Protein AF-A0A8C1LTE9-F1 (afdb_monomer)

Solvent-accessible surface area (backbone atoms only — not comparable to full-atom values): 29657 Å² total; per-residue (Å²): 129,82,52,67,51,77,51,62,40,67,55,52,78,83,20,53,60,62,61,40,70,47,82,47,75,51,65,31,56,64,29,17,21,37,37,44,41,57,61,42,40,25,40,55,72,51,78,93,31,73,53,25,28,42,36,36,26,37,64,88,40,80,75,46,78,42,47,22,73,50,54,48,68,55,33,54,73,76,45,33,83,71,37,46,26,52,71,36,23,27,42,35,40,40,38,42,37,39,87,72,68,93,64,93,35,38,31,34,34,30,40,37,42,47,40,64,45,63,53,67,75,41,92,80,47,72,41,69,74,36,64,44,62,45,94,48,34,66,48,42,47,49,60,94,82,41,42,67,38,95,86,51,26,46,47,27,50,89,58,63,46,79,41,65,71,55,57,60,52,76,49,64,41,60,66,50,78,42,51,34,66,37,56,20,68,28,41,39,38,41,32,49,62,89,59,35,19,37,38,38,38,65,44,88,67,33,28,31,46,57,57,100,88,41,62,70,17,38,42,33,43,38,35,78,42,75,75,74,46,76,48,49,31,63,69,71,64,77,68,43,74,43,77,20,33,32,36,43,36,39,39,41,36,43,89,70,78,72,42,31,26,38,32,34,36,39,36,58,42,77,52,86,78,78,77,98,78,76,84,92,79,86,66,69,48,101,83,73,50,75,75,66,97,67,76,82,78,85,74,77,82,39,16,72,58,79,56,77,58,80,58,71,95,61,73,60,55,41,79,49,57,78,25,48,63,22,24,50,30,38,29,83,56,92,65,52,21,20,20,28,29,56,48,55,42,37,30,39,27,18,22,82,54,47,66,94,40,53,91,52,76,45,63,34,35,25,50,63,34,43,82,78,58,91,76,50,49,76,42,49,40,66,42,50,48,63,43,87,76,35,56,69,75,50,101,89,42,80,51,64,64,51,56,32,33,22,42,37,33,39,66,56,77,50,81,73,48,72,38,28,32,20,30,26,76,51,71,93,64,91,74,80,72,56,49,23,24,38,41,33,42,17,37,45,98,85,70,45,68,39,59,43,27,30,33,33,50,28,42,40,51,64,67,92,80,54,78,59,92,82,59,73,85,55,95,54,48,40,37,34,22,34,78,50,20,55,69,32,72,39,16,34,7,6,41,27,26,26,49,40,74,51,67,49,39,94,94,45,43,25,19,39,50,25,26,30,57,52,63,68,94,65,63,46,37,67,88,48,49,28,34,19,29,30,41,54,81,42,52,66,61,52,50,54,52,62,72,76,103

Secondary structure (DSSP, 8-state):
---EEEEE-TTTTS-PPTT-EEEEEEEPPTTEEEEEEEEEEE----GGGSSSEEEEEETTEEEEEE-SEE-HHHHHHHTGGG-BPPTT-EEEEEEE--S--SS---EEEEEEEEEE--GGG-TT---SSEEEEETTEEEEE--TTEEE-TTSS-EEE---EE-TT-SEEEEE-TTTTSPPPTT-EEEEEEE--TTEEEEEEEEEEEEB-EETTEESSEEEEEESSS--EEE-BSSPPPPEE--SSEEEEEEE--S-----EEEEEEEEEEPPPPPS-------B-TTS-B--S-PPP-PPP-S--S------S--S-EEPPTTTSTTEEEE-SSSPEEEEE-SSSEEEE-HHHHTT-TTS--EEEES-SBTT-SS-EEEEEEEEEE-TT----BTTB----TT--EEEEESS----BTTB-PPBPPP--SSPP-EEEEEES-B-TTSPBPSB-EEEEEEEE-GGG---SSPPP-TTEEEEE-TT----TT-TT-EEEESPTT---SSS--EEEEEEEE--SSTT-TT--EEEEEGGGGHHHHHHHHHH-

Nearest PDB structures (foldseek):
  3dem-assembly1_A  TM=7.948E-01  e=7.946E-27  Homo sapiens
  5ckq-assembly1_A-2  TM=7.895E-01  e=1.838E-25  Rattus norvegicus
  4lmf-assembly1_A  TM=7.384E-01  e=6.661E-25  Homo sapiens
  6f1h-assembly2_C  TM=5.455E-01  e=1.148E-22  Homo sapiens
  1szb-assembly1_B  TM=8.512E-01  e=1.575E-11  Homo sapiens

InterPro domains:
  IPR000152 EGF-type aspartate/asparagine hydroxylation site [PS00010] (131-142)
  IPR000742 EGF-like domain [PS01186] (140-155)
  IPR000742 EGF-like domain [PS50026] (116-156)
  IPR000742 EGF-like domain [SM00181] (119-156)
  IPR000859 CUB domain [PF00431] (4-80)
  IPR000859 CUB domain [PF00431] (159-266)
  IPR000859 CUB domain [PS01180] (1-115)
  IPR000859 CUB domain [PS01180] (159-269)
  IPR000859 CUB domain [SM00042] (1-115)
  IPR000859 CUB domain [SM00042] (159-269)
  IPR000859 CUB domain [cd00041] (5-114)
  IPR000859 CUB domain [cd00041] (159-266)
  IPR001254 Serine proteases, trypsin domain [PF00089] (315-542)
  IPR001254 Serine proteases, trypsin domain [PS50240] (314-547)
  IPR001254 Serine proteases, trypsin domain [SM00020] (313-542)
  IPR001254 Serine proteases, trypsin domain [cd00190] (314-545)
  IPR001314 Peptidase S1A, chymotrypsin family [PR00722] (338-353)
  IPR001314 Peptidase S1A, chymotrypsin family [PR00722] (400-414)
  IPR001314 Peptidase S1A, chymotrypsin family [PR00722] (485-497)
  IPR001881 EGF-like calcium-binding domain [SM00179] (116-156)

Sequence (549 aa):
MLSAGWVQSPGHPRGYDPYSNLTWKKCASTGHKITLTLIHLDLEESYECEDDALKLFADEVLLFTLCGRKSMKELQASVNPFLHSSSGGCLSVLFLADYSNTERHTGFRGFYTIQDVDECKDPQNECTQLCNNYIGGYRCFCRPGYILDSDKHTCQVSCSEDHTGSQEGVLMSPDWPEPYPENSVCFYTLAVEEGLQFELTFVGVFDVEKENGQCIDSLTIKPLYGGVQTFCGRDVPPSLLTRSQRVEIIFRTDYKGANQGFSLSYKTRGAPVANPSLTLNKYTLHSGQILTKDLPKCEPVCGINTDASFGGRVFGGKPALIKQIPWQLFHKKSPRGGASLINDYWALTAAHVVDGYETTTMNWLGAIVDGKSENPVSMETEKIIIHPNYQRVDRDSPSNYDNDIALIKMSTRVPIGPHIRPVCLPEKTNEPVKEGTISGFGRIKDEKISKYLLYGHVQIYPLGECYSEGLPVTDNMICAGGDEVDSCQGDSGGPLFSPVLGYGSPDKPYRLTGIVSWGPIGCGNKSLKGYYTKVQNYLDWIKETMEKN

Organism: Cyprinus carpio (NCBI:txid7962)

Radius of gyration: 34.38 Å; Cα contacts (8 Å, |Δi|>4): 1376; chains: 1; bounding box: 83×62×107 Å

Structure (mmCIF, N/CA/C/O backbone):
data_AF-A0A8C1LTE9-F1
#
_entry.id   AF-A0A8C1LTE9-F1
#
loop_
_atom_site.group_PDB
_atom_site.id
_atom_site.type_symbol
_atom_site.label_atom_id
_atom_site.label_alt_id
_atom_site.label_comp_id
_atom_site.label_asym_id
_atom_site.label_entity_id
_atom_site.label_seq_id
_atom_site.pdbx_PDB_ins_code
_atom_site.Cartn_x
_atom_site.Cartn_y
_atom_site.Cartn_z
_atom_site.occupancy
_atom_site.B_iso_or_equiv
_atom_site.auth_seq_id
_atom_site.auth_comp_id
_atom_site.auth_asym_id
_atom_site.auth_atom_id
_atom_site.pdbx_PDB_model_num
ATOM 1 N N . MET A 1 1 ? 8.163 -15.043 -30.338 1.00 43.38 1 MET A N 1
ATOM 2 C CA . MET A 1 1 ? 8.663 -15.179 -31.727 1.00 43.38 1 MET A CA 1
ATOM 3 C C . MET A 1 1 ? 10.126 -14.785 -31.722 1.00 43.38 1 MET A C 1
ATOM 5 O O . MET A 1 1 ? 10.426 -13.711 -31.222 1.00 43.38 1 MET A O 1
ATOM 9 N N . LEU A 1 2 ? 11.023 -15.632 -32.232 1.00 56.06 2 LEU A N 1
ATOM 10 C CA . LEU A 1 2 ? 12.425 -15.258 -32.432 1.00 56.06 2 LEU A CA 1
ATOM 11 C C . LEU A 1 2 ? 12.476 -14.144 -33.482 1.00 56.06 2 LEU A C 1
ATOM 13 O O . LEU A 1 2 ? 12.239 -14.388 -34.663 1.00 56.06 2 LEU A O 1
ATOM 17 N N . SER A 1 3 ? 12.727 -12.914 -33.044 1.00 77.50 3 SER A N 1
ATOM 18 C CA . SER A 1 3 ? 13.003 -11.806 -33.953 1.00 77.50 3 SER A CA 1
ATOM 19 C C . SER A 1 3 ? 14.486 -11.849 -34.302 1.00 77.50 3 SER A C 1
ATOM 21 O O . SER A 1 3 ? 15.336 -11.734 -33.418 1.00 77.50 3 SER A O 1
ATOM 23 N N . ALA A 1 4 ? 14.792 -12.009 -35.585 1.00 89.81 4 ALA A N 1
ATOM 24 C CA . ALA A 1 4 ? 16.151 -12.004 -36.108 1.00 89.81 4 ALA A CA 1
ATOM 25 C C . ALA A 1 4 ? 16.265 -11.028 -37.281 1.00 89.81 4 ALA A C 1
ATOM 27 O O . ALA A 1 4 ? 15.288 -10.763 -37.983 1.00 89.81 4 ALA A O 1
ATOM 28 N N . GLY A 1 5 ? 17.461 -10.494 -37.498 1.00 93.06 5 GLY A N 1
ATOM 29 C CA . GLY A 1 5 ? 17.719 -9.588 -38.609 1.00 93.06 5 GLY A CA 1
ATOM 30 C C . GLY A 1 5 ? 19.196 -9.476 -38.944 1.00 93.06 5 GLY A C 1
ATOM 31 O O . GLY A 1 5 ? 20.049 -10.082 -38.297 1.00 93.06 5 GLY A O 1
ATOM 32 N N . TRP A 1 6 ? 19.486 -8.689 -39.974 1.00 94.75 6 TRP A N 1
ATOM 33 C CA . TRP A 1 6 ? 20.833 -8.487 -40.497 1.00 94.75 6 TRP A CA 1
ATOM 34 C C . TRP A 1 6 ? 21.279 -7.041 -40.308 1.00 94.75 6 TRP A C 1
ATOM 36 O O . TRP A 1 6 ? 20.467 -6.119 -40.387 1.00 94.75 6 TRP A O 1
ATOM 46 N N . VAL A 1 7 ? 22.580 -6.862 -40.101 1.00 95.69 7 VAL A N 1
ATOM 47 C CA . VAL A 1 7 ? 23.269 -5.572 -40.142 1.00 95.69 7 VAL A CA 1
ATOM 48 C C . VAL A 1 7 ? 24.515 -5.734 -41.010 1.00 95.69 7 VAL A C 1
ATOM 50 O O . VAL A 1 7 ? 25.242 -6.720 -40.895 1.00 95.69 7 VAL A O 1
ATOM 53 N N . GLN A 1 8 ? 24.723 -4.816 -41.944 1.00 96.50 8 GLN A N 1
ATOM 54 C CA . GLN A 1 8 ? 25.817 -4.888 -42.910 1.00 96.50 8 GLN A CA 1
ATOM 55 C C . GLN A 1 8 ? 26.205 -3.486 -43.365 1.00 96.50 8 GLN A C 1
ATOM 57 O O . GLN A 1 8 ? 25.353 -2.594 -43.364 1.00 96.50 8 GLN A O 1
ATOM 62 N N . SER A 1 9 ? 27.455 -3.303 -43.782 1.00 96.56 9 SER A N 1
ATOM 63 C CA . SER A 1 9 ? 27.907 -2.030 -44.346 1.00 96.56 9 SER A CA 1
ATOM 64 C C . SER A 1 9 ? 27.172 -1.696 -45.655 1.00 96.56 9 SER A C 1
ATOM 66 O O . SER A 1 9 ? 26.720 -2.605 -46.371 1.00 96.56 9 SER A O 1
ATOM 68 N N . PRO A 1 10 ? 27.077 -0.403 -46.015 1.00 95.31 10 PRO A N 1
ATOM 69 C CA . PRO A 1 10 ? 26.632 0.012 -47.342 1.00 95.31 10 PRO A CA 1
ATOM 70 C C . PRO A 1 10 ? 27.422 -0.713 -48.442 1.00 95.31 10 PRO A C 1
ATOM 72 O O . PRO A 1 10 ? 28.620 -0.943 -48.308 1.00 95.31 10 PRO A O 1
ATOM 75 N N . GLY A 1 11 ? 26.737 -1.146 -49.502 1.00 91.06 11 GLY A N 1
ATOM 76 C CA . GLY A 1 11 ? 27.374 -1.801 -50.652 1.00 91.06 11 GLY A CA 1
ATOM 77 C C . GLY A 1 11 ? 27.844 -3.251 -50.442 1.00 91.06 11 GLY A C 1
ATOM 78 O O . GLY A 1 11 ? 28.213 -3.914 -51.413 1.00 91.06 11 GLY A O 1
ATOM 79 N N . HIS A 1 12 ? 27.760 -3.817 -49.231 1.00 92.56 12 HIS A N 1
ATOM 80 C CA . HIS A 1 12 ? 28.104 -5.224 -48.985 1.00 92.56 12 HIS A CA 1
ATOM 81 C C . HIS A 1 12 ? 27.254 -6.194 -49.846 1.00 92.56 12 HIS A C 1
ATOM 83 O O . HIS A 1 12 ? 26.032 -6.024 -49.927 1.00 92.56 12 HIS A O 1
ATOM 89 N N . PRO A 1 13 ? 27.838 -7.244 -50.473 1.00 93.62 13 PRO A N 1
ATOM 90 C CA . PRO A 1 13 ? 29.235 -7.702 -50.388 1.00 93.62 13 PRO A CA 1
ATOM 91 C C . PRO A 1 13 ? 30.177 -7.094 -51.438 1.00 93.62 13 PRO A C 1
ATOM 93 O O . PRO A 1 13 ? 31.317 -7.522 -51.565 1.00 93.62 13 PRO A O 1
ATOM 96 N N . ARG A 1 14 ? 29.712 -6.128 -52.236 1.00 92.38 14 ARG A N 1
ATOM 97 C CA . ARG A 1 14 ? 30.495 -5.523 -53.324 1.00 92.38 14 ARG A CA 1
ATOM 98 C C . ARG A 1 14 ? 31.524 -4.509 -52.818 1.00 92.38 14 ARG A C 1
ATOM 100 O O . ARG A 1 14 ? 32.348 -4.075 -53.615 1.00 92.38 14 ARG A O 1
ATOM 107 N N . GLY A 1 15 ? 31.484 -4.158 -51.541 1.00 91.44 15 GLY A N 1
ATOM 108 C CA . GLY A 1 15 ? 32.331 -3.144 -50.924 1.00 91.44 15 GLY A CA 1
ATOM 109 C C . GLY A 1 15 ? 31.623 -1.815 -50.740 1.00 91.44 15 GLY A C 1
ATOM 110 O O . GLY A 1 15 ? 30.600 -1.564 -51.378 1.00 91.44 15 GLY A O 1
ATOM 111 N N . TYR A 1 16 ? 32.135 -1.035 -49.797 1.00 94.06 16 TYR A N 1
ATOM 112 C CA . TYR A 1 16 ? 31.601 0.267 -49.414 1.00 94.06 16 TYR A CA 1
ATOM 113 C C . TYR A 1 16 ? 32.340 1.386 -50.156 1.00 94.06 16 TYR A C 1
ATOM 115 O O . TYR A 1 16 ? 33.480 1.210 -50.580 1.00 94.06 16 TYR A O 1
ATOM 123 N N . ASP A 1 17 ? 31.671 2.524 -50.332 1.00 94.06 17 ASP A N 1
ATOM 124 C CA . ASP A 1 17 ? 32.258 3.705 -50.967 1.00 94.06 17 ASP A CA 1
ATOM 125 C C . ASP A 1 17 ? 32.969 4.584 -49.915 1.00 94.06 17 ASP A C 1
ATOM 127 O O . ASP A 1 17 ? 32.569 4.559 -48.744 1.00 94.06 17 ASP A O 1
ATOM 131 N N . PRO A 1 18 ? 33.960 5.413 -50.295 1.00 92.19 18 PRO A N 1
ATOM 132 C CA . PRO A 1 18 ? 34.506 6.438 -49.405 1.00 92.19 18 PRO A CA 1
ATOM 133 C C . PRO A 1 18 ? 33.411 7.365 -48.857 1.00 92.19 18 PRO A C 1
ATOM 135 O O . PRO A 1 18 ? 32.390 7.592 -49.511 1.00 92.19 18 PRO A O 1
ATOM 138 N N . TYR A 1 19 ? 33.617 7.897 -47.655 1.00 92.62 19 TYR A N 1
ATOM 139 C CA . TYR A 1 19 ? 32.665 8.691 -46.870 1.00 92.62 19 TYR A CA 1
ATOM 140 C C . TYR A 1 19 ? 31.381 7.955 -46.454 1.00 92.62 19 TYR A C 1
ATOM 142 O O . TYR A 1 19 ? 30.446 8.572 -45.924 1.00 92.62 19 TYR A O 1
ATOM 150 N N . SER A 1 20 ? 31.302 6.639 -46.677 1.00 93.62 20 SER A N 1
ATOM 151 C CA . SER A 1 20 ? 30.177 5.839 -46.202 1.00 93.62 20 SER A CA 1
ATOM 152 C C . SER A 1 20 ? 30.101 5.874 -44.680 1.00 93.62 20 SER A C 1
ATOM 154 O O . SER A 1 20 ? 31.089 5.693 -43.976 1.00 93.62 20 SER A O 1
ATOM 156 N N . ASN A 1 21 ? 28.893 6.033 -44.156 1.00 94.75 21 ASN A N 1
ATOM 157 C CA . ASN A 1 21 ? 28.628 5.861 -42.738 1.00 94.75 21 ASN A CA 1
ATOM 158 C C . ASN A 1 21 ? 27.340 5.068 -42.535 1.00 94.75 21 ASN A C 1
ATOM 160 O O . ASN A 1 21 ? 26.448 5.047 -43.388 1.00 94.75 21 ASN A O 1
ATOM 164 N N . LEU A 1 22 ? 27.260 4.382 -41.403 1.00 96.75 22 LEU A N 1
ATOM 165 C CA . LEU A 1 22 ? 26.063 3.676 -40.980 1.00 96.75 22 LEU A CA 1
ATOM 166 C C . LEU A 1 22 ? 25.976 3.698 -39.460 1.00 96.75 22 LEU A C 1
ATOM 168 O O . LEU A 1 22 ? 26.875 3.219 -38.773 1.00 96.75 22 LEU A O 1
ATOM 172 N N . THR A 1 23 ? 24.833 4.151 -38.958 1.00 96.69 23 THR A N 1
ATOM 173 C CA . THR A 1 23 ? 24.459 4.010 -37.553 1.00 96.69 23 THR A CA 1
ATOM 174 C C . THR A 1 23 ? 23.282 3.057 -37.457 1.00 96.69 23 THR A C 1
ATOM 176 O O . THR A 1 23 ? 22.224 3.288 -38.042 1.00 96.69 23 THR A O 1
ATOM 179 N N . TRP A 1 24 ? 23.453 1.985 -36.697 1.00 96.50 24 TRP A N 1
ATOM 180 C CA . TRP A 1 24 ? 22.405 1.019 -36.406 1.00 96.50 24 TRP A CA 1
ATOM 181 C C . TRP A 1 24 ? 22.274 0.868 -34.894 1.00 96.50 24 TRP A C 1
ATOM 183 O O . TRP A 1 24 ? 23.268 0.662 -34.209 1.00 96.50 24 TRP A O 1
ATOM 193 N N . LYS A 1 25 ? 21.053 0.961 -34.367 1.00 95.38 25 LYS A N 1
ATOM 194 C CA . LYS A 1 25 ? 20.742 0.713 -32.953 1.00 95.38 25 LYS A CA 1
ATOM 195 C C . LYS A 1 25 ? 19.511 -0.173 -32.879 1.00 95.38 25 LYS A C 1
ATOM 197 O O . LYS A 1 25 ? 18.503 0.094 -33.537 1.00 95.38 25 LYS A O 1
ATOM 202 N N . LYS A 1 26 ? 19.583 -1.224 -32.071 1.00 94.75 26 LYS A N 1
ATOM 203 C CA . LYS A 1 26 ? 18.447 -2.092 -31.769 1.00 94.75 26 LYS A CA 1
ATOM 204 C C . LYS A 1 26 ? 18.409 -2.349 -30.275 1.00 94.75 26 LYS A C 1
ATOM 206 O O . LYS A 1 26 ? 19.435 -2.655 -29.679 1.00 94.75 26 LYS A O 1
ATOM 211 N N . CYS A 1 27 ? 17.221 -2.238 -29.700 1.00 93.50 27 CYS A N 1
ATOM 212 C CA . CYS A 1 27 ? 16.981 -2.473 -28.283 1.00 93.50 27 CYS A CA 1
ATOM 213 C C . CYS A 1 27 ? 16.018 -3.642 -28.108 1.00 93.50 27 CYS A C 1
ATOM 215 O O . CYS A 1 27 ? 15.102 -3.822 -28.924 1.00 93.50 27 CYS A O 1
ATOM 217 N N . ALA A 1 28 ? 16.272 -4.460 -27.092 1.00 92.00 28 ALA A N 1
ATOM 218 C CA . ALA A 1 28 ? 15.356 -5.503 -26.669 1.00 92.00 28 ALA A CA 1
ATOM 219 C C . ALA A 1 28 ? 14.252 -4.901 -25.796 1.00 92.00 28 ALA A C 1
ATOM 221 O O . ALA A 1 28 ? 14.430 -3.865 -25.161 1.00 92.00 28 ALA A O 1
ATOM 222 N N . SER A 1 29 ? 13.099 -5.561 -25.754 1.00 91.38 29 SER A N 1
ATOM 223 C CA . SER A 1 29 ? 12.140 -5.349 -24.671 1.00 91.38 29 SER A CA 1
ATOM 224 C C . SER A 1 29 ? 12.701 -5.902 -23.360 1.00 91.38 29 SER A C 1
ATOM 226 O O . SER A 1 29 ? 13.523 -6.818 -23.378 1.00 91.38 29 SER A O 1
ATOM 228 N N . THR A 1 30 ? 12.220 -5.399 -22.225 1.00 89.94 30 THR A N 1
ATOM 229 C CA . THR A 1 30 ? 12.487 -5.990 -20.904 1.00 89.94 30 THR A CA 1
ATOM 230 C C . THR A 1 30 ? 12.219 -7.506 -20.918 1.00 89.94 30 THR A C 1
ATOM 232 O O . THR A 1 30 ? 11.309 -7.968 -21.614 1.00 89.94 30 THR A O 1
ATOM 235 N N . GLY A 1 31 ? 13.061 -8.281 -20.228 1.00 89.81 31 GLY A N 1
ATOM 236 C CA . GLY A 1 31 ? 13.026 -9.755 -20.225 1.00 89.81 31 GLY A CA 1
ATOM 237 C C . GLY A 1 31 ? 13.666 -10.403 -21.459 1.00 89.81 31 GLY A C 1
ATOM 238 O O . GLY A 1 31 ? 13.718 -11.620 -21.581 1.00 89.81 31 GLY A O 1
ATOM 239 N N . HIS A 1 32 ? 14.164 -9.605 -22.405 1.00 92.88 32 HIS A N 1
ATOM 240 C CA . HIS A 1 32 ? 14.884 -10.102 -23.570 1.00 92.88 32 HIS A CA 1
ATOM 241 C C . HIS A 1 32 ? 16.259 -9.453 -23.669 1.00 92.88 32 HIS A C 1
ATOM 243 O O . HIS A 1 32 ? 16.461 -8.307 -23.269 1.00 92.88 32 HIS A O 1
ATOM 249 N N . LYS A 1 33 ? 17.190 -10.168 -24.291 1.00 93.31 33 LYS A N 1
ATOM 250 C CA . LYS A 1 33 ? 18.505 -9.655 -24.675 1.00 93.31 33 LYS A CA 1
ATOM 251 C C . LYS A 1 33 ? 18.712 -9.771 -26.175 1.00 93.31 33 LYS A C 1
ATOM 253 O O . LYS A 1 33 ? 18.135 -10.641 -26.834 1.00 93.31 33 LYS A O 1
ATOM 258 N N . ILE A 1 34 ? 19.557 -8.906 -26.723 1.00 94.44 34 ILE A N 1
ATOM 259 C CA . ILE A 1 34 ? 20.000 -9.001 -28.114 1.00 94.44 34 ILE A CA 1
ATOM 260 C C . ILE A 1 34 ? 21.406 -9.568 -28.132 1.00 94.44 34 ILE A C 1
ATOM 262 O O . ILE A 1 34 ? 22.267 -9.102 -27.397 1.00 94.44 34 ILE A O 1
ATOM 266 N N . THR A 1 35 ? 21.647 -10.533 -29.010 1.00 94.81 35 THR A N 1
ATOM 267 C CA . THR A 1 35 ? 22.991 -11.008 -29.341 1.00 94.81 35 THR A CA 1
ATOM 268 C C . THR A 1 35 ? 23.279 -10.682 -30.796 1.00 94.81 35 THR A C 1
ATOM 270 O O . THR A 1 35 ? 22.453 -10.980 -31.660 1.00 94.81 35 THR A O 1
ATOM 273 N N . LEU A 1 36 ? 24.432 -10.075 -31.073 1.00 95.25 36 LEU A N 1
ATOM 274 C CA . LEU A 1 36 ? 24.933 -9.807 -32.419 1.00 95.25 36 LEU A CA 1
ATOM 275 C C . LEU A 1 36 ? 26.087 -10.763 -32.717 1.00 95.25 36 LEU A C 1
ATOM 277 O O . LEU A 1 36 ? 27.027 -10.887 -31.946 1.00 95.25 36 LEU A O 1
ATOM 281 N N . THR A 1 37 ? 26.028 -11.431 -33.862 1.00 95.50 37 THR A N 1
ATOM 282 C CA . THR A 1 37 ? 27.118 -12.265 -34.368 1.00 95.50 37 THR A CA 1
ATOM 283 C C . THR A 1 37 ? 27.644 -11.651 -35.654 1.00 95.50 37 THR A C 1
ATOM 285 O O . THR A 1 37 ? 26.954 -11.644 -36.678 1.00 95.50 37 THR A O 1
ATOM 288 N N . LEU A 1 38 ? 28.871 -11.140 -35.614 1.00 96.62 38 LEU A N 1
ATOM 289 C CA . LEU A 1 38 ? 29.609 -10.753 -36.808 1.00 96.62 38 LEU A CA 1
ATOM 290 C C . LEU A 1 38 ? 30.105 -12.006 -37.519 1.00 96.62 38 LEU A C 1
ATOM 292 O O . LEU A 1 38 ? 30.702 -12.888 -36.899 1.00 96.62 38 LEU A O 1
ATOM 296 N N . ILE A 1 39 ? 29.842 -12.067 -38.823 1.00 94.69 39 ILE A N 1
ATOM 297 C CA . ILE A 1 39 ? 30.232 -13.186 -39.685 1.00 94.69 39 ILE A CA 1
ATOM 298 C C . ILE A 1 39 ? 31.302 -12.817 -40.710 1.00 94.69 39 ILE A C 1
ATOM 300 O O . ILE A 1 39 ? 31.918 -13.698 -41.304 1.00 94.69 39 ILE A O 1
ATOM 304 N N . HIS A 1 40 ? 31.504 -11.520 -40.932 1.00 94.88 40 HIS A N 1
ATOM 305 C CA . HIS A 1 40 ? 32.428 -10.995 -41.922 1.00 94.88 40 HIS A CA 1
ATOM 306 C C . HIS A 1 40 ? 32.886 -9.590 -41.525 1.00 94.88 40 HIS A C 1
ATOM 308 O O . HIS A 1 40 ? 32.042 -8.757 -41.179 1.00 94.88 40 HIS A O 1
ATOM 314 N N . LEU A 1 41 ? 34.189 -9.324 -41.629 1.00 97.06 41 LEU A N 1
ATOM 315 C CA . LEU A 1 41 ? 34.788 -8.002 -41.466 1.00 97.06 41 LEU A CA 1
ATOM 316 C C . LEU A 1 41 ? 36.005 -7.868 -42.391 1.00 97.06 41 LEU A C 1
ATOM 318 O O . LEU A 1 41 ? 36.950 -8.651 -42.297 1.00 97.06 41 LEU A O 1
ATOM 322 N N . ASP A 1 42 ? 35.959 -6.874 -43.265 1.00 96.62 42 ASP A N 1
ATOM 323 C CA . ASP A 1 42 ? 37.014 -6.510 -44.206 1.00 96.62 42 ASP A CA 1
ATOM 324 C C . ASP A 1 42 ? 36.939 -4.997 -44.419 1.00 96.62 42 ASP A C 1
ATOM 326 O O . ASP A 1 42 ? 36.141 -4.537 -45.237 1.00 96.62 42 ASP A O 1
ATOM 330 N N . LEU A 1 43 ? 37.692 -4.248 -43.614 1.00 96.38 43 LEU A N 1
ATOM 331 C CA . LEU A 1 43 ? 37.832 -2.789 -43.684 1.00 96.38 43 LEU A CA 1
ATOM 332 C C . LEU A 1 43 ? 39.289 -2.415 -43.978 1.00 96.38 43 LEU A C 1
ATOM 334 O O . LEU A 1 43 ? 40.168 -3.265 -43.806 1.00 96.38 43 LEU A O 1
ATOM 338 N N . GLU A 1 44 ? 39.539 -1.165 -44.366 1.00 95.50 44 GLU A N 1
ATOM 339 C CA . GLU A 1 44 ? 40.896 -0.615 -44.414 1.00 95.50 44 GLU A CA 1
ATOM 340 C C . GLU A 1 44 ? 41.561 -0.731 -43.030 1.00 95.50 44 GLU A C 1
ATOM 342 O O . GLU A 1 44 ? 40.900 -0.680 -41.989 1.00 95.50 44 GLU A O 1
ATOM 347 N N . GLU A 1 45 ? 42.865 -1.007 -43.007 1.00 94.88 45 GLU A N 1
ATOM 348 C CA . GLU A 1 45 ? 43.632 -1.190 -41.775 1.00 94.88 45 GLU A CA 1
ATOM 349 C C . GLU A 1 45 ? 44.489 0.044 -41.504 1.00 94.88 45 GLU A C 1
ATOM 351 O O . GLU A 1 45 ? 45.321 0.419 -42.328 1.00 94.88 45 GLU A O 1
ATOM 356 N N . SER A 1 46 ? 44.334 0.630 -40.318 1.00 94.50 46 SER A N 1
ATOM 357 C CA . SER A 1 46 ? 45.142 1.762 -39.874 1.00 94.50 46 SER A CA 1
ATOM 358 C C . SER A 1 46 ? 45.411 1.729 -38.374 1.00 94.50 46 SER A C 1
ATOM 360 O O . SER A 1 46 ? 44.823 0.939 -37.624 1.00 94.50 46 SER A O 1
ATOM 362 N N . TYR A 1 47 ? 46.363 2.554 -37.929 1.00 92.00 47 TYR A N 1
ATOM 363 C CA . TYR A 1 47 ? 46.723 2.649 -36.517 1.00 92.00 47 TYR A CA 1
ATOM 364 C C . TYR A 1 47 ? 45.495 3.076 -35.705 1.00 92.00 47 TYR A C 1
ATOM 366 O O . TYR A 1 47 ? 44.831 4.043 -36.054 1.00 92.00 47 TYR A O 1
ATOM 374 N N . GLU A 1 48 ? 45.151 2.300 -34.673 1.00 91.06 48 GLU A N 1
ATOM 375 C CA . GLU A 1 48 ? 43.965 2.515 -33.822 1.00 91.06 48 GLU A CA 1
ATOM 376 C C . GLU A 1 48 ? 42.619 2.642 -34.573 1.00 91.06 48 GLU A C 1
ATOM 378 O O . GLU A 1 48 ? 41.617 3.054 -33.983 1.00 91.06 48 GLU A O 1
ATOM 383 N N . CYS A 1 49 ? 42.560 2.197 -35.835 1.00 95.19 49 CYS A N 1
ATOM 384 C CA . CYS A 1 49 ? 41.396 2.337 -36.711 1.00 95.19 49 CYS A CA 1
ATOM 385 C C . CYS A 1 49 ? 40.940 3.803 -36.859 1.00 95.19 49 CYS A C 1
ATOM 387 O O . CYS A 1 49 ? 39.752 4.106 -36.713 1.00 95.19 49 CYS A O 1
ATOM 389 N N . GLU A 1 50 ? 41.888 4.720 -37.072 1.00 92.88 50 GLU A N 1
ATOM 390 C CA . GLU A 1 50 ? 41.624 6.157 -37.242 1.00 92.88 50 GLU A CA 1
ATOM 391 C C . GLU A 1 50 ? 40.920 6.499 -38.566 1.00 92.88 50 GLU A C 1
ATOM 393 O O . GLU A 1 50 ? 40.161 7.470 -38.604 1.00 92.88 50 GLU A O 1
ATOM 398 N N . ASP A 1 51 ? 41.131 5.683 -39.602 1.00 93.56 51 ASP A N 1
ATOM 399 C CA . ASP A 1 51 ? 40.559 5.882 -40.941 1.00 93.56 51 ASP A CA 1
ATOM 400 C C . ASP A 1 51 ? 39.171 5.218 -41.019 1.00 93.56 51 ASP A C 1
ATOM 402 O O . ASP A 1 51 ? 38.146 5.835 -40.708 1.00 93.56 51 ASP A O 1
ATOM 406 N N . ASP A 1 52 ? 39.138 3.921 -41.335 1.00 96.12 52 ASP A N 1
ATOM 407 C CA . ASP A 1 52 ? 37.917 3.125 -41.378 1.00 96.12 52 ASP A CA 1
ATOM 408 C C . ASP A 1 52 ? 37.699 2.358 -40.073 1.00 96.12 52 ASP A C 1
ATOM 410 O O . ASP A 1 52 ? 38.556 1.607 -39.603 1.00 96.12 52 ASP A O 1
ATOM 414 N N . ALA A 1 53 ? 36.502 2.477 -39.499 1.00 97.25 53 ALA A N 1
ATOM 415 C CA . ALA A 1 53 ? 36.202 1.869 -38.210 1.00 97.25 53 ALA A CA 1
ATOM 416 C C . ALA A 1 53 ? 34.789 1.293 -38.123 1.00 97.25 53 ALA A C 1
ATOM 418 O O . ALA A 1 53 ? 33.792 1.932 -38.465 1.00 97.25 53 ALA A O 1
ATOM 419 N N . LEU A 1 54 ? 34.700 0.104 -37.528 1.00 97.88 54 LEU A N 1
ATOM 420 C CA . LEU A 1 54 ? 33.476 -0.475 -36.990 1.00 97.88 54 LEU A CA 1
ATOM 421 C C . LEU A 1 54 ? 33.509 -0.410 -35.461 1.00 97.88 54 LEU A C 1
ATOM 423 O O . LEU A 1 54 ? 34.224 -1.169 -34.807 1.00 97.88 54 LEU A O 1
ATOM 427 N N . LYS A 1 55 ? 32.703 0.478 -34.885 1.00 97.88 55 LYS A N 1
ATOM 428 C CA . LYS A 1 55 ? 32.543 0.639 -33.438 1.00 97.88 55 LYS A CA 1
ATOM 429 C C . LYS A 1 55 ? 31.295 -0.101 -32.964 1.00 97.88 55 LYS A C 1
ATOM 431 O O . LYS A 1 55 ? 30.205 0.083 -33.511 1.00 97.88 55 LYS A O 1
ATOM 436 N N . LEU A 1 56 ? 31.460 -0.947 -31.952 1.00 97.69 56 LEU A N 1
ATOM 437 C CA . LEU A 1 56 ? 30.417 -1.815 -31.407 1.00 97.69 56 LEU A CA 1
ATOM 438 C C . LEU A 1 56 ? 30.125 -1.426 -29.965 1.00 97.69 56 LEU A C 1
ATOM 440 O O . LEU A 1 56 ? 31.034 -1.381 -29.138 1.00 97.69 56 LEU A O 1
ATOM 444 N N . PHE A 1 57 ? 28.853 -1.190 -29.666 1.00 96.94 57 PHE A N 1
ATOM 445 C CA . PHE A 1 57 ? 28.399 -0.764 -28.351 1.00 96.94 57 PHE A CA 1
ATOM 446 C C . PHE A 1 57 ? 27.360 -1.734 -27.800 1.00 96.94 57 PHE A C 1
ATOM 448 O O . PHE A 1 57 ? 26.449 -2.143 -28.528 1.00 96.94 57 PHE A O 1
ATOM 455 N N . ALA A 1 58 ? 27.457 -2.024 -26.506 1.00 96.50 58 ALA A N 1
ATOM 456 C CA . ALA A 1 58 ? 26.399 -2.654 -25.727 1.00 96.50 58 ALA A CA 1
ATOM 457 C C . ALA A 1 58 ? 26.016 -1.719 -24.587 1.00 96.50 58 ALA A C 1
ATOM 459 O O . ALA A 1 58 ? 26.884 -1.245 -23.863 1.00 96.50 58 ALA A O 1
ATOM 460 N N . ASP A 1 59 ? 24.727 -1.416 -24.473 1.00 95.06 59 ASP A N 1
ATOM 461 C CA . ASP A 1 59 ? 24.175 -0.563 -23.416 1.00 95.06 59 ASP A CA 1
ATOM 462 C C . ASP A 1 59 ? 24.910 0.782 -23.299 1.00 95.06 59 ASP A C 1
ATOM 464 O O . ASP A 1 59 ? 25.211 1.270 -22.218 1.00 95.06 59 ASP A O 1
ATOM 468 N N . GLU A 1 60 ? 25.215 1.366 -24.465 1.00 93.25 60 GLU A N 1
ATOM 469 C CA . GLU A 1 60 ? 25.928 2.645 -24.634 1.00 93.25 60 GLU A CA 1
ATOM 470 C C . GLU A 1 60 ? 27.413 2.621 -24.224 1.00 93.25 60 GLU A C 1
ATOM 472 O O . GLU A 1 60 ? 28.122 3.611 -24.400 1.00 93.25 60 GLU A O 1
ATOM 477 N N . VAL A 1 61 ? 27.925 1.463 -23.803 1.00 95.56 61 VAL A N 1
ATOM 478 C CA . VAL A 1 61 ? 29.347 1.219 -23.549 1.00 95.56 61 VAL A CA 1
ATOM 479 C C . VAL A 1 61 ? 30.031 0.751 -24.832 1.00 95.56 61 VAL A C 1
ATOM 481 O O . VAL A 1 61 ? 29.593 -0.210 -25.467 1.00 95.56 61 VAL A O 1
ATOM 484 N N . LEU A 1 62 ? 31.122 1.420 -25.218 1.00 96.31 62 LEU A N 1
ATOM 485 C CA . LEU A 1 62 ? 31.973 0.990 -26.331 1.00 96.31 62 LEU A CA 1
ATOM 486 C C . LEU A 1 62 ? 32.701 -0.302 -25.945 1.00 96.31 62 LEU A C 1
ATOM 488 O O . LEU A 1 62 ? 33.525 -0.296 -25.035 1.00 96.31 62 LEU A O 1
ATOM 492 N N . LEU A 1 63 ? 32.410 -1.394 -26.652 1.00 96.00 63 LEU A N 1
ATOM 493 C CA . LEU A 1 63 ? 33.066 -2.684 -26.442 1.00 96.00 63 LEU A CA 1
ATOM 494 C C . LEU A 1 63 ? 34.307 -2.837 -27.319 1.00 96.00 63 LEU A C 1
ATOM 496 O O . LEU A 1 63 ? 35.356 -3.261 -26.845 1.00 96.00 63 LEU A O 1
ATOM 500 N N . PHE A 1 64 ? 34.182 -2.501 -28.607 1.00 96.81 64 PHE A N 1
ATOM 501 C CA . PHE A 1 64 ? 35.248 -2.701 -29.586 1.00 96.81 64 PHE A CA 1
ATOM 502 C C . PHE A 1 64 ? 35.263 -1.601 -30.642 1.00 96.81 64 PHE A C 1
ATOM 504 O O . PHE A 1 64 ? 34.210 -1.167 -31.111 1.00 96.81 64 PHE A O 1
ATOM 511 N N . THR A 1 65 ? 36.470 -1.253 -31.081 1.00 97.25 65 THR A N 1
ATOM 512 C CA . THR A 1 65 ? 36.743 -0.547 -32.336 1.00 97.25 65 THR A CA 1
ATOM 513 C C . THR A 1 65 ? 37.512 -1.515 -33.230 1.00 97.25 65 THR A C 1
ATOM 515 O O . THR A 1 65 ? 38.558 -2.019 -32.825 1.00 97.25 65 THR A O 1
ATOM 518 N N . LEU A 1 66 ? 36.965 -1.846 -34.400 1.00 97.25 66 LEU A N 1
ATOM 519 C CA . LEU A 1 66 ? 37.512 -2.863 -35.299 1.00 97.25 66 LEU A CA 1
ATOM 520 C C . LEU A 1 66 ? 37.782 -2.283 -36.691 1.00 97.25 66 LEU A C 1
ATOM 522 O O . LEU A 1 66 ? 36.940 -1.579 -37.239 1.00 97.25 66 LEU A O 1
ATOM 526 N N . CYS A 1 67 ? 38.907 -2.675 -37.276 1.00 95.81 67 CYS A N 1
ATOM 527 C CA . CYS A 1 67 ? 39.317 -2.396 -38.650 1.00 95.81 67 CYS A CA 1
ATOM 528 C C . CYS A 1 67 ? 40.149 -3.571 -39.193 1.00 95.81 67 CYS A C 1
ATOM 530 O O . CYS A 1 67 ? 40.348 -4.578 -38.487 1.00 95.81 67 CYS A O 1
ATOM 532 N N . GLY A 1 68 ? 40.595 -3.464 -40.447 1.00 95.31 68 GLY A N 1
ATOM 533 C CA . GLY A 1 68 ? 41.299 -4.531 -41.150 1.00 95.31 68 GLY A CA 1
ATOM 534 C C . GLY A 1 68 ? 40.414 -5.736 -41.486 1.00 95.31 68 GLY A C 1
ATOM 535 O O . GLY A 1 68 ? 39.189 -5.741 -41.304 1.00 95.31 68 GLY A O 1
ATOM 536 N N . ARG A 1 69 ? 41.051 -6.807 -41.967 1.00 95.38 69 ARG A N 1
ATOM 537 C CA . ARG A 1 69 ? 40.383 -8.071 -42.303 1.00 95.38 69 ARG A CA 1
ATOM 538 C C . ARG A 1 69 ? 40.415 -9.038 -41.123 1.00 95.38 69 ARG A C 1
ATOM 540 O O . ARG A 1 69 ? 41.484 -9.337 -40.599 1.00 95.38 69 ARG A O 1
ATOM 547 N N . LYS A 1 70 ? 39.254 -9.579 -40.740 1.00 94.56 70 LYS A N 1
ATOM 548 C CA . LYS A 1 70 ? 39.144 -10.606 -39.687 1.00 94.56 70 LYS A CA 1
ATOM 549 C C . LYS A 1 70 ? 38.358 -11.816 -40.163 1.00 94.56 70 LYS A C 1
ATOM 551 O O . LYS A 1 70 ? 37.289 -11.691 -40.766 1.00 94.56 70 LYS A O 1
ATOM 556 N N . SER A 1 71 ? 38.873 -13.006 -39.867 1.00 89.56 71 SER A N 1
ATOM 557 C CA . SER A 1 71 ? 38.181 -14.254 -40.196 1.00 89.56 71 SER A CA 1
ATOM 558 C C . SER A 1 71 ? 37.010 -14.518 -39.239 1.00 89.56 71 SER A C 1
ATOM 560 O O . SER A 1 71 ? 37.000 -14.064 -38.096 1.00 89.56 71 SER A O 1
ATOM 562 N N . MET A 1 72 ? 36.026 -15.323 -39.662 1.00 90.50 72 MET A N 1
ATOM 563 C CA . MET A 1 72 ? 34.916 -15.730 -38.783 1.00 90.50 72 MET A CA 1
ATOM 564 C C . MET A 1 72 ? 35.411 -16.410 -37.495 1.00 90.50 72 MET A C 1
ATOM 566 O O . MET A 1 72 ? 34.828 -16.219 -36.433 1.00 90.50 72 MET A O 1
ATOM 570 N N . LYS A 1 73 ? 36.507 -17.178 -37.572 1.00 92.62 73 LYS A N 1
ATOM 571 C CA . LYS A 1 73 ? 37.094 -17.852 -36.405 1.00 92.62 73 LYS A CA 1
ATOM 572 C C . LYS A 1 73 ? 37.650 -16.854 -35.393 1.00 92.62 73 LYS A C 1
ATOM 574 O O . LYS A 1 73 ? 37.426 -17.025 -34.200 1.00 92.62 73 LYS A O 1
ATOM 579 N N . GLU A 1 74 ? 38.337 -15.815 -35.862 1.00 93.19 74 GLU A N 1
ATOM 580 C CA . GLU A 1 74 ? 38.818 -14.737 -34.993 1.00 93.19 74 GLU A CA 1
ATOM 581 C C . GLU A 1 74 ? 37.646 -14.003 -34.345 1.00 93.19 74 GLU A C 1
ATOM 583 O O . GLU A 1 74 ? 37.610 -13.874 -33.126 1.00 93.19 74 GLU A O 1
ATOM 588 N N . LEU A 1 75 ? 36.644 -13.607 -35.138 1.00 94.50 75 LEU A N 1
ATOM 589 C CA . LEU A 1 75 ? 35.457 -12.909 -34.637 1.00 94.50 75 LEU A CA 1
ATOM 590 C C . LEU A 1 75 ? 34.694 -13.742 -33.597 1.00 94.50 75 LEU A C 1
ATOM 592 O O . LEU A 1 75 ? 34.252 -13.202 -32.586 1.00 94.50 75 LEU A O 1
ATOM 596 N N . GLN A 1 76 ? 34.568 -15.056 -33.804 1.00 93.25 76 GLN A N 1
ATOM 597 C CA . GLN A 1 76 ? 33.956 -15.979 -32.842 1.00 93.25 76 GLN A CA 1
ATOM 598 C C . GLN A 1 76 ? 34.733 -16.101 -31.530 1.00 93.25 76 GLN A C 1
ATOM 600 O O . GLN A 1 76 ? 34.108 -16.310 -30.494 1.00 93.25 76 GLN A O 1
ATOM 605 N N . ALA A 1 77 ? 36.061 -16.000 -31.565 1.00 92.50 77 ALA A N 1
ATOM 606 C CA . ALA A 1 77 ? 36.895 -16.172 -30.383 1.00 92.50 77 ALA A CA 1
ATOM 607 C C . ALA A 1 77 ? 37.032 -14.881 -29.563 1.00 92.50 77 ALA A C 1
ATOM 609 O O . ALA A 1 77 ? 37.005 -14.943 -28.337 1.00 92.50 77 ALA A O 1
ATOM 610 N N . SER A 1 78 ? 37.184 -13.725 -30.219 1.00 91.88 78 SER A N 1
ATOM 611 C CA . SER A 1 78 ? 37.566 -12.477 -29.541 1.00 91.88 78 SER A CA 1
ATOM 612 C C . SER A 1 78 ? 36.464 -11.425 -29.447 1.00 91.88 78 SER A C 1
ATOM 614 O O . SER A 1 78 ? 36.538 -10.580 -28.560 1.00 91.88 78 SER A O 1
ATOM 616 N N . VAL A 1 79 ? 35.447 -11.462 -30.316 1.00 95.25 79 VAL A N 1
ATOM 617 C CA . VAL A 1 79 ? 34.437 -10.390 -30.402 1.00 95.25 79 VAL A CA 1
ATOM 618 C C . VAL A 1 79 ? 33.041 -10.899 -30.042 1.00 95.25 79 VAL A C 1
ATOM 620 O O . VAL A 1 79 ? 32.449 -10.457 -29.060 1.00 95.25 79 VAL A O 1
ATOM 623 N N . ASN A 1 80 ? 32.516 -11.864 -30.801 1.00 95.44 80 ASN A N 1
ATOM 624 C CA . ASN A 1 80 ? 31.130 -12.337 -30.711 1.00 95.44 80 ASN A CA 1
ATOM 625 C C . ASN A 1 80 ? 30.669 -12.784 -29.306 1.00 95.44 80 ASN A C 1
ATOM 627 O O . ASN A 1 80 ? 29.515 -12.507 -28.981 1.00 95.44 80 ASN A O 1
ATOM 631 N N . PRO A 1 81 ? 31.497 -13.418 -28.446 1.00 95.62 81 PRO A N 1
ATOM 632 C CA . PRO A 1 81 ? 31.071 -13.806 -27.097 1.00 95.62 81 PRO A CA 1
ATOM 633 C C . PRO A 1 81 ? 30.618 -12.623 -26.230 1.00 95.62 81 PRO A C 1
ATOM 635 O O . PRO A 1 81 ? 29.762 -12.781 -25.361 1.00 95.62 81 PRO A O 1
ATOM 638 N N . PHE A 1 82 ? 31.149 -11.430 -26.494 1.00 95.19 82 PHE A N 1
ATOM 639 C CA . PHE A 1 82 ? 30.869 -10.213 -25.733 1.00 95.19 82 PHE A CA 1
ATOM 640 C C . PHE A 1 82 ? 29.765 -9.353 -26.361 1.00 95.19 82 PHE A C 1
ATOM 642 O O . PHE A 1 82 ? 29.292 -8.411 -25.736 1.00 95.19 82 PHE A O 1
ATOM 649 N N . LEU A 1 83 ? 29.322 -9.663 -27.585 1.00 95.00 83 LEU A N 1
ATOM 650 C CA . LEU A 1 83 ? 28.328 -8.874 -28.318 1.00 95.00 83 LEU A CA 1
ATOM 651 C C . LEU A 1 83 ? 26.893 -9.236 -27.928 1.00 95.00 83 LEU A C 1
ATOM 653 O O . LEU A 1 83 ? 26.096 -9.713 -28.742 1.00 95.00 83 LEU A O 1
ATOM 657 N N . HIS A 1 84 ? 26.553 -8.990 -26.671 1.00 94.62 84 HIS A N 1
ATOM 658 C CA . HIS A 1 84 ? 25.196 -9.124 -26.167 1.00 94.62 84 HIS A CA 1
ATOM 659 C C . HIS A 1 84 ? 24.824 -7.946 -25.266 1.00 94.62 84 HIS A C 1
ATOM 661 O O . HIS A 1 84 ? 25.680 -7.373 -24.602 1.00 94.62 84 HIS A O 1
ATOM 667 N N . SER A 1 85 ? 23.546 -7.573 -25.267 1.00 94.56 85 SER A N 1
ATOM 668 C CA . SER A 1 85 ? 23.015 -6.562 -24.350 1.00 94.56 85 SER A CA 1
ATOM 669 C C . SER A 1 85 ? 22.613 -7.178 -23.009 1.00 94.56 85 SER A C 1
ATOM 671 O O . SER A 1 85 ? 22.357 -8.384 -22.916 1.00 94.56 85 SER A O 1
ATOM 673 N N . SER A 1 86 ? 22.450 -6.328 -21.996 1.00 92.81 86 SER A N 1
ATOM 674 C CA . SER A 1 86 ? 21.638 -6.638 -20.816 1.00 92.81 86 SER A CA 1
ATOM 675 C C . SER A 1 86 ? 20.148 -6.814 -21.171 1.00 92.81 86 SER A C 1
ATOM 677 O O . SER A 1 86 ? 19.722 -6.598 -22.317 1.00 92.81 86 SER A O 1
ATOM 679 N N . SER A 1 87 ? 19.347 -7.256 -20.193 1.00 91.69 87 SER A N 1
ATOM 680 C CA . SER A 1 87 ? 17.890 -7.396 -20.333 1.00 91.69 87 SER A CA 1
ATOM 681 C C . SER A 1 87 ? 17.236 -6.033 -20.576 1.00 91.69 87 SER A C 1
ATOM 683 O O . SER A 1 87 ? 17.437 -5.102 -19.802 1.00 91.69 87 SER A O 1
ATOM 685 N N . GLY A 1 88 ? 16.474 -5.891 -21.666 1.00 91.44 88 GLY A N 1
ATOM 686 C CA . GLY A 1 88 ? 15.928 -4.597 -22.108 1.00 91.44 88 GLY A CA 1
ATOM 687 C C . GLY A 1 88 ? 16.970 -3.615 -22.665 1.00 91.44 88 GLY A C 1
ATOM 688 O O . GLY A 1 88 ? 16.630 -2.482 -23.006 1.00 91.44 88 GLY A O 1
ATOM 689 N N . GLY A 1 89 ? 18.227 -4.048 -22.764 1.00 93.81 89 GLY A N 1
ATOM 690 C CA . GLY A 1 89 ? 19.351 -3.260 -23.246 1.00 93.81 89 GLY A CA 1
ATOM 691 C C . GLY A 1 89 ? 19.387 -3.081 -24.767 1.00 93.81 89 GLY A C 1
ATOM 692 O O . GLY A 1 89 ? 18.532 -3.576 -25.513 1.00 93.81 89 GLY A O 1
ATOM 693 N N . CYS A 1 90 ? 20.410 -2.375 -25.248 1.00 95.06 90 CYS A N 1
ATOM 694 C CA . CYS A 1 90 ? 20.588 -2.045 -26.660 1.00 95.06 90 CYS A CA 1
ATOM 695 C C . CYS A 1 90 ? 21.960 -2.467 -27.187 1.00 95.06 90 CYS A C 1
ATOM 697 O O . CYS A 1 90 ? 22.983 -2.249 -26.547 1.00 95.06 90 CYS A O 1
ATOM 699 N N . LEU A 1 91 ? 21.993 -2.955 -28.426 1.00 96.44 91 LEU A N 1
ATOM 700 C CA . LEU A 1 91 ? 23.218 -3.043 -29.216 1.00 96.44 91 LEU A CA 1
ATOM 701 C C . LEU A 1 91 ? 23.231 -1.933 -30.261 1.00 96.44 91 LEU A C 1
ATOM 703 O O . LEU A 1 91 ? 22.225 -1.694 -30.937 1.00 96.44 91 LEU A O 1
ATOM 707 N N . SER A 1 92 ? 24.378 -1.271 -30.405 1.00 96.50 92 SER A N 1
ATOM 708 C CA . SER A 1 92 ? 24.591 -0.267 -31.449 1.00 96.50 92 SER A CA 1
ATOM 709 C C . SER A 1 92 ? 25.856 -0.559 -32.245 1.00 96.50 92 SER A C 1
ATOM 711 O O . SER A 1 92 ? 26.861 -1.017 -31.708 1.00 96.50 92 SER A O 1
ATOM 713 N N . VAL A 1 93 ? 25.791 -0.286 -33.541 1.00 97.50 93 VAL A N 1
ATOM 714 C CA . VAL A 1 93 ? 26.883 -0.428 -34.498 1.00 97.50 93 VAL A CA 1
ATOM 715 C C . VAL A 1 93 ? 27.054 0.914 -35.192 1.00 97.50 93 VAL A C 1
ATOM 717 O O . VAL A 1 93 ? 26.091 1.454 -35.738 1.00 97.50 93 VAL A O 1
ATOM 720 N N . LEU A 1 94 ? 28.274 1.435 -35.173 1.00 97.62 94 LEU A N 1
ATOM 721 C CA . LEU A 1 94 ? 28.664 2.638 -35.892 1.00 97.62 94 LEU A CA 1
ATOM 722 C C . LEU A 1 94 ? 29.790 2.278 -36.854 1.00 97.62 94 LEU A C 1
ATOM 724 O O . LEU A 1 94 ? 30.869 1.879 -36.427 1.00 97.62 94 LEU A O 1
ATOM 728 N N . PHE A 1 95 ? 29.522 2.409 -38.144 1.00 97.94 95 PHE A N 1
ATOM 729 C CA . PHE A 1 95 ? 30.502 2.238 -39.203 1.00 97.94 95 PHE A CA 1
ATOM 730 C C . PHE A 1 95 ? 30.827 3.594 -39.815 1.00 97.94 95 PHE A C 1
ATOM 732 O O . PHE A 1 95 ? 29.912 4.352 -40.153 1.00 97.94 95 PHE A O 1
ATOM 739 N N . LEU A 1 96 ? 32.118 3.876 -39.941 1.00 96.62 96 LEU A N 1
ATOM 740 C CA . LEU A 1 96 ? 32.665 5.096 -40.514 1.00 96.62 96 LEU A CA 1
ATOM 741 C C . LEU A 1 96 ? 33.737 4.700 -41.524 1.00 96.62 96 LEU A C 1
ATOM 743 O O . LEU A 1 96 ? 34.594 3.885 -41.185 1.00 96.62 96 LEU A O 1
ATOM 747 N N . ALA A 1 97 ? 33.649 5.265 -42.725 1.00 95.56 97 ALA A N 1
ATOM 748 C CA . ALA A 1 97 ? 34.699 5.213 -43.725 1.00 95.56 97 ALA A CA 1
ATOM 749 C C . ALA A 1 97 ? 35.229 6.619 -44.013 1.00 95.56 97 ALA A C 1
ATOM 751 O O . ALA A 1 97 ? 34.450 7.583 -44.058 1.00 95.56 97 ALA A O 1
ATOM 752 N N . ASP A 1 98 ? 36.534 6.724 -44.209 1.00 91.81 98 ASP A N 1
ATOM 753 C CA . ASP A 1 98 ? 37.229 7.976 -44.472 1.00 91.81 98 ASP A CA 1
ATOM 754 C C . ASP A 1 98 ? 37.063 8.432 -45.947 1.00 91.81 98 ASP A C 1
ATOM 756 O O . ASP A 1 98 ? 36.175 7.973 -46.673 1.00 91.81 98 ASP A O 1
ATOM 760 N N . TYR A 1 99 ? 37.875 9.389 -46.409 1.00 90.94 99 TYR A N 1
ATOM 761 C CA . TYR A 1 99 ? 37.777 9.904 -47.776 1.00 90.94 99 TYR A CA 1
ATOM 762 C C . TYR A 1 99 ? 38.473 9.049 -48.842 1.00 90.94 99 TYR A C 1
ATOM 764 O O . TYR A 1 99 ? 38.283 9.318 -50.036 1.00 90.94 99 TYR A O 1
ATOM 772 N N . SER A 1 100 ? 39.274 8.053 -48.463 1.00 86.94 100 SER A N 1
ATOM 773 C CA . SER A 1 100 ? 40.130 7.319 -49.386 1.00 86.94 100 SER A CA 1
ATOM 774 C C . SER A 1 100 ? 40.170 5.827 -49.098 1.00 86.94 100 SER A C 1
ATOM 776 O O . SER A 1 100 ? 40.825 5.389 -48.180 1.00 86.94 100 SER A O 1
ATOM 778 N N . ASN A 1 101 ? 39.614 5.028 -50.011 1.00 82.00 101 ASN A N 1
ATOM 779 C CA . ASN A 1 101 ? 39.860 3.587 -50.045 1.00 82.00 101 ASN A CA 1
ATOM 780 C C . ASN A 1 101 ? 40.829 3.267 -51.187 1.00 82.00 101 ASN A C 1
ATOM 782 O O . ASN A 1 101 ? 40.447 3.314 -52.362 1.00 82.00 101 ASN A O 1
ATOM 786 N N . THR A 1 102 ? 42.091 2.981 -50.862 1.00 81.56 102 THR A N 1
ATOM 787 C CA . THR A 1 102 ? 43.110 2.637 -51.875 1.00 81.56 102 THR A CA 1
ATOM 788 C C . THR A 1 102 ? 42.903 1.237 -52.462 1.00 81.56 102 THR A C 1
ATOM 790 O O . THR A 1 102 ? 43.167 1.013 -53.648 1.00 81.56 102 THR A O 1
ATOM 793 N N . GLU A 1 103 ? 42.355 0.320 -51.663 1.00 86.31 103 GLU A N 1
ATOM 794 C CA . GLU A 1 103 ? 41.924 -1.017 -52.064 1.00 86.31 103 GLU A CA 1
ATOM 795 C C . GLU A 1 103 ? 40.404 -1.185 -51.930 1.00 86.31 103 GLU A C 1
ATOM 797 O O . GLU A 1 103 ? 39.706 -0.421 -51.266 1.00 86.31 103 GLU A O 1
ATOM 802 N N . ARG A 1 104 ? 39.853 -2.210 -52.592 1.00 89.12 104 ARG A N 1
ATOM 803 C CA . ARG A 1 104 ? 38.419 -2.504 -52.514 1.00 89.12 104 ARG A CA 1
ATOM 804 C C . ARG A 1 104 ? 38.125 -3.421 -51.329 1.00 89.12 104 ARG A C 1
ATOM 806 O O . ARG A 1 104 ? 38.255 -4.640 -51.449 1.00 89.12 104 ARG A O 1
ATOM 813 N N . HIS A 1 105 ? 37.635 -2.842 -50.240 1.00 94.88 105 HIS A N 1
ATOM 814 C CA . HIS A 1 105 ? 37.225 -3.564 -49.037 1.00 94.88 105 HIS A CA 1
ATOM 815 C C . HIS A 1 105 ? 35.739 -3.933 -49.064 1.00 94.88 105 HIS A C 1
ATOM 817 O O . HIS A 1 105 ? 34.881 -3.145 -49.461 1.00 94.88 105 HIS A O 1
ATOM 823 N N . THR A 1 106 ? 35.412 -5.166 -48.669 1.00 95.31 106 THR A N 1
ATOM 824 C CA . THR A 1 106 ? 34.047 -5.719 -48.795 1.00 95.31 106 THR A CA 1
ATOM 825 C C . THR A 1 106 ? 33.114 -5.375 -47.625 1.00 95.31 106 THR A C 1
ATOM 827 O O . THR A 1 106 ? 31.909 -5.661 -47.681 1.00 95.31 106 THR A O 1
ATOM 830 N N . GLY A 1 107 ? 33.636 -4.714 -46.591 1.00 96.12 107 GLY A N 1
ATOM 831 C CA . GLY A 1 107 ? 32.878 -4.202 -45.460 1.00 96.12 107 GLY A CA 1
ATOM 832 C C . GLY A 1 107 ? 32.572 -5.252 -44.395 1.00 96.12 107 GLY A C 1
ATOM 833 O O . GLY A 1 107 ? 33.294 -6.237 -44.227 1.00 96.12 107 GLY A O 1
ATOM 834 N N . PHE A 1 108 ? 31.467 -5.077 -43.670 1.00 96.56 108 PHE A N 1
ATOM 835 C CA . PHE A 1 108 ? 31.074 -5.995 -42.597 1.00 96.56 108 PHE A CA 1
ATOM 836 C C . PHE A 1 108 ? 29.677 -6.578 -42.798 1.00 96.56 108 PHE A C 1
ATOM 838 O O . PHE A 1 108 ? 28.808 -5.983 -43.441 1.00 96.56 108 PHE A O 1
ATOM 845 N N . ARG A 1 109 ? 29.452 -7.747 -42.193 1.00 95.94 109 ARG A N 1
ATOM 846 C CA . ARG A 1 109 ? 28.135 -8.380 -42.100 1.00 95.94 109 ARG A CA 1
ATOM 847 C C . ARG A 1 109 ? 27.988 -9.109 -40.774 1.00 95.94 109 ARG A C 1
ATOM 849 O O . ARG A 1 109 ? 28.867 -9.868 -40.369 1.00 95.94 109 ARG A O 1
ATOM 856 N N . GLY A 1 110 ? 26.840 -8.929 -40.139 1.00 95.25 110 GLY A N 1
ATOM 857 C CA . GLY A 1 110 ? 26.428 -9.664 -38.953 1.00 95.25 110 GLY A CA 1
ATOM 858 C C . GLY A 1 110 ? 24.926 -9.914 -38.928 1.00 95.25 110 GLY A C 1
ATOM 859 O O . GLY A 1 110 ? 24.154 -9.279 -39.652 1.00 95.25 110 GLY A O 1
ATOM 860 N N . PHE A 1 111 ? 24.510 -10.853 -38.091 1.00 95.31 111 PHE A N 1
ATOM 861 C CA . PHE A 1 111 ? 23.104 -11.106 -37.800 1.00 95.31 111 PHE A CA 1
ATOM 862 C C . PHE A 1 111 ? 22.860 -10.972 -36.303 1.00 95.31 111 PHE A C 1
ATOM 864 O O . PHE A 1 111 ? 23.719 -11.322 -35.495 1.00 95.31 111 PHE A O 1
ATOM 871 N N . TYR A 1 112 ? 21.691 -10.461 -35.936 1.00 95.00 112 TYR A N 1
ATOM 872 C CA . TYR A 1 112 ? 21.283 -10.353 -34.544 1.00 95.00 112 TYR A CA 1
ATOM 873 C C . TYR A 1 112 ? 20.072 -11.233 -34.262 1.00 95.00 112 TYR A C 1
ATOM 875 O O . TYR A 1 112 ? 19.213 -11.431 -35.127 1.00 95.00 112 TYR A O 1
ATOM 883 N N . THR A 1 113 ? 19.989 -11.727 -33.031 1.00 94.38 113 THR A N 1
ATOM 884 C CA . THR A 1 113 ? 18.845 -12.483 -32.517 1.00 94.38 113 THR A CA 1
ATOM 885 C C . THR A 1 113 ? 18.386 -11.893 -31.199 1.00 94.38 113 THR A C 1
ATOM 887 O O . THR A 1 113 ? 19.217 -11.563 -30.354 1.00 94.38 113 THR A O 1
ATOM 890 N N . ILE A 1 114 ? 17.072 -11.802 -31.012 1.00 92.31 114 ILE A N 1
ATOM 891 C CA . ILE A 1 114 ? 16.467 -11.474 -29.722 1.00 92.31 114 ILE A CA 1
ATOM 892 C C . ILE A 1 114 ? 16.132 -12.784 -29.015 1.00 92.31 114 ILE A C 1
ATOM 894 O O . ILE A 1 114 ? 15.418 -13.622 -29.572 1.00 92.31 114 ILE A O 1
ATOM 898 N N . GLN A 1 115 ? 16.673 -12.958 -27.814 1.00 90.50 115 GLN A N 1
ATOM 899 C CA . GLN A 1 115 ? 16.507 -14.153 -26.997 1.00 90.50 115 GLN A CA 1
ATOM 900 C C . GLN A 1 115 ? 15.877 -13.783 -25.660 1.00 90.50 115 GLN A C 1
ATOM 902 O O . GLN A 1 115 ? 16.146 -12.714 -25.115 1.00 90.50 115 GLN A O 1
ATOM 907 N N . ASP A 1 116 ? 15.045 -14.687 -25.163 1.00 92.69 116 ASP A N 1
ATOM 908 C CA . ASP A 1 116 ? 14.533 -14.656 -23.800 1.00 92.69 116 ASP A CA 1
ATOM 909 C C . ASP A 1 116 ? 15.690 -14.752 -22.795 1.00 92.69 116 ASP A C 1
ATOM 911 O O . ASP A 1 116 ? 16.668 -15.475 -23.033 1.00 92.69 116 ASP A O 1
ATOM 915 N N . VAL A 1 117 ? 15.604 -13.993 -21.708 1.00 92.00 117 VAL A N 1
ATOM 916 C CA . VAL A 1 117 ? 16.508 -14.141 -20.565 1.00 92.00 117 VAL A CA 1
ATOM 917 C C . VAL A 1 117 ? 15.881 -15.166 -19.631 1.00 92.00 117 VAL A C 1
ATOM 919 O O . VAL A 1 117 ? 14.708 -15.070 -19.335 1.00 92.00 117 VAL A O 1
ATOM 922 N N . ASP A 1 118 ? 16.650 -16.161 -19.191 1.00 92.44 118 ASP A N 1
ATOM 923 C CA . ASP A 1 118 ? 16.168 -17.141 -18.214 1.00 92.44 118 ASP A CA 1
ATOM 924 C C . ASP A 1 118 ? 16.536 -16.656 -16.813 1.00 92.44 118 ASP A C 1
ATOM 926 O O . ASP A 1 118 ? 17.623 -16.967 -16.315 1.00 92.44 118 ASP A O 1
ATOM 930 N N . GLU A 1 119 ? 15.665 -15.849 -16.201 1.00 93.12 119 GLU A N 1
ATOM 931 C CA . GLU A 1 119 ? 15.937 -15.262 -14.884 1.00 93.12 119 GLU A CA 1
ATOM 932 C C . GLU A 1 119 ? 16.020 -16.324 -13.779 1.00 93.12 119 GLU A C 1
ATOM 934 O O . GLU A 1 119 ? 16.705 -16.124 -12.783 1.00 93.12 119 GLU A O 1
ATOM 939 N N . CYS A 1 120 ? 15.424 -17.506 -13.967 1.00 92.44 120 CYS A N 1
ATOM 940 C CA . CYS A 1 120 ? 15.485 -18.590 -12.982 1.00 92.44 120 CYS A CA 1
ATOM 941 C C . CYS A 1 120 ? 16.857 -19.264 -12.878 1.00 92.44 120 CYS A C 1
ATOM 943 O O . CYS A 1 120 ? 17.106 -20.021 -11.939 1.00 92.44 120 CYS A O 1
ATOM 945 N N . LYS A 1 121 ? 17.749 -19.027 -13.845 1.00 92.00 121 LYS A N 1
ATOM 946 C CA . LYS A 1 121 ? 19.154 -19.446 -13.754 1.00 92.00 121 LYS A CA 1
ATOM 947 C C . LYS A 1 121 ? 20.033 -18.418 -13.055 1.00 92.00 121 LYS A C 1
ATOM 949 O O . LYS A 1 121 ? 21.194 -18.727 -12.786 1.00 92.00 121 LYS A O 1
ATOM 954 N N . ASP A 1 122 ? 19.513 -17.224 -12.783 1.00 86.69 122 ASP A N 1
ATOM 955 C CA . ASP A 1 122 ? 20.226 -16.221 -12.010 1.00 86.69 122 ASP A CA 1
ATOM 956 C C . ASP A 1 122 ? 20.251 -16.649 -10.531 1.00 86.69 122 ASP A C 1
ATOM 958 O O . ASP A 1 122 ? 19.191 -16.829 -9.929 1.00 86.69 122 ASP A O 1
ATOM 962 N N . PRO A 1 123 ? 21.426 -16.837 -9.907 1.00 79.44 123 PRO A N 1
ATOM 963 C CA . PRO A 1 123 ? 21.507 -17.122 -8.476 1.00 79.44 123 PRO A CA 1
ATOM 964 C C . PRO A 1 123 ? 20.968 -15.985 -7.592 1.00 79.44 123 PRO A C 1
ATOM 966 O O . PRO A 1 123 ? 20.737 -16.218 -6.411 1.00 79.44 123 PRO A O 1
ATOM 969 N N . GLN A 1 124 ? 20.773 -14.782 -8.139 1.00 81.56 124 GLN A N 1
ATOM 970 C CA . GLN A 1 124 ? 20.143 -13.646 -7.461 1.00 81.56 124 GLN A CA 1
ATOM 971 C C . GLN A 1 124 ? 18.647 -13.513 -7.778 1.00 81.56 124 GLN A C 1
ATOM 973 O O . GLN A 1 124 ? 18.063 -12.469 -7.494 1.00 81.56 124 GLN A O 1
ATOM 978 N N . ASN A 1 125 ? 18.017 -14.531 -8.377 1.00 84.00 125 ASN A N 1
ATOM 979 C CA . ASN A 1 125 ? 16.574 -14.492 -8.593 1.00 84.00 125 ASN A CA 1
ATOM 980 C C . ASN A 1 125 ? 15.842 -14.290 -7.257 1.00 84.00 125 ASN A C 1
ATOM 982 O O . ASN A 1 125 ? 16.182 -14.897 -6.243 1.00 84.00 125 ASN A O 1
ATOM 986 N N . GLU A 1 126 ? 14.836 -13.422 -7.266 1.00 85.25 126 GLU A N 1
ATOM 987 C CA . GLU A 1 126 ? 14.155 -12.983 -6.046 1.00 85.25 126 GLU A CA 1
ATOM 988 C C . GLU A 1 126 ? 13.135 -14.025 -5.540 1.00 85.25 126 GLU A C 1
ATOM 990 O O . GLU A 1 126 ? 12.571 -13.862 -4.462 1.00 85.25 126 GLU A O 1
ATOM 995 N N . CYS A 1 127 ? 12.889 -15.117 -6.279 1.00 87.19 127 CYS A N 1
ATOM 996 C CA . CYS A 1 127 ? 11.914 -16.131 -5.878 1.00 87.19 127 CYS A CA 1
ATOM 997 C C . CYS A 1 127 ? 12.376 -16.918 -4.650 1.00 87.19 127 CYS A C 1
ATOM 999 O O . CYS A 1 127 ? 13.335 -17.685 -4.716 1.00 87.19 127 CYS A O 1
ATOM 1001 N N . THR A 1 128 ? 11.597 -16.858 -3.571 1.00 81.69 128 THR A N 1
ATOM 1002 C CA . THR A 1 128 ? 11.898 -17.594 -2.336 1.00 81.69 128 THR A CA 1
ATOM 1003 C C . THR A 1 128 ? 11.834 -19.116 -2.509 1.00 81.69 128 THR A C 1
ATOM 1005 O O . THR A 1 128 ? 12.650 -19.840 -1.949 1.00 81.69 128 THR A O 1
ATOM 1008 N N . GLN A 1 129 ? 10.870 -19.629 -3.285 1.00 83.69 129 GLN A N 1
ATOM 1009 C CA . GLN A 1 129 ? 10.643 -21.078 -3.395 1.00 83.69 129 GLN A CA 1
ATOM 1010 C C . GLN A 1 129 ? 10.784 -21.619 -4.817 1.00 83.69 129 GLN A C 1
ATOM 1012 O O . GLN A 1 129 ? 11.710 -22.375 -5.108 1.00 83.69 129 GLN A O 1
ATOM 1017 N N . LEU A 1 130 ? 9.828 -21.320 -5.699 1.00 88.50 130 LEU A N 1
ATOM 1018 C CA . LEU A 1 130 ? 9.793 -21.870 -7.053 1.00 88.50 130 LEU A CA 1
ATOM 1019 C C . LEU A 1 130 ? 9.847 -20.729 -8.065 1.00 88.50 130 LEU A C 1
ATOM 1021 O O . LEU A 1 130 ? 8.988 -19.854 -8.040 1.00 88.50 130 LEU A O 1
ATOM 1025 N N . CYS A 1 131 ? 10.807 -20.775 -8.987 1.00 94.12 131 CYS A N 1
ATOM 1026 C CA . CYS A 1 131 ? 10.902 -19.850 -10.114 1.00 94.12 131 CYS A CA 1
ATOM 1027 C C . CYS A 1 131 ? 10.434 -20.529 -11.404 1.00 94.12 131 CYS A C 1
ATOM 1029 O O . CYS A 1 131 ? 10.810 -21.669 -11.687 1.00 94.12 131 CYS A O 1
ATOM 1031 N N . ASN A 1 132 ? 9.618 -19.835 -12.197 1.00 93.88 132 ASN A N 1
ATOM 1032 C CA . ASN A 1 132 ? 9.189 -20.302 -13.510 1.00 93.88 132 ASN A CA 1
ATOM 1033 C C . ASN A 1 132 ? 9.465 -19.244 -14.585 1.00 93.88 132 ASN A C 1
ATOM 1035 O O . ASN A 1 132 ? 8.821 -18.190 -14.594 1.00 93.88 132 ASN A O 1
ATOM 1039 N N . ASN A 1 133 ? 10.378 -19.565 -15.500 1.00 92.44 133 ASN A N 1
ATOM 1040 C CA . ASN A 1 133 ? 10.731 -18.718 -16.630 1.00 92.44 133 ASN A CA 1
ATOM 1041 C C . ASN A 1 133 ? 9.692 -18.829 -17.761 1.00 92.44 133 ASN A C 1
ATOM 1043 O O . ASN A 1 133 ? 9.194 -19.918 -18.064 1.00 92.44 133 ASN A O 1
ATOM 1047 N N . TYR A 1 134 ? 9.374 -17.717 -18.416 1.00 91.62 134 TYR A N 1
ATOM 1048 C CA . TYR A 1 134 ? 8.556 -17.670 -19.624 1.00 91.62 134 TYR A CA 1
ATOM 1049 C C . TYR A 1 134 ? 9.082 -16.603 -20.588 1.00 91.62 134 TYR A C 1
ATOM 1051 O O . TYR A 1 134 ? 9.863 -15.741 -20.232 1.00 91.62 134 TYR A O 1
ATOM 1059 N N . ILE A 1 135 ? 8.624 -16.628 -21.840 1.00 89.44 135 ILE A N 1
ATOM 1060 C CA . ILE A 1 135 ? 9.127 -15.682 -22.844 1.00 89.44 135 ILE A CA 1
ATOM 1061 C C . ILE A 1 135 ? 8.805 -14.237 -22.428 1.00 89.44 135 ILE A C 1
ATOM 1063 O O . ILE A 1 135 ? 7.640 -13.829 -22.469 1.00 89.44 135 ILE A O 1
ATOM 1067 N N . GLY A 1 136 ? 9.844 -13.467 -22.108 1.00 86.62 136 GLY A N 1
ATOM 1068 C CA . GLY A 1 136 ? 9.782 -12.069 -21.698 1.00 86.62 136 GLY A CA 1
ATOM 1069 C C . GLY A 1 136 ? 9.748 -11.822 -20.195 1.00 86.62 136 GLY A C 1
ATOM 1070 O O . GLY A 1 136 ? 9.506 -10.677 -19.809 1.00 86.62 136 GLY A O 1
ATOM 1071 N N . GLY A 1 137 ? 9.973 -12.842 -19.368 1.00 90.38 137 GLY A N 1
ATOM 1072 C CA . GLY A 1 137 ? 10.181 -12.673 -17.935 1.00 90.38 137 GLY A CA 1
ATOM 1073 C C . GLY A 1 137 ? 9.919 -13.939 -17.128 1.00 90.38 137 GLY A C 1
ATOM 1074 O O . GLY A 1 137 ? 9.643 -15.011 -17.650 1.00 90.38 137 GLY A O 1
ATOM 1075 N N . TYR A 1 138 ? 9.872 -13.796 -15.811 1.00 93.19 138 TYR A N 1
ATOM 1076 C CA . TYR A 1 138 ? 9.660 -14.915 -14.901 1.00 93.19 138 TYR A CA 1
A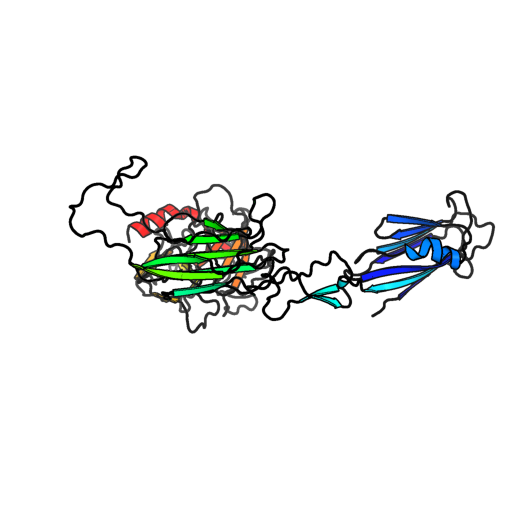TOM 1077 C C . TYR A 1 138 ? 8.568 -14.616 -13.879 1.00 93.19 138 TYR A C 1
ATOM 1079 O O . TYR A 1 138 ? 7.989 -13.525 -13.825 1.00 93.19 138 TYR A O 1
ATOM 1087 N N . ARG A 1 139 ? 8.192 -15.647 -13.126 1.00 92.50 139 ARG A N 1
ATOM 1088 C CA . ARG A 1 139 ? 7.187 -15.558 -12.067 1.00 92.50 139 ARG A CA 1
ATOM 1089 C C . ARG A 1 139 ? 7.467 -16.587 -10.984 1.00 92.50 139 ARG A C 1
ATOM 1091 O O . ARG A 1 139 ? 7.791 -17.738 -11.291 1.00 92.50 139 ARG A O 1
ATOM 1098 N N . CYS A 1 140 ? 7.303 -16.166 -9.737 1.00 91.12 140 CYS A N 1
ATOM 1099 C CA . CYS A 1 140 ? 7.507 -17.019 -8.580 1.00 91.12 140 CYS A CA 1
ATOM 1100 C C . CYS A 1 140 ? 6.218 -17.731 -8.177 1.00 91.12 140 CYS A C 1
ATOM 1102 O O . CYS A 1 140 ? 5.107 -17.239 -8.392 1.00 91.12 140 CYS A O 1
ATOM 1104 N N . PHE A 1 141 ? 6.374 -18.910 -7.591 1.00 87.81 141 PHE A N 1
ATOM 1105 C CA . PHE A 1 141 ? 5.295 -19.717 -7.049 1.00 87.81 141 PHE A CA 1
ATOM 1106 C C . PHE A 1 141 ? 5.680 -20.262 -5.682 1.00 87.81 141 PHE A C 1
ATOM 1108 O O . PHE A 1 141 ? 6.856 -20.484 -5.387 1.00 87.81 141 PHE A O 1
ATOM 1115 N N . CYS A 1 142 ? 4.656 -20.539 -4.884 1.00 85.62 142 CYS A N 1
ATOM 1116 C CA . CYS A 1 142 ? 4.812 -21.123 -3.566 1.00 85.62 142 CYS A CA 1
ATOM 1117 C C . CYS A 1 142 ? 4.374 -22.585 -3.552 1.00 85.62 142 CYS A C 1
ATOM 1119 O O . CYS A 1 142 ? 3.527 -23.018 -4.341 1.00 85.62 142 CYS A O 1
ATOM 1121 N N . ARG A 1 143 ? 4.970 -23.354 -2.646 1.00 80.81 143 ARG A N 1
ATOM 1122 C CA . ARG A 1 143 ? 4.581 -24.729 -2.341 1.00 80.81 143 ARG A CA 1
ATOM 1123 C C . ARG A 1 143 ? 3.172 -24.752 -1.723 1.00 80.81 143 ARG A C 1
ATOM 1125 O O . ARG A 1 143 ? 2.723 -23.745 -1.174 1.00 80.81 143 ARG A O 1
ATOM 1132 N N . PRO A 1 144 ? 2.450 -25.884 -1.801 1.00 75.25 144 PRO A N 1
ATOM 1133 C CA . PRO A 1 144 ? 1.140 -26.015 -1.163 1.00 75.25 144 PRO A CA 1
ATOM 1134 C C . PRO A 1 144 ? 1.184 -25.628 0.324 1.00 75.25 144 PRO A C 1
ATOM 1136 O O . PRO A 1 144 ? 2.093 -26.049 1.029 1.00 75.25 144 PRO A O 1
ATOM 1139 N N . GLY A 1 145 ? 0.210 -24.837 0.785 1.00 73.12 145 GLY A N 1
ATOM 1140 C CA . GLY A 1 145 ? 0.155 -24.311 2.161 1.00 73.12 145 GLY A CA 1
ATOM 1141 C C . GLY A 1 145 ? 0.728 -22.898 2.326 1.00 73.12 145 GLY A C 1
ATOM 1142 O O . GLY A 1 145 ? 0.416 -22.229 3.306 1.00 73.12 145 GLY A O 1
ATOM 1143 N N . TYR A 1 146 ? 1.472 -22.412 1.332 1.00 79.94 146 TYR A N 1
ATOM 1144 C CA . TYR A 1 146 ? 2.035 -21.067 1.303 1.00 79.94 146 TYR A CA 1
ATOM 1145 C C . TYR A 1 146 ? 1.277 -20.176 0.320 1.00 79.94 146 TYR A C 1
ATOM 1147 O O . TYR A 1 146 ? 0.674 -20.635 -0.655 1.00 79.94 146 TYR A O 1
ATOM 1155 N N . ILE A 1 147 ? 1.331 -18.879 0.577 1.00 81.75 147 ILE A N 1
ATOM 1156 C CA . ILE A 1 147 ? 0.663 -17.831 -0.179 1.00 81.75 147 ILE A CA 1
ATOM 1157 C C . ILE A 1 147 ? 1.747 -16.899 -0.717 1.00 81.75 147 ILE A C 1
ATOM 1159 O O . ILE A 1 147 ? 2.609 -16.448 0.034 1.00 81.75 147 ILE A O 1
ATOM 1163 N N . LEU A 1 148 ? 1.705 -16.632 -2.025 1.00 82.25 148 LEU A N 1
ATOM 1164 C CA . LEU A 1 148 ? 2.608 -15.674 -2.658 1.00 82.25 148 LEU A CA 1
ATOM 1165 C C . LEU A 1 148 ? 2.254 -14.263 -2.181 1.00 82.25 148 LEU A C 1
ATOM 1167 O O . LEU A 1 148 ? 1.100 -13.842 -2.299 1.00 82.25 148 LEU A O 1
ATOM 1171 N N . ASP A 1 149 ? 3.244 -13.561 -1.649 1.00 74.38 149 ASP A N 1
ATOM 1172 C CA . ASP A 1 149 ? 3.113 -12.206 -1.139 1.00 74.38 149 ASP A CA 1
ATOM 1173 C C . ASP A 1 149 ? 2.903 -11.196 -2.284 1.00 74.38 149 ASP A C 1
ATOM 1175 O O . ASP A 1 149 ? 3.039 -11.476 -3.480 1.00 74.38 149 ASP A O 1
ATOM 1179 N N . SER A 1 150 ? 2.527 -9.983 -1.903 1.00 77.75 150 SER A N 1
ATOM 1180 C CA . SER A 1 150 ? 2.293 -8.827 -2.759 1.00 77.75 150 SER A CA 1
ATOM 1181 C C . SER A 1 150 ? 3.507 -8.396 -3.588 1.00 77.75 150 SER A C 1
ATOM 1183 O O . SER A 1 150 ? 3.317 -7.833 -4.671 1.00 77.75 150 SER A O 1
ATOM 1185 N N . ASP A 1 151 ? 4.726 -8.696 -3.132 1.00 78.94 151 ASP A N 1
ATOM 1186 C CA . ASP A 1 151 ? 5.960 -8.489 -3.893 1.00 78.94 151 ASP A CA 1
ATOM 1187 C C . ASP A 1 151 ? 6.087 -9.441 -5.098 1.00 78.94 151 ASP A C 1
ATOM 1189 O O . ASP A 1 151 ? 6.882 -9.172 -5.995 1.00 78.94 151 ASP A O 1
ATOM 1193 N N . LYS A 1 152 ? 5.248 -10.489 -5.163 1.00 86.38 152 LYS A N 1
ATOM 1194 C CA . LYS A 1 152 ? 5.219 -11.567 -6.167 1.00 86.38 152 LYS A CA 1
ATOM 1195 C C . LYS A 1 152 ? 6.449 -12.476 -6.179 1.00 86.38 152 LYS A C 1
ATOM 1197 O O . LYS A 1 152 ? 6.612 -13.238 -7.134 1.00 86.38 152 LYS A O 1
ATOM 1202 N N . HIS A 1 153 ? 7.257 -12.429 -5.130 1.00 82.81 153 HIS A N 1
ATOM 1203 C CA . HIS A 1 153 ? 8.509 -13.167 -5.007 1.00 82.81 153 HIS A CA 1
ATOM 1204 C C . HIS A 1 153 ? 8.551 -14.007 -3.728 1.00 82.81 153 HIS A C 1
ATOM 1206 O O . HIS A 1 153 ? 8.961 -15.173 -3.770 1.00 82.81 153 HIS A O 1
ATOM 1212 N N . THR A 1 154 ? 8.033 -13.449 -2.633 1.00 81.19 154 THR A N 1
ATOM 1213 C CA . THR A 1 154 ? 8.075 -14.035 -1.298 1.00 81.19 154 THR A CA 1
ATOM 1214 C C . THR A 1 154 ? 6.903 -14.973 -1.033 1.00 81.19 154 THR A C 1
ATOM 1216 O O . THR A 1 154 ? 5.773 -14.717 -1.442 1.00 81.19 154 THR A O 1
ATOM 1219 N N . CYS A 1 155 ? 7.156 -16.073 -0.323 1.00 81.69 155 CYS A N 1
ATOM 1220 C CA . CYS A 1 155 ? 6.134 -17.042 0.072 1.00 81.69 155 CYS A CA 1
ATOM 1221 C C . CYS A 1 155 ? 5.910 -17.012 1.585 1.00 81.69 155 CYS A C 1
ATOM 1223 O O . CYS A 1 155 ? 6.804 -17.375 2.339 1.00 81.69 155 CYS A O 1
ATOM 1225 N N . GLN A 1 156 ? 4.707 -16.634 2.016 1.00 79.31 156 GLN A N 1
ATOM 1226 C CA . GLN A 1 156 ? 4.314 -16.558 3.428 1.00 79.31 156 GLN A CA 1
ATOM 1227 C C . GLN A 1 156 ? 3.346 -17.687 3.792 1.00 79.31 156 GLN A C 1
ATOM 1229 O O . GLN A 1 156 ? 2.637 -18.204 2.927 1.00 79.31 156 GLN A O 1
ATOM 1234 N N . VAL A 1 157 ? 3.246 -18.042 5.074 1.00 84.25 157 VAL A N 1
ATOM 1235 C CA . VAL A 1 157 ? 2.201 -18.955 5.568 1.00 84.25 157 VAL A CA 1
ATOM 1236 C C . VAL A 1 157 ? 1.110 -18.197 6.328 1.00 84.25 157 VAL A C 1
ATOM 1238 O O . VAL A 1 157 ? 1.374 -17.250 7.070 1.00 84.25 157 VAL A O 1
ATOM 1241 N N . SER A 1 158 ? -0.143 -18.632 6.181 1.00 80.81 158 SER A N 1
ATOM 1242 C CA . SER A 1 158 ? -1.224 -18.185 7.062 1.00 80.81 158 SER A CA 1
ATOM 1243 C C . SER A 1 158 ? -1.239 -19.054 8.320 1.00 80.81 158 SER A C 1
ATOM 1245 O O . SER A 1 158 ? -1.756 -20.165 8.308 1.00 80.81 158 SER A O 1
ATOM 1247 N N . CYS A 1 159 ? -0.636 -18.547 9.392 1.00 82.12 159 CYS A N 1
ATOM 1248 C CA . CYS A 1 159 ? -0.445 -19.257 10.665 1.00 82.12 159 CYS A CA 1
ATOM 1249 C C . CYS A 1 159 ? -1.061 -18.512 11.860 1.00 82.12 159 CYS A C 1
ATOM 1251 O O . CYS A 1 159 ? -0.570 -18.591 12.982 1.00 82.12 159 CYS A O 1
ATOM 1253 N N . SER A 1 160 ? -2.096 -17.703 11.617 1.00 86.06 160 SER A N 1
ATOM 1254 C CA . SER A 1 160 ? -2.784 -16.989 12.695 1.00 86.06 160 SER A CA 1
ATOM 1255 C C . SER A 1 160 ? -3.929 -17.824 13.253 1.00 86.06 160 SER A C 1
ATOM 1257 O O . SER A 1 160 ? -4.810 -18.238 12.500 1.00 86.06 160 SER A O 1
ATOM 1259 N N . GLU A 1 161 ? -3.945 -18.022 14.567 1.00 87.38 161 GLU A N 1
ATOM 1260 C CA . GLU A 1 161 ? -4.944 -18.827 15.267 1.00 87.38 161 GLU A CA 1
ATOM 1261 C C . GLU A 1 161 ? -5.567 -18.046 16.433 1.00 87.38 161 GLU A C 1
ATOM 1263 O O . GLU A 1 161 ? -4.890 -17.327 17.173 1.00 87.38 161 GLU A O 1
ATOM 1268 N N . ASP A 1 162 ? -6.874 -18.210 16.627 1.00 90.06 162 ASP A N 1
ATOM 1269 C CA . ASP A 1 162 ? -7.608 -17.642 17.758 1.00 90.06 162 ASP A CA 1
ATOM 1270 C C . ASP A 1 162 ? -8.139 -18.773 18.643 1.00 90.06 162 ASP A C 1
ATOM 1272 O O . ASP A 1 162 ? -8.962 -19.582 18.218 1.00 90.06 162 ASP A O 1
ATOM 1276 N N . HIS A 1 163 ? -7.653 -18.816 19.880 1.00 91.44 163 HIS A N 1
ATOM 1277 C CA . HIS A 1 163 ? -8.014 -19.792 20.907 1.00 91.44 163 HIS A CA 1
ATOM 1278 C C . HIS A 1 163 ? -8.843 -19.144 22.026 1.00 91.44 163 HIS A C 1
ATOM 1280 O O . HIS A 1 163 ? -8.818 -19.582 23.180 1.00 91.44 163 HIS A O 1
ATOM 1286 N N . THR A 1 164 ? -9.575 -18.071 21.717 1.00 90.31 164 THR A N 1
ATOM 1287 C CA . THR A 1 164 ? -10.507 -17.439 22.657 1.00 90.31 164 THR A CA 1
ATOM 1288 C C . THR A 1 164 ? -11.530 -18.452 23.188 1.00 90.31 164 THR A C 1
ATOM 1290 O O . THR A 1 164 ? -12.196 -19.156 22.434 1.00 90.31 164 THR A O 1
ATOM 1293 N N . GLY A 1 165 ? -11.664 -18.516 24.511 1.00 88.12 165 GLY A N 1
ATOM 1294 C CA . GLY A 1 165 ? -12.517 -19.456 25.237 1.00 88.12 165 GLY A CA 1
ATOM 1295 C C . GLY A 1 165 ? -11.832 -20.772 25.611 1.00 88.12 165 GLY A C 1
ATOM 1296 O O . GLY A 1 165 ? -12.359 -21.491 26.459 1.00 88.12 165 GLY A O 1
ATOM 1297 N N . SER A 1 166 ? -10.661 -21.086 25.047 1.00 91.75 166 SER A N 1
ATOM 1298 C CA . SER A 1 166 ? -9.935 -22.310 25.385 1.00 91.75 166 SER A CA 1
ATOM 1299 C C . SER A 1 166 ? -9.176 -22.174 26.706 1.00 91.75 166 SER A C 1
ATOM 1301 O O . SER A 1 166 ? -8.421 -21.223 26.923 1.00 91.75 166 SER A O 1
ATOM 1303 N N . GLN A 1 167 ? -9.360 -23.148 27.597 1.00 91.44 167 GLN A N 1
ATOM 1304 C CA . GLN A 1 167 ? -8.721 -23.172 28.914 1.00 91.44 167 GLN A CA 1
ATOM 1305 C C . GLN A 1 167 ? -7.401 -23.951 28.943 1.00 91.44 167 GLN A C 1
ATOM 1307 O O . GLN A 1 167 ? -6.640 -23.786 29.898 1.00 91.44 167 GLN A O 1
ATOM 1312 N N . GLU A 1 168 ? -7.115 -24.761 27.923 1.00 95.69 168 GLU A N 1
ATOM 1313 C CA . GLU A 1 168 ? -5.850 -25.472 27.731 1.00 95.69 168 GLU A CA 1
ATOM 1314 C C . GLU A 1 168 ? -5.616 -25.796 26.248 1.00 95.69 168 GLU A C 1
ATOM 1316 O O . GLU A 1 168 ? -6.563 -25.891 25.471 1.00 95.69 168 GLU A O 1
ATOM 1321 N N . GLY A 1 169 ? -4.361 -25.965 25.836 1.00 94.44 169 GLY A N 1
ATOM 1322 C CA . GLY A 1 169 ? -4.033 -26.310 24.454 1.00 94.44 169 GLY A CA 1
ATOM 1323 C C . GLY A 1 169 ? -2.539 -26.276 24.156 1.00 94.44 169 GLY A C 1
ATOM 1324 O O . GLY A 1 169 ? -1.713 -26.082 25.051 1.00 94.44 169 GLY A O 1
ATOM 1325 N N . VAL A 1 170 ? -2.192 -26.478 22.883 1.00 93.81 170 VAL A N 1
ATOM 1326 C CA . VAL A 1 170 ? -0.812 -26.463 22.379 1.00 93.81 170 VAL A CA 1
ATOM 1327 C C . VAL A 1 170 ? -0.737 -25.570 21.145 1.00 93.81 170 VAL A C 1
ATOM 1329 O O . VAL A 1 170 ? -1.587 -25.664 20.266 1.00 93.81 170 VAL A O 1
ATOM 1332 N N . LEU A 1 171 ? 0.284 -24.719 21.096 1.00 95.31 171 LEU A N 1
ATOM 1333 C CA . LEU A 1 171 ? 0.638 -23.851 19.978 1.00 95.31 171 LEU A CA 1
ATOM 1334 C C . LEU A 1 171 ? 2.007 -24.266 19.450 1.00 95.31 171 LEU A C 1
ATOM 1336 O O . LEU A 1 171 ? 2.911 -24.552 20.235 1.00 95.31 171 LEU A O 1
ATOM 1340 N N . MET A 1 172 ? 2.170 -24.281 18.134 1.00 94.50 172 MET A N 1
ATOM 1341 C CA . MET A 1 172 ? 3.409 -24.688 17.473 1.00 94.50 172 MET A CA 1
ATOM 1342 C C . MET A 1 172 ? 3.751 -23.685 16.379 1.00 94.50 172 MET A C 1
ATOM 1344 O O . MET A 1 172 ? 2.844 -23.139 15.754 1.00 94.50 172 MET A O 1
ATOM 1348 N N . SER A 1 173 ? 5.040 -23.447 16.129 1.00 94.00 173 SER A N 1
ATOM 1349 C CA . SER A 1 173 ? 5.438 -22.794 14.881 1.00 94.00 173 SER A CA 1
ATOM 1350 C C . SER A 1 173 ? 5.006 -23.650 13.682 1.00 94.00 173 SER A C 1
ATOM 1352 O O . SER A 1 173 ? 4.899 -24.873 13.817 1.00 94.00 173 SER A O 1
ATOM 1354 N N . PRO A 1 174 ? 4.761 -23.044 12.509 1.00 90.19 174 PRO A N 1
ATOM 1355 C CA . PRO A 1 174 ? 4.357 -23.803 11.332 1.00 90.19 174 PRO A CA 1
ATOM 1356 C C . PRO A 1 174 ? 5.394 -24.879 11.004 1.00 90.19 174 PRO A C 1
ATOM 1358 O O . PRO A 1 174 ? 6.591 -24.635 11.130 1.00 90.19 174 PRO A O 1
ATOM 1361 N N . ASP A 1 175 ? 4.904 -26.062 10.638 1.00 88.94 175 ASP A N 1
ATOM 1362 C CA . ASP A 1 175 ? 5.683 -27.261 10.308 1.00 88.94 175 ASP A CA 1
ATOM 1363 C C . ASP A 1 175 ? 6.553 -27.851 11.432 1.00 88.94 175 ASP A C 1
ATOM 1365 O O . ASP A 1 175 ? 7.200 -28.874 11.213 1.00 88.94 175 ASP A O 1
ATOM 1369 N N . TRP A 1 176 ? 6.506 -27.313 12.657 1.00 92.50 176 TRP A N 1
ATOM 1370 C CA . TRP A 1 176 ? 7.276 -27.844 13.788 1.00 92.50 176 TRP A CA 1
ATOM 1371 C C . TRP A 1 176 ? 7.073 -29.368 13.952 1.00 92.50 176 TRP A C 1
ATOM 1373 O O . TRP A 1 176 ? 5.925 -29.831 13.988 1.00 92.50 176 TRP A O 1
ATOM 1383 N N . PRO A 1 177 ? 8.147 -30.172 14.096 1.00 93.19 177 PRO A N 1
ATOM 1384 C CA . PRO A 1 177 ? 9.539 -29.780 14.359 1.00 93.19 177 PRO A CA 1
ATOM 1385 C C . PRO A 1 177 ? 10.415 -29.552 13.110 1.00 93.19 177 PRO A C 1
ATOM 1387 O O . PRO A 1 177 ? 11.633 -29.433 13.242 1.00 93.19 177 PRO A O 1
ATOM 1390 N N . GLU A 1 178 ? 9.840 -29.531 11.909 1.00 90.69 178 GLU A N 1
ATOM 1391 C CA . GLU A 1 178 ? 10.567 -29.150 10.695 1.00 90.69 178 GLU A CA 1
ATOM 1392 C C . GLU A 1 178 ? 10.835 -27.634 10.667 1.00 90.69 178 GLU A C 1
ATOM 1394 O O . GLU A 1 178 ? 10.216 -26.882 11.427 1.00 90.69 178 GLU A O 1
ATOM 1399 N N . PRO A 1 179 ? 11.778 -27.166 9.824 1.00 90.75 179 PRO A N 1
ATOM 1400 C CA . PRO A 1 179 ? 12.096 -25.752 9.734 1.00 90.75 179 PRO A CA 1
ATOM 1401 C C . PRO A 1 179 ? 10.880 -24.877 9.446 1.00 90.75 179 PRO A C 1
ATOM 1403 O O . PRO A 1 179 ? 10.131 -25.145 8.503 1.00 90.75 179 PRO A O 1
ATOM 1406 N N . TYR A 1 180 ? 10.712 -23.812 10.229 1.00 90.88 180 TYR A N 1
ATOM 1407 C CA . TYR A 1 180 ? 9.592 -22.905 10.018 1.00 90.88 180 TYR A CA 1
ATOM 1408 C C . TYR A 1 180 ? 9.759 -22.077 8.730 1.00 90.88 180 TYR A C 1
ATOM 1410 O O . TYR A 1 180 ? 10.878 -21.785 8.309 1.00 90.88 180 TYR A O 1
ATOM 1418 N N . PRO A 1 181 ? 8.643 -21.638 8.125 1.00 84.38 181 PRO A N 1
ATOM 1419 C CA . PRO A 1 181 ? 8.616 -20.701 7.006 1.00 84.38 181 PRO A CA 1
ATOM 1420 C C . PRO A 1 181 ? 9.376 -19.395 7.256 1.00 84.38 181 PRO A C 1
ATOM 1422 O O . PRO A 1 181 ? 9.146 -18.722 8.266 1.00 84.38 181 PRO A O 1
ATOM 1425 N N . GLU A 1 182 ? 10.183 -18.974 6.284 1.00 83.88 182 GLU A N 1
ATOM 1426 C CA . GLU A 1 182 ? 10.699 -17.604 6.215 1.00 83.88 182 GLU A CA 1
ATOM 1427 C C . GLU A 1 182 ? 9.573 -16.576 5.950 1.00 83.88 182 GLU A C 1
ATOM 1429 O O . GLU A 1 182 ? 8.456 -16.916 5.543 1.00 83.88 182 GLU A O 1
ATOM 1434 N N . ASN A 1 183 ? 9.859 -15.305 6.225 1.00 78.50 183 ASN A N 1
ATOM 1435 C CA . A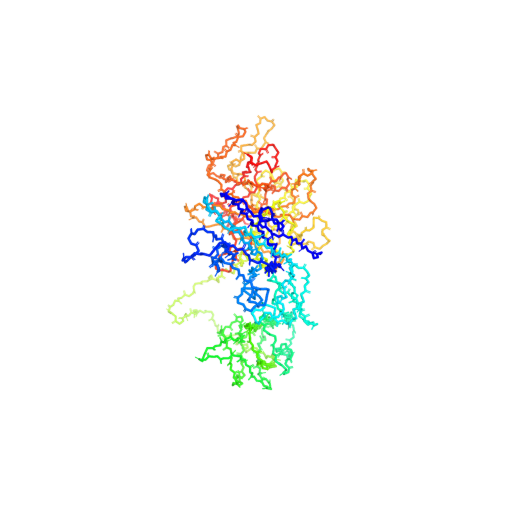SN A 1 183 ? 9.042 -14.114 5.982 1.00 78.50 183 ASN A CA 1
ATOM 1436 C C . ASN A 1 183 ? 7.612 -14.189 6.529 1.00 78.50 183 ASN A C 1
ATOM 1438 O O . ASN A 1 183 ? 6.679 -13.615 5.967 1.00 78.50 183 ASN A O 1
ATOM 1442 N N . SER A 1 184 ? 7.414 -14.917 7.620 1.00 83.44 184 SER A N 1
ATOM 1443 C CA . SER A 1 184 ? 6.094 -15.251 8.134 1.00 83.44 184 SER A CA 1
ATOM 1444 C C . SER A 1 184 ? 5.816 -14.546 9.455 1.00 83.44 184 SER A C 1
ATOM 1446 O O . SER A 1 184 ? 6.686 -14.385 10.314 1.00 83.44 184 SER A O 1
ATOM 1448 N N . VAL A 1 185 ? 4.564 -14.112 9.623 1.00 89.25 185 VAL A N 1
ATOM 1449 C CA . VAL A 1 185 ? 4.085 -13.479 10.855 1.00 89.25 185 VAL A CA 1
ATOM 1450 C C . VAL A 1 185 ? 2.868 -14.238 11.369 1.00 89.25 185 VAL A C 1
ATOM 1452 O O . VAL A 1 185 ? 1.764 -14.106 10.841 1.00 89.25 185 VAL A O 1
ATOM 1455 N N . CYS A 1 186 ? 3.069 -15.021 12.425 1.00 90.44 186 CYS A N 1
ATOM 1456 C CA . CYS A 1 186 ? 2.012 -15.793 13.069 1.00 90.44 186 CYS A CA 1
ATOM 1457 C C . CYS A 1 186 ? 1.467 -15.045 14.282 1.00 90.44 186 CYS A C 1
ATOM 1459 O O . CYS A 1 186 ? 2.234 -14.587 15.133 1.00 90.44 186 CYS A O 1
ATOM 1461 N N . PHE A 1 187 ? 0.141 -14.960 14.382 1.00 92.44 187 PHE A N 1
ATOM 1462 C CA . PHE A 1 187 ? -0.557 -14.372 15.521 1.00 92.44 187 PHE A CA 1
ATOM 1463 C C . PHE A 1 187 ? -1.375 -15.442 16.234 1.00 92.44 187 PHE A C 1
ATOM 1465 O O . PHE A 1 187 ? -2.323 -15.966 15.660 1.00 92.44 187 PHE A O 1
ATOM 1472 N N . TYR A 1 188 ? -1.067 -15.712 17.498 1.00 94.50 188 TYR A N 1
ATOM 1473 C CA . TYR A 1 188 ? -1.869 -16.589 18.346 1.00 94.50 188 TYR A CA 1
ATOM 1474 C C . TYR A 1 188 ? -2.546 -15.760 19.435 1.00 94.50 188 TYR A C 1
ATOM 1476 O O . TYR A 1 188 ? -1.878 -15.051 20.194 1.00 94.50 188 TYR A O 1
ATOM 1484 N N . THR A 1 189 ? -3.873 -15.834 19.513 1.00 94.06 189 THR A N 1
ATOM 1485 C CA . THR A 1 189 ? -4.653 -15.118 20.533 1.00 94.06 189 THR A CA 1
ATOM 1486 C C . THR A 1 189 ? -5.190 -16.098 21.562 1.00 94.06 189 THR A C 1
ATOM 1488 O O . THR A 1 189 ? -5.936 -17.008 21.222 1.00 94.06 189 THR A O 1
ATOM 1491 N N . LEU A 1 190 ? -4.836 -15.893 22.830 1.00 96.00 190 LEU A N 1
ATOM 1492 C CA . LEU A 1 190 ? -5.431 -16.589 23.968 1.00 96.00 190 LEU A CA 1
ATOM 1493 C C . LEU A 1 190 ? -6.289 -15.591 24.745 1.00 96.00 190 LEU A C 1
ATOM 1495 O O . LEU A 1 190 ? -5.785 -14.548 25.164 1.00 96.00 190 LEU A O 1
ATOM 1499 N N . ALA A 1 191 ? -7.567 -15.888 24.969 1.00 93.25 191 ALA A N 1
ATOM 1500 C CA . ALA A 1 191 ? -8.438 -15.041 25.781 1.00 93.25 191 ALA A CA 1
ATOM 1501 C C . ALA A 1 191 ? -9.480 -15.875 26.528 1.00 93.25 191 ALA A C 1
ATOM 1503 O O . ALA A 1 191 ? -10.109 -16.745 25.941 1.00 93.25 191 ALA A O 1
ATOM 1504 N N . VAL A 1 192 ? -9.680 -15.602 27.813 1.00 92.19 192 VAL A N 1
ATOM 1505 C CA . VAL A 1 192 ? -10.668 -16.271 28.674 1.00 92.19 192 VAL A CA 1
ATOM 1506 C C . VAL A 1 192 ? -11.422 -15.256 29.526 1.00 92.19 192 VAL A C 1
ATOM 1508 O O . VAL A 1 192 ? -11.102 -14.066 29.533 1.00 92.19 192 VAL A O 1
ATOM 1511 N N . GLU A 1 193 ? -12.457 -15.730 30.216 1.00 86.50 193 GLU A N 1
ATOM 1512 C CA . GLU A 1 193 ? -13.254 -14.925 31.138 1.00 86.50 193 GLU A CA 1
ATOM 1513 C C . GLU A 1 193 ? -12.428 -14.336 32.295 1.00 86.50 193 GLU A C 1
ATOM 1515 O O . GLU A 1 193 ? -11.347 -14.819 32.654 1.00 86.50 193 GLU A O 1
ATOM 1520 N N . GLU A 1 194 ? -12.946 -13.255 32.880 1.00 79.88 194 GLU A N 1
ATOM 1521 C CA . GLU A 1 194 ? -12.308 -12.588 34.011 1.00 79.88 194 GLU A CA 1
ATOM 1522 C C . GLU A 1 194 ? -12.191 -13.525 35.221 1.00 79.88 194 GLU A C 1
ATOM 1524 O O . GLU A 1 194 ? -13.099 -14.290 35.537 1.00 79.88 194 GLU A O 1
ATOM 1529 N N . GLY A 1 195 ? -11.057 -13.454 35.922 1.00 81.12 195 GLY A N 1
ATOM 1530 C CA . GLY A 1 195 ? -10.755 -14.335 37.055 1.00 81.12 195 GLY A CA 1
ATOM 1531 C C . GLY A 1 195 ? -9.885 -15.544 36.703 1.00 81.12 195 GLY A C 1
ATOM 1532 O O . GLY A 1 195 ? -9.434 -16.237 37.614 1.00 81.12 195 GLY A O 1
ATOM 1533 N N . LEU A 1 196 ? -9.569 -15.762 35.423 1.00 87.44 196 LEU A N 1
ATOM 1534 C CA . LEU A 1 196 ? -8.583 -16.744 34.968 1.00 87.44 196 LEU A CA 1
ATOM 1535 C C . LEU A 1 196 ? -7.302 -16.064 34.458 1.00 87.44 196 LEU A C 1
ATOM 1537 O O . LEU A 1 196 ? -7.307 -14.925 33.998 1.00 87.44 196 LEU A O 1
ATOM 1541 N N . GLN A 1 197 ? -6.180 -16.770 34.556 1.00 91.00 197 GLN A N 1
ATOM 1542 C CA . GLN A 1 197 ? -4.870 -16.353 34.051 1.00 91.00 197 GLN A CA 1
ATOM 1543 C C . GLN A 1 197 ? -4.191 -17.520 33.334 1.00 91.00 197 GLN A C 1
ATOM 1545 O O . GLN A 1 197 ? -4.373 -18.670 33.734 1.00 91.00 197 GLN A O 1
ATOM 1550 N N . PHE A 1 198 ? -3.384 -17.230 32.313 1.00 94.25 198 PHE A N 1
ATOM 1551 C CA . PHE A 1 198 ? -2.655 -18.262 31.574 1.00 94.25 198 PHE A CA 1
ATOM 1552 C C . PHE A 1 198 ? -1.295 -18.597 32.198 1.00 94.25 198 PHE A C 1
ATOM 1554 O O . PHE A 1 198 ? -0.523 -17.723 32.598 1.00 94.25 198 PHE A O 1
ATOM 1561 N N . GLU A 1 199 ? -0.988 -19.886 32.230 1.00 95.12 199 GLU A N 1
ATOM 1562 C CA . GLU A 1 199 ? 0.329 -20.454 32.488 1.00 95.12 199 GLU A CA 1
ATOM 1563 C C . GLU A 1 199 ? 0.820 -21.113 31.195 1.00 95.12 199 GLU A C 1
ATOM 1565 O O . GLU A 1 199 ? 0.156 -21.992 30.646 1.00 95.12 199 GLU A O 1
ATOM 1570 N N . LEU A 1 200 ? 1.967 -20.657 30.700 1.00 96.19 200 LEU A N 1
ATOM 1571 C CA . LEU A 1 200 ? 2.577 -21.076 29.442 1.00 96.19 200 LEU A CA 1
ATOM 1572 C C . LEU A 1 200 ? 3.810 -21.929 29.745 1.00 96.19 200 LEU A C 1
ATOM 1574 O O . LEU A 1 200 ? 4.618 -21.571 30.602 1.00 96.19 200 LEU A O 1
ATOM 1578 N N . THR A 1 201 ? 3.965 -23.063 29.069 1.00 96.19 201 THR A N 1
ATOM 1579 C CA . THR A 1 201 ? 5.104 -23.975 29.241 1.00 96.19 201 THR A CA 1
ATOM 1580 C C . THR A 1 201 ? 5.595 -24.461 27.887 1.00 96.19 201 THR A C 1
ATOM 1582 O O . THR A 1 201 ? 4.852 -25.113 27.152 1.00 96.19 201 THR A O 1
ATOM 1585 N N . PHE A 1 202 ? 6.849 -24.141 27.568 1.00 95.56 202 PHE A N 1
ATOM 1586 C CA . PHE A 1 202 ? 7.518 -24.594 26.352 1.00 95.56 202 PHE A CA 1
ATOM 1587 C C . PHE A 1 202 ? 7.798 -26.092 26.426 1.00 95.56 202 PHE A C 1
ATOM 1589 O O . PHE A 1 202 ? 8.214 -26.606 27.466 1.00 95.56 202 PHE A O 1
ATOM 1596 N N . VAL A 1 203 ? 7.537 -26.791 25.326 1.00 90.88 203 VAL A N 1
ATOM 1597 C CA . VAL A 1 203 ? 7.666 -28.244 25.225 1.00 90.88 203 VAL A CA 1
ATOM 1598 C C . VAL A 1 203 ? 8.495 -28.607 23.997 1.00 90.88 203 VAL A C 1
ATOM 1600 O O . VAL A 1 203 ? 8.400 -27.968 22.956 1.00 90.88 203 VAL A O 1
ATOM 1603 N N . GLY A 1 204 ? 9.312 -29.653 24.112 1.00 90.62 204 GLY A N 1
ATOM 1604 C CA . GLY A 1 204 ? 10.151 -30.116 23.006 1.00 90.62 204 GLY A CA 1
ATOM 1605 C C . GLY A 1 204 ? 11.304 -29.165 22.662 1.00 90.62 204 GLY A C 1
ATOM 1606 O O . GLY A 1 204 ? 11.883 -28.531 23.545 1.00 90.62 204 GLY A O 1
ATOM 1607 N N . VAL A 1 205 ? 11.677 -29.132 21.378 1.00 92.62 205 VAL A N 1
ATOM 1608 C CA . VAL A 1 205 ? 12.779 -28.313 20.855 1.00 92.62 205 VAL A CA 1
ATOM 1609 C C . VAL A 1 205 ? 12.345 -26.854 20.725 1.00 92.62 205 VAL A C 1
ATOM 1611 O O . VAL A 1 205 ? 11.290 -26.560 20.161 1.00 92.62 205 VAL A O 1
ATOM 1614 N N . PHE A 1 206 ? 13.198 -25.958 21.222 1.00 96.62 206 PHE A N 1
ATOM 1615 C CA . PHE A 1 206 ? 13.140 -24.525 20.972 1.00 96.62 206 PHE A CA 1
ATOM 1616 C C . PHE A 1 206 ? 14.388 -24.135 20.176 1.00 96.62 206 PHE A C 1
ATOM 1618 O O . PHE A 1 206 ? 15.500 -24.294 20.671 1.00 96.62 206 PHE A O 1
ATOM 1625 N N . ASP A 1 207 ? 14.214 -23.680 18.943 1.00 96.88 207 ASP A N 1
ATOM 1626 C CA . ASP A 1 207 ? 15.281 -23.230 18.051 1.00 96.88 207 ASP A CA 1
ATOM 1627 C C . ASP A 1 207 ? 14.727 -22.109 17.174 1.00 96.88 207 ASP A C 1
ATOM 1629 O O . ASP A 1 207 ? 14.093 -22.362 16.158 1.00 96.88 207 ASP A O 1
ATOM 1633 N N . VAL A 1 208 ? 14.927 -20.867 17.600 1.00 96.81 208 VAL A N 1
ATOM 1634 C CA . VAL A 1 208 ? 14.506 -19.656 16.880 1.00 96.81 208 VAL A CA 1
ATOM 1635 C C . VAL A 1 208 ? 15.756 -18.841 16.556 1.00 96.81 208 VAL A C 1
ATOM 1637 O O . VAL A 1 208 ? 16.639 -18.716 17.408 1.00 96.81 208 VAL A O 1
ATOM 1640 N N . GLU A 1 209 ? 15.865 -18.304 15.344 1.00 96.25 209 GLU A N 1
ATOM 1641 C CA . GLU A 1 209 ? 17.113 -17.712 14.856 1.00 96.25 209 GLU A CA 1
ATOM 1642 C C . GLU A 1 209 ? 17.636 -16.563 15.740 1.00 96.25 209 GLU A C 1
ATOM 1644 O O . GLU A 1 209 ? 16.925 -15.637 16.143 1.00 96.25 209 GLU A O 1
ATOM 1649 N N . LYS A 1 210 ? 18.934 -16.635 16.055 1.00 94.81 210 LYS A N 1
ATOM 1650 C CA . LYS A 1 210 ? 19.655 -15.655 16.867 1.00 94.81 210 LYS A CA 1
ATOM 1651 C C . LYS A 1 210 ? 21.065 -15.473 16.320 1.00 94.81 210 LYS A C 1
ATOM 1653 O O . LYS A 1 210 ? 21.843 -16.426 16.297 1.00 94.81 210 LYS A O 1
ATOM 1658 N N . GLU A 1 211 ? 21.426 -14.239 15.987 1.00 92.62 211 GLU A N 1
ATOM 1659 C CA . GLU A 1 211 ? 22.749 -13.879 15.473 1.00 92.62 211 GLU A CA 1
ATOM 1660 C C . GLU A 1 211 ? 23.370 -12.778 16.346 1.00 92.62 211 GLU A C 1
ATOM 1662 O O . GLU A 1 211 ? 22.714 -11.810 16.722 1.00 92.62 211 GLU A O 1
ATOM 1667 N N . ASN A 1 212 ? 24.640 -12.940 16.736 1.00 89.00 212 ASN A N 1
ATOM 1668 C CA . ASN A 1 212 ? 25.394 -11.971 17.553 1.00 89.00 212 ASN A CA 1
ATOM 1669 C C . ASN A 1 212 ? 24.692 -11.509 18.849 1.00 89.00 212 ASN A C 1
ATOM 1671 O O . ASN A 1 212 ? 24.882 -10.387 19.314 1.00 89.00 212 ASN A O 1
ATOM 1675 N N . GLY A 1 213 ? 23.885 -12.382 19.460 1.00 85.62 213 GLY A N 1
ATOM 1676 C CA . GLY A 1 213 ? 23.138 -12.065 20.680 1.00 85.62 213 GLY A CA 1
ATOM 1677 C C . GLY A 1 213 ? 21.783 -11.391 20.443 1.00 85.62 213 GLY A C 1
ATOM 1678 O O . GLY A 1 213 ? 21.007 -11.286 21.392 1.00 85.62 213 GLY A O 1
ATOM 1679 N N . GLN A 1 214 ? 21.472 -11.009 19.205 1.00 90.81 214 GLN A N 1
ATOM 1680 C CA . GLN A 1 214 ? 20.221 -10.383 18.802 1.00 90.81 214 GLN A CA 1
ATOM 1681 C C . GLN A 1 214 ? 19.266 -11.418 18.196 1.00 90.81 214 GLN A C 1
ATOM 1683 O O . GLN A 1 214 ? 19.679 -12.308 17.454 1.00 90.81 214 GLN A O 1
ATOM 1688 N N . CYS A 1 215 ? 17.983 -11.307 18.536 1.00 92.50 215 CYS A N 1
ATOM 1689 C CA . CYS A 1 215 ? 16.931 -12.094 17.903 1.00 92.50 215 CYS A CA 1
ATOM 1690 C C . CYS A 1 215 ? 16.720 -11.578 16.479 1.00 92.50 215 CYS A C 1
ATOM 1692 O O . CYS A 1 215 ? 16.345 -10.413 16.321 1.00 92.50 215 CYS A O 1
ATOM 1694 N N . ILE A 1 216 ? 17.006 -12.420 15.487 1.00 93.19 216 ILE A N 1
ATOM 1695 C CA . ILE A 1 216 ? 16.680 -12.139 14.084 1.00 93.19 216 ILE A CA 1
ATOM 1696 C C . ILE A 1 216 ? 15.216 -12.516 13.882 1.00 93.19 216 ILE A C 1
ATOM 1698 O O . ILE A 1 216 ? 14.375 -11.648 13.642 1.00 93.19 216 ILE A O 1
ATOM 1702 N N . ASP A 1 217 ? 14.906 -13.764 14.223 1.00 95.19 217 ASP A N 1
ATOM 1703 C CA . ASP A 1 217 ? 13.549 -14.246 14.404 1.00 95.19 217 ASP A CA 1
ATOM 1704 C C . ASP A 1 217 ? 13.117 -14.095 15.857 1.00 95.19 217 ASP A C 1
ATOM 1706 O O . ASP A 1 217 ? 13.920 -14.160 16.795 1.00 95.19 217 ASP A O 1
ATOM 1710 N N . SER A 1 218 ? 11.825 -13.868 16.076 1.00 95.50 218 SER A N 1
ATOM 1711 C CA . SER A 1 218 ? 11.331 -13.530 17.409 1.00 95.50 218 SER A CA 1
ATOM 1712 C C . SER A 1 218 ? 9.990 -14.164 17.729 1.00 95.50 218 SER A C 1
ATOM 1714 O O . SER A 1 218 ? 9.018 -14.024 16.991 1.00 95.50 218 SER A O 1
ATOM 1716 N N . LEU A 1 219 ? 9.929 -14.807 18.897 1.00 97.25 219 LEU A N 1
ATOM 1717 C CA . LEU A 1 219 ? 8.686 -15.184 19.554 1.00 97.25 219 LEU A CA 1
ATOM 1718 C C . LEU A 1 219 ? 8.386 -14.189 20.676 1.00 97.25 219 LEU A C 1
ATOM 1720 O O . LEU A 1 219 ? 9.023 -14.210 21.729 1.00 97.25 219 LEU A O 1
ATOM 1724 N N . THR A 1 220 ? 7.407 -13.319 20.464 1.00 96.69 220 THR A N 1
ATOM 1725 C CA . THR A 1 220 ? 6.990 -12.295 21.422 1.00 96.69 220 THR A CA 1
ATOM 1726 C C . THR A 1 220 ? 5.697 -12.696 22.121 1.00 96.69 220 THR A C 1
ATOM 1728 O O . THR A 1 220 ? 4.678 -12.916 21.476 1.00 96.69 220 THR A O 1
ATOM 1731 N N . ILE A 1 221 ? 5.713 -12.722 23.452 1.00 96.12 221 ILE A N 1
ATOM 1732 C CA . ILE A 1 221 ? 4.542 -12.951 24.301 1.00 96.12 221 ILE A CA 1
ATOM 1733 C C . ILE A 1 221 ? 4.132 -11.623 24.939 1.00 96.12 221 ILE A C 1
ATOM 1735 O O . ILE A 1 221 ? 4.894 -11.009 25.693 1.00 96.12 221 ILE A O 1
ATOM 1739 N N . LYS A 1 222 ? 2.908 -11.190 24.645 1.00 94.56 222 LYS A N 1
ATOM 1740 C CA . LYS A 1 222 ? 2.322 -9.920 25.069 1.00 94.56 222 LYS A CA 1
ATOM 1741 C C . LYS A 1 222 ? 1.024 -10.171 25.849 1.00 94.56 222 LYS A C 1
ATOM 1743 O O . LYS A 1 222 ? -0.050 -10.268 25.253 1.00 94.56 222 LYS A O 1
ATOM 1748 N N . PRO A 1 223 ? 1.090 -10.292 27.183 1.00 90.81 223 PRO A N 1
ATOM 1749 C CA . PRO A 1 223 ? -0.113 -10.323 28.008 1.00 90.81 223 PRO A CA 1
ATOM 1750 C C . PRO A 1 223 ? -0.810 -8.954 28.019 1.00 90.81 223 PRO A C 1
ATOM 1752 O O . PRO A 1 223 ? -0.172 -7.924 27.798 1.00 90.81 223 PRO A O 1
ATOM 1755 N N . LEU A 1 224 ? -2.114 -8.925 28.317 1.00 82.62 224 LEU A N 1
ATOM 1756 C CA . LEU A 1 224 ? -2.867 -7.673 28.490 1.00 82.62 224 LEU A CA 1
ATOM 1757 C C . LEU A 1 224 ? -2.343 -6.860 29.684 1.00 82.62 224 LEU A C 1
ATOM 1759 O O . LEU A 1 224 ? -2.332 -5.632 29.643 1.00 82.62 224 LEU A O 1
ATOM 1763 N N . TYR A 1 225 ? -1.887 -7.555 30.729 1.00 77.44 225 TYR A N 1
ATOM 1764 C CA . TYR A 1 225 ? -1.257 -6.967 31.909 1.00 77.44 225 TYR A CA 1
ATOM 1765 C C . TYR A 1 225 ? 0.120 -7.595 32.136 1.00 77.44 225 TYR A C 1
ATOM 1767 O O . TYR A 1 225 ? 0.240 -8.816 32.175 1.00 77.44 225 TYR A O 1
ATOM 1775 N N . GLY A 1 226 ? 1.151 -6.771 32.330 1.00 78.06 226 GLY A N 1
ATOM 1776 C CA . GLY A 1 226 ? 2.525 -7.224 32.574 1.00 78.06 226 GLY A CA 1
ATOM 1777 C C . GLY A 1 226 ? 3.509 -6.811 31.478 1.00 78.06 226 GLY A C 1
ATOM 1778 O O . GLY A 1 226 ? 3.182 -6.031 30.588 1.00 78.06 226 GLY A O 1
ATOM 1779 N N . GLY A 1 227 ? 4.747 -7.296 31.589 1.00 81.44 227 GLY A N 1
ATOM 1780 C CA . GLY A 1 227 ? 5.81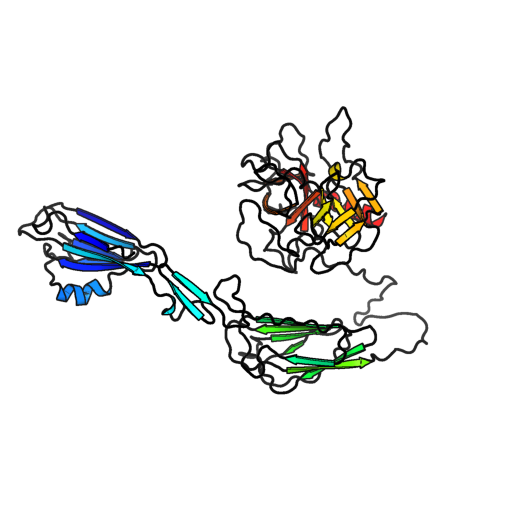6 -6.995 30.637 1.00 81.44 227 GLY A CA 1
ATOM 1781 C C . GLY A 1 227 ? 5.754 -7.866 29.381 1.00 81.44 227 GLY A C 1
ATOM 1782 O O . GLY A 1 227 ? 5.433 -9.053 29.458 1.00 81.44 227 GLY A O 1
ATOM 1783 N N . VAL A 1 228 ? 6.107 -7.273 28.239 1.00 90.81 228 VAL A N 1
ATOM 1784 C CA . VAL A 1 228 ? 6.331 -7.994 26.978 1.00 90.81 228 VAL A CA 1
ATOM 1785 C C . VAL A 1 228 ? 7.644 -8.762 27.073 1.00 90.81 228 VAL A C 1
ATOM 1787 O O . VAL A 1 228 ? 8.649 -8.214 27.523 1.00 90.81 228 VAL A O 1
ATOM 1790 N N . GLN A 1 229 ? 7.637 -10.021 26.645 1.00 92.50 229 GLN A N 1
ATOM 1791 C CA . GLN A 1 229 ? 8.832 -10.862 26.607 1.00 92.50 229 GLN A CA 1
ATOM 1792 C C . GLN A 1 229 ? 9.064 -11.373 25.193 1.00 92.50 229 GLN A C 1
ATOM 1794 O O . GLN A 1 229 ? 8.116 -11.774 24.523 1.00 92.50 229 GLN A O 1
ATOM 1799 N N . THR A 1 230 ? 10.321 -11.372 24.761 1.00 95.19 230 THR A N 1
ATOM 1800 C CA . THR A 1 230 ? 10.733 -11.862 23.445 1.00 95.19 230 THR A CA 1
ATOM 1801 C C . THR A 1 230 ? 11.778 -12.953 23.620 1.00 95.19 230 THR A C 1
ATOM 1803 O O . THR A 1 230 ? 12.731 -12.777 24.379 1.00 95.19 230 THR A O 1
ATOM 1806 N N . PHE A 1 231 ? 11.592 -14.064 22.913 1.00 95.94 231 PHE A N 1
ATOM 1807 C CA . PHE A 1 231 ? 12.432 -15.252 22.988 1.00 95.94 231 PHE A CA 1
ATOM 1808 C C . PHE A 1 231 ? 13.022 -15.584 21.614 1.00 95.94 231 PHE A C 1
ATOM 1810 O O . PHE A 1 231 ? 12.333 -15.493 20.598 1.00 95.94 231 PHE A O 1
ATOM 1817 N N . CYS A 1 232 ? 14.295 -15.978 21.613 1.00 96.38 232 CYS A N 1
ATOM 1818 C CA . CYS A 1 232 ? 15.027 -16.519 20.471 1.00 96.38 232 CYS A CA 1
ATOM 1819 C C . CYS A 1 232 ? 16.234 -17.336 20.965 1.00 96.38 232 CYS A C 1
ATOM 1821 O O . CYS A 1 232 ? 16.599 -17.276 22.145 1.00 96.38 232 CYS A O 1
ATOM 1823 N N . GLY A 1 233 ? 16.899 -18.050 20.064 1.00 95.69 233 GLY A N 1
ATOM 1824 C CA . GLY A 1 233 ? 18.010 -18.950 20.354 1.00 95.69 233 GLY A CA 1
ATOM 1825 C C . GLY A 1 233 ? 17.555 -20.395 20.549 1.00 95.69 233 GLY A C 1
ATOM 1826 O O . GLY A 1 233 ? 16.465 -20.777 20.134 1.00 95.69 233 GLY A O 1
ATOM 1827 N N . ARG A 1 234 ? 18.420 -21.195 21.182 1.00 95.06 234 ARG A N 1
ATOM 1828 C CA . ARG A 1 234 ? 18.217 -22.643 21.385 1.00 95.06 234 ARG A CA 1
ATOM 1829 C C . ARG A 1 234 ? 17.910 -23.048 22.825 1.00 95.06 234 ARG A C 1
ATOM 1831 O O . ARG A 1 234 ? 17.648 -24.213 23.110 1.00 95.06 234 ARG A O 1
ATOM 1838 N N . ASP A 1 235 ? 17.982 -22.090 23.742 1.00 92.50 235 ASP A N 1
ATOM 1839 C CA . ASP A 1 235 ? 17.689 -22.330 25.147 1.00 92.50 235 ASP A CA 1
ATOM 1840 C C . ASP A 1 235 ? 16.173 -22.312 25.341 1.00 92.50 235 ASP A C 1
ATOM 1842 O O . ASP A 1 235 ? 15.517 -21.309 25.053 1.00 92.50 235 ASP A O 1
ATOM 1846 N N . VAL A 1 236 ? 15.615 -23.420 25.832 1.00 93.19 236 VAL A N 1
ATOM 1847 C CA . VAL A 1 236 ? 14.177 -23.530 26.101 1.00 93.19 236 VAL A CA 1
ATOM 1848 C C . VAL A 1 236 ? 13.785 -22.497 27.170 1.00 93.19 236 VAL A C 1
ATOM 1850 O O . VAL A 1 236 ? 14.332 -22.542 28.279 1.00 93.19 236 VAL A O 1
ATOM 1853 N N . PRO A 1 237 ? 12.850 -21.569 26.885 1.00 94.38 237 PRO A N 1
ATOM 1854 C CA . PRO A 1 237 ? 12.473 -20.552 27.855 1.00 94.38 237 PRO A CA 1
ATOM 1855 C C . PRO A 1 237 ? 11.778 -21.141 29.095 1.00 94.38 237 PRO A C 1
ATOM 1857 O O . PRO A 1 237 ? 11.109 -22.175 29.006 1.00 94.38 237 PRO A O 1
ATOM 1860 N N . PRO A 1 238 ? 11.882 -20.476 30.261 1.00 92.62 238 PRO A N 1
ATOM 1861 C CA . PRO A 1 238 ? 11.200 -20.919 31.471 1.00 92.62 238 PRO A CA 1
ATOM 1862 C C . PRO A 1 238 ? 9.675 -20.778 31.353 1.00 92.62 238 PRO A C 1
ATOM 1864 O O . PRO A 1 238 ? 9.170 -19.909 30.640 1.00 92.62 238 PRO A O 1
ATOM 1867 N N . SER A 1 239 ? 8.935 -21.596 32.110 1.00 91.25 239 SER A N 1
ATOM 1868 C CA . SER A 1 239 ? 7.475 -21.483 32.202 1.00 91.25 239 SER A CA 1
ATOM 1869 C C . SER A 1 239 ? 7.054 -20.091 32.675 1.00 91.25 239 SER A C 1
ATOM 1871 O O . SER A 1 239 ? 7.614 -19.540 33.628 1.00 91.25 239 SER A O 1
ATOM 1873 N N . LEU A 1 240 ? 6.029 -19.537 32.033 1.00 92.00 240 LEU A N 1
ATOM 1874 C CA . LEU A 1 240 ? 5.582 -18.166 32.240 1.00 92.00 240 LEU A CA 1
ATOM 1875 C C . LEU A 1 240 ? 4.147 -18.131 32.766 1.00 92.00 240 LEU A C 1
ATOM 1877 O O . LEU A 1 240 ? 3.215 -18.553 32.089 1.00 92.00 240 LEU A O 1
ATOM 1881 N N . LEU A 1 241 ? 3.953 -17.542 33.947 1.00 90.75 241 LEU A N 1
ATOM 1882 C CA . LEU A 1 241 ? 2.627 -17.163 34.435 1.00 90.75 241 LEU A CA 1
ATOM 1883 C C . LEU A 1 241 ? 2.309 -15.739 33.971 1.00 90.75 241 LEU A C 1
ATOM 1885 O O . LEU A 1 241 ? 2.921 -14.782 34.446 1.00 90.75 241 LEU A O 1
ATOM 1889 N N . THR A 1 242 ? 1.339 -15.591 33.073 1.00 88.31 242 THR A N 1
ATOM 1890 C CA . THR A 1 242 ? 1.050 -14.308 32.412 1.00 88.31 242 THR A CA 1
ATOM 1891 C C . THR A 1 242 ? 0.315 -13.320 33.307 1.00 88.31 242 THR A C 1
ATOM 1893 O O . THR A 1 242 ? 0.329 -12.126 33.029 1.00 88.31 242 THR A O 1
ATOM 1896 N N . ARG A 1 243 ? -0.335 -13.809 34.377 1.00 86.50 243 ARG A N 1
ATOM 1897 C CA . ARG A 1 243 ? -1.206 -13.019 35.270 1.00 86.50 243 ARG A CA 1
ATOM 1898 C C . ARG A 1 243 ? -2.275 -12.230 34.517 1.00 86.50 243 ARG A C 1
ATOM 1900 O O . ARG A 1 243 ? -2.698 -11.162 34.952 1.00 86.50 243 ARG A O 1
ATOM 1907 N N . SER A 1 244 ? -2.688 -12.761 33.373 1.00 86.69 244 SER A N 1
ATOM 1908 C CA . SER A 1 244 ? -3.595 -12.096 32.461 1.00 86.69 244 SER A CA 1
ATOM 1909 C C . SER A 1 244 ? -4.546 -13.099 31.824 1.00 86.69 244 SER A C 1
ATOM 1911 O O . SER A 1 244 ? -4.143 -14.200 31.445 1.00 86.69 244 SER A O 1
ATOM 1913 N N . GLN A 1 245 ? -5.801 -12.680 31.700 1.00 89.81 245 GLN A N 1
ATOM 1914 C CA . GLN A 1 245 ? -6.882 -13.390 31.025 1.00 89.81 245 GLN A CA 1
ATOM 1915 C C . GLN A 1 245 ? -6.808 -13.272 29.499 1.00 89.81 245 GLN A C 1
ATOM 1917 O O . GLN A 1 245 ? -7.574 -13.927 28.802 1.00 89.81 245 GLN A O 1
ATOM 1922 N N . ARG A 1 246 ? -5.908 -12.433 28.962 1.00 93.00 246 ARG A N 1
ATOM 1923 C CA . ARG A 1 246 ? -5.678 -12.296 27.521 1.00 93.00 246 ARG A CA 1
ATOM 1924 C C . ARG A 1 246 ? -4.191 -12.187 27.207 1.00 93.00 246 ARG A C 1
ATOM 1926 O O . ARG A 1 246 ? -3.478 -11.398 27.822 1.00 93.00 246 ARG A O 1
ATOM 1933 N N . VAL A 1 247 ? -3.728 -12.969 26.239 1.00 94.06 247 VAL A N 1
ATOM 1934 C CA . VAL A 1 247 ? -2.327 -13.044 25.821 1.00 94.06 247 VAL A CA 1
ATOM 1935 C C . VAL A 1 247 ? -2.267 -13.092 24.300 1.00 94.06 247 VAL A C 1
ATOM 1937 O O . VAL A 1 247 ? -2.888 -13.948 23.678 1.00 94.06 247 VAL A O 1
ATOM 1940 N N . GLU A 1 248 ? -1.514 -12.172 23.709 1.00 95.50 248 GLU A N 1
ATOM 1941 C CA . GLU A 1 248 ? -1.173 -12.177 22.288 1.00 95.50 248 GLU A CA 1
ATOM 1942 C C . GLU A 1 248 ? 0.242 -12.736 22.132 1.00 95.50 248 GLU A C 1
ATOM 1944 O O . GLU A 1 248 ? 1.181 -12.245 22.760 1.00 95.50 248 GLU A O 1
ATOM 1949 N N . ILE A 1 249 ? 0.404 -13.771 21.315 1.00 96.62 249 ILE A N 1
ATOM 1950 C CA . ILE A 1 249 ? 1.701 -14.372 20.998 1.00 96.62 249 ILE A CA 1
ATOM 1951 C C . ILE A 1 249 ? 1.972 -14.113 19.520 1.00 96.62 249 ILE A C 1
ATOM 1953 O O . ILE A 1 249 ? 1.136 -14.405 18.669 1.00 96.62 249 ILE A O 1
ATOM 1957 N N . ILE A 1 250 ? 3.127 -13.534 19.218 1.00 95.88 250 ILE A N 1
ATOM 1958 C CA . ILE A 1 250 ? 3.505 -13.103 17.874 1.00 95.88 250 ILE A CA 1
ATOM 1959 C C . ILE A 1 250 ? 4.818 -13.788 17.522 1.00 95.88 250 ILE A C 1
ATOM 1961 O O . ILE A 1 250 ? 5.809 -13.582 18.218 1.00 95.88 250 ILE A O 1
ATOM 1965 N N . PHE A 1 251 ? 4.835 -14.576 16.452 1.00 96.00 251 PHE A N 1
ATOM 1966 C CA . PHE A 1 251 ? 6.056 -15.171 15.912 1.00 96.00 251 PHE A CA 1
ATOM 1967 C C . PHE A 1 251 ? 6.405 -14.507 14.583 1.00 96.00 251 PHE A C 1
ATOM 1969 O O . PHE A 1 251 ? 5.553 -14.449 13.699 1.00 96.00 251 PHE A O 1
ATOM 1976 N N . ARG A 1 252 ? 7.618 -13.962 14.464 1.00 92.56 252 ARG A N 1
ATOM 1977 C CA . ARG A 1 252 ? 8.114 -13.275 13.264 1.00 92.56 252 ARG A CA 1
ATOM 1978 C C . ARG A 1 252 ? 9.397 -13.921 12.779 1.00 92.56 252 ARG A C 1
ATOM 1980 O O . ARG A 1 252 ? 10.304 -14.091 13.596 1.00 92.56 252 ARG A O 1
ATOM 1987 N N . THR A 1 253 ? 9.449 -14.197 11.481 1.00 90.75 253 THR A N 1
ATOM 1988 C CA . THR A 1 253 ? 10.609 -14.776 10.801 1.00 90.75 253 THR A CA 1
ATOM 1989 C C . THR A 1 253 ? 11.120 -13.852 9.692 1.00 90.75 253 THR A C 1
ATOM 1991 O O . THR A 1 253 ? 10.329 -13.123 9.083 1.00 90.75 253 THR A O 1
ATOM 1994 N N . ASP A 1 254 ? 12.431 -13.827 9.471 1.00 85.75 254 ASP A N 1
ATOM 1995 C CA . ASP A 1 254 ? 13.098 -13.059 8.415 1.00 85.75 254 ASP A CA 1
ATOM 1996 C C . ASP A 1 254 ? 13.132 -13.833 7.078 1.00 85.75 254 ASP A C 1
ATOM 1998 O O . ASP A 1 254 ? 12.420 -14.818 6.917 1.00 85.75 254 ASP A O 1
ATOM 2002 N N . TYR A 1 255 ? 13.922 -13.389 6.094 1.00 77.44 255 TYR A N 1
ATOM 2003 C CA . TYR A 1 255 ? 13.952 -13.967 4.745 1.00 77.44 255 TYR A CA 1
ATOM 2004 C C . TYR A 1 255 ? 14.819 -15.220 4.568 1.00 77.44 255 TYR A C 1
ATOM 2006 O O . TYR A 1 255 ? 14.954 -15.692 3.436 1.00 77.44 255 TYR A O 1
ATOM 2014 N N . LYS A 1 256 ? 15.448 -15.735 5.627 1.00 75.31 256 LYS A N 1
ATOM 2015 C CA . LYS A 1 256 ? 16.380 -16.861 5.541 1.00 75.31 256 LYS A CA 1
ATOM 2016 C C . LYS A 1 256 ? 16.385 -17.663 6.839 1.00 75.31 256 LYS A C 1
ATOM 2018 O O . LYS A 1 256 ? 16.320 -17.139 7.930 1.00 75.31 256 LYS A O 1
ATOM 2023 N N . GLY A 1 257 ? 16.579 -18.967 6.745 1.00 75.88 257 GLY A N 1
ATOM 2024 C CA . GLY A 1 257 ? 16.757 -19.766 7.951 1.00 75.88 257 GLY A CA 1
ATOM 2025 C C . GLY A 1 257 ? 16.281 -21.184 7.759 1.00 75.88 257 GLY A C 1
ATOM 2026 O O . GLY A 1 257 ? 15.575 -21.506 6.810 1.00 75.88 257 GLY A O 1
ATOM 2027 N N . ALA A 1 258 ? 16.721 -22.057 8.654 1.00 84.12 258 ALA A N 1
ATOM 2028 C CA . ALA A 1 258 ? 16.291 -23.451 8.672 1.00 84.12 258 ALA A CA 1
ATOM 2029 C C . ALA A 1 258 ? 16.082 -23.949 10.111 1.00 84.12 258 ALA A C 1
ATOM 2031 O O . ALA A 1 258 ? 16.282 -25.125 10.415 1.00 84.12 258 ALA A O 1
ATOM 2032 N N . ASN A 1 259 ? 15.756 -23.029 11.016 1.00 94.81 259 ASN A N 1
ATOM 2033 C CA . ASN A 1 259 ? 15.583 -23.306 12.433 1.00 94.81 259 ASN A CA 1
ATOM 2034 C C . ASN A 1 259 ? 14.231 -23.988 12.681 1.00 94.81 259 ASN A C 1
ATOM 2036 O O . ASN A 1 259 ? 13.254 -23.724 11.985 1.00 94.81 259 ASN A O 1
ATOM 2040 N N . GLN A 1 260 ? 14.173 -24.874 13.676 1.00 95.19 260 GLN A N 1
ATOM 2041 C CA . GLN A 1 260 ? 13.017 -25.767 13.888 1.00 95.19 260 GLN A CA 1
ATOM 2042 C C . GLN A 1 260 ? 11.810 -25.090 14.556 1.00 95.19 260 GLN A C 1
ATOM 2044 O O . GLN A 1 260 ? 10.693 -25.590 14.480 1.00 95.19 260 GLN A O 1
ATOM 2049 N N . GLY A 1 261 ? 12.011 -23.958 15.231 1.00 96.00 261 GLY A N 1
ATOM 2050 C CA . GLY A 1 261 ? 10.950 -23.166 15.850 1.00 96.00 261 GLY A CA 1
ATOM 2051 C C . GLY A 1 261 ? 10.632 -23.569 17.280 1.00 96.00 261 GLY A C 1
ATOM 2052 O O . GLY A 1 261 ? 11.536 -23.754 18.093 1.00 96.00 261 GLY A O 1
ATOM 2053 N N . PHE A 1 262 ? 9.347 -23.632 17.633 1.00 96.56 262 PHE A N 1
ATOM 2054 C CA . PHE A 1 262 ? 8.916 -23.858 19.013 1.00 96.56 262 PHE A CA 1
ATOM 2055 C C . PHE A 1 262 ? 7.597 -24.629 19.117 1.00 96.56 262 PHE A C 1
ATOM 2057 O O . PHE A 1 262 ? 6.742 -24.569 18.235 1.00 96.56 262 PHE A O 1
ATOM 2064 N N . SER A 1 263 ? 7.395 -25.260 20.275 1.00 96.00 263 SER A N 1
ATOM 2065 C CA . SER A 1 263 ? 6.093 -25.738 20.736 1.00 96.00 263 SER A CA 1
ATOM 2066 C C . SER A 1 263 ? 5.836 -25.270 22.171 1.00 96.00 263 SER A C 1
ATOM 2068 O O . SER A 1 263 ? 6.736 -25.231 23.016 1.00 96.00 263 SER A O 1
ATOM 2070 N N . LEU A 1 264 ? 4.605 -24.848 22.445 1.00 95.50 264 LEU A N 1
ATOM 2071 C CA . LEU A 1 264 ? 4.180 -24.240 23.699 1.00 95.50 264 LEU A CA 1
ATOM 2072 C C . LEU A 1 264 ? 2.820 -24.799 24.113 1.00 95.50 264 LEU A C 1
ATOM 2074 O O . LEU A 1 264 ? 1.834 -24.638 23.405 1.00 95.50 264 LEU A O 1
ATOM 2078 N N . SER A 1 265 ? 2.740 -25.368 25.310 1.00 96.38 265 SER A N 1
ATOM 2079 C CA . SER A 1 265 ? 1.465 -25.694 25.954 1.00 96.38 265 SER A CA 1
ATOM 2080 C C . SER A 1 265 ? 0.973 -24.531 26.819 1.00 96.38 265 SER A C 1
ATOM 2082 O O . SER A 1 265 ? 1.769 -23.872 27.494 1.00 96.38 265 SER A O 1
ATOM 2084 N N . TYR A 1 266 ? -0.334 -24.278 26.819 1.00 96.31 266 TYR A N 1
ATOM 2085 C CA . TYR A 1 266 ? -0.973 -23.311 27.706 1.00 96.31 266 TYR A CA 1
ATOM 2086 C C . TYR A 1 266 ? -2.066 -23.980 28.531 1.00 96.31 266 TYR A C 1
ATOM 2088 O O . TYR A 1 266 ? -2.734 -24.901 28.069 1.00 96.31 266 TYR A O 1
ATOM 2096 N N . LYS A 1 267 ? -2.261 -23.496 29.757 1.00 96.06 267 LYS A N 1
ATOM 2097 C CA . LYS A 1 267 ? -3.385 -23.862 30.625 1.00 96.06 267 LYS A CA 1
ATOM 2098 C C . LYS A 1 267 ? -3.811 -22.670 31.470 1.00 96.06 267 LYS A C 1
ATOM 2100 O O . LYS A 1 267 ? -3.005 -21.783 31.754 1.00 96.06 267 LYS A O 1
ATOM 2105 N N . THR A 1 268 ? -5.064 -22.644 31.892 1.00 93.00 268 THR A N 1
ATOM 2106 C CA . THR A 1 268 ? -5.591 -21.590 32.762 1.00 93.00 268 THR A CA 1
ATOM 2107 C C . THR A 1 268 ? -5.519 -21.970 34.234 1.00 93.00 268 THR A C 1
ATOM 2109 O O . THR A 1 268 ? -5.566 -23.137 34.623 1.00 93.00 268 THR A O 1
ATOM 2112 N N . ARG A 1 269 ? -5.407 -20.954 35.086 1.00 89.06 269 ARG A N 1
ATOM 2113 C CA . ARG A 1 269 ? -5.487 -21.067 36.542 1.00 89.06 269 ARG A CA 1
ATOM 2114 C C . ARG A 1 269 ? -6.345 -19.930 37.083 1.00 89.06 269 ARG A C 1
ATOM 2116 O O . ARG A 1 269 ? -6.317 -18.832 36.537 1.00 89.06 269 ARG A O 1
ATOM 2123 N N . GLY A 1 270 ? -7.052 -20.156 38.189 1.00 83.06 270 GLY A N 1
ATOM 2124 C CA . GLY A 1 270 ? -7.743 -19.081 38.906 1.00 83.06 270 GLY A CA 1
ATOM 2125 C C . GLY A 1 270 ? -6.778 -17.979 39.361 1.00 83.06 270 GLY A C 1
ATOM 2126 O O . GLY A 1 270 ? -5.688 -18.257 39.879 1.00 83.06 270 GLY A O 1
ATOM 2127 N N . ALA A 1 271 ? -7.169 -16.725 39.166 1.00 69.38 271 ALA A N 1
ATOM 2128 C CA . ALA A 1 271 ? -6.532 -15.575 39.785 1.00 69.38 271 ALA A CA 1
ATOM 2129 C C . ALA A 1 271 ? -6.955 -15.513 41.268 1.00 69.38 271 ALA A C 1
ATOM 2131 O O . ALA A 1 271 ? -8.135 -15.690 41.574 1.00 69.38 271 ALA A O 1
ATOM 2132 N N . PRO A 1 272 ? -6.027 -15.305 42.219 1.00 62.72 272 PRO A N 1
ATOM 2133 C CA . PRO A 1 272 ? -6.387 -15.217 43.630 1.00 62.72 272 PRO A CA 1
ATOM 2134 C C . PRO A 1 272 ? -7.329 -14.028 43.872 1.00 62.72 272 PRO A C 1
ATOM 2136 O O . PRO A 1 272 ? -6.980 -12.883 43.593 1.00 62.72 272 PRO A O 1
ATOM 2139 N N . VAL A 1 273 ? -8.520 -14.309 44.407 1.00 51.62 273 VAL A N 1
ATOM 2140 C CA . VAL A 1 273 ? -9.502 -13.295 44.810 1.00 51.62 273 VAL A CA 1
ATOM 2141 C C . VAL A 1 273 ? -8.957 -12.554 46.033 1.00 51.62 273 VAL A C 1
ATOM 2143 O O . VAL A 1 273 ? -8.689 -13.168 47.067 1.00 51.62 273 VAL A O 1
ATOM 2146 N N . ALA A 1 274 ? -8.775 -11.236 45.939 1.00 46.28 274 ALA A N 1
ATOM 2147 C CA . ALA A 1 274 ? -8.497 -10.414 47.112 1.00 46.28 274 ALA A CA 1
ATOM 2148 C C . ALA A 1 274 ? -9.753 -10.374 48.006 1.00 46.28 274 ALA A C 1
ATOM 2150 O O . ALA A 1 274 ? -10.836 -10.029 47.536 1.00 46.28 274 ALA A O 1
ATOM 2151 N N . ASN A 1 275 ? -9.616 -10.759 49.280 1.00 35.41 275 ASN A N 1
ATOM 2152 C CA . ASN A 1 275 ? -10.712 -10.812 50.257 1.00 35.41 275 ASN A CA 1
ATOM 2153 C C . ASN A 1 275 ? -11.528 -9.498 50.318 1.00 35.41 275 ASN A C 1
ATOM 2155 O O . ASN A 1 275 ? -10.933 -8.419 50.395 1.00 35.41 275 ASN A O 1
ATOM 2159 N N . PRO A 1 276 ? -12.872 -9.561 50.395 1.00 40.81 276 PRO A N 1
ATOM 2160 C CA . PRO A 1 276 ? -13.737 -8.389 50.445 1.00 40.81 276 PRO A CA 1
ATOM 2161 C C . PRO A 1 276 ? -13.901 -7.909 51.891 1.00 40.81 276 PRO A C 1
ATOM 2163 O O . PRO A 1 276 ? -14.966 -8.018 52.488 1.00 40.81 276 PRO A O 1
ATOM 2166 N N . SER A 1 277 ? -12.834 -7.394 52.490 1.00 35.91 277 SER A N 1
ATOM 2167 C CA . SER A 1 277 ? -12.933 -6.705 53.779 1.00 35.91 277 SER A CA 1
ATOM 2168 C C . SER A 1 277 ? -11.679 -5.888 54.028 1.00 35.91 277 SER A C 1
ATOM 2170 O O . SER A 1 277 ? -10.801 -6.318 54.766 1.00 35.91 277 SER A O 1
ATOM 2172 N N . LEU A 1 278 ? -11.596 -4.718 53.399 1.00 36.75 278 LEU A N 1
ATOM 2173 C CA . LEU A 1 278 ? -10.816 -3.580 53.877 1.00 36.75 278 LEU A CA 1
ATOM 2174 C C . LEU A 1 278 ? -11.385 -2.316 53.230 1.00 36.75 278 LEU A C 1
ATOM 2176 O O . LEU A 1 278 ? -11.501 -2.187 52.015 1.00 36.75 278 LEU A O 1
ATOM 2180 N N . THR A 1 279 ? -11.817 -1.421 54.103 1.00 32.22 279 THR A N 1
ATOM 2181 C CA . THR A 1 279 ? -12.381 -0.105 53.833 1.00 32.22 279 THR A CA 1
ATOM 2182 C C . THR A 1 279 ? -11.546 0.704 52.845 1.00 32.22 279 THR A C 1
ATOM 2184 O O . THR A 1 279 ? -10.340 0.872 53.020 1.00 32.22 279 THR A O 1
ATOM 2187 N N . LEU A 1 280 ? -12.247 1.247 51.851 1.00 44.50 280 LEU A N 1
ATOM 2188 C CA . LEU A 1 280 ? -11.819 2.272 50.906 1.00 44.50 280 LEU A CA 1
ATOM 2189 C C . LEU A 1 280 ? -10.985 3.358 51.608 1.00 44.50 280 LEU A C 1
ATOM 2191 O O . LEU A 1 280 ? -11.537 4.059 52.451 1.00 44.50 280 LEU A O 1
ATOM 2195 N N . ASN A 1 281 ? -9.691 3.487 51.276 1.00 35.34 281 ASN A N 1
ATOM 2196 C CA . ASN A 1 281 ? -8.967 4.764 51.169 1.00 35.34 281 ASN A CA 1
ATOM 2197 C C . ASN A 1 281 ? -7.488 4.578 50.760 1.00 35.34 281 ASN A C 1
ATOM 2199 O O . ASN A 1 281 ? -6.699 4.008 51.506 1.00 35.34 281 ASN A O 1
ATOM 2203 N N . LYS A 1 282 ? -7.132 5.222 49.635 1.00 32.84 282 LYS A N 1
ATOM 2204 C CA . LYS A 1 282 ? -5.787 5.590 49.136 1.00 32.84 282 LYS A CA 1
ATOM 2205 C C . LYS A 1 282 ? -4.922 4.477 48.519 1.00 32.84 282 LYS A C 1
ATOM 2207 O O . LYS A 1 282 ? -4.294 3.693 49.218 1.00 32.84 282 LYS A O 1
ATOM 2212 N N . TYR A 1 283 ? -4.789 4.530 47.192 1.00 40.69 283 TYR A N 1
ATOM 2213 C CA . TYR A 1 283 ? -3.673 3.931 46.458 1.00 40.69 283 TYR A CA 1
ATOM 2214 C C . TYR A 1 283 ? -2.617 5.005 46.174 1.00 40.69 283 TYR A C 1
ATOM 2216 O O . TYR A 1 283 ? -2.940 6.076 45.656 1.00 40.69 283 TYR A O 1
ATOM 2224 N N . THR A 1 284 ? -1.362 4.702 46.496 1.00 33.00 284 THR A N 1
ATOM 2225 C CA . THR A 1 284 ? -0.185 5.486 46.105 1.00 33.00 284 THR A CA 1
ATOM 2226 C C . THR A 1 284 ? 0.569 4.675 45.055 1.00 33.00 284 THR A C 1
ATOM 2228 O O . THR A 1 284 ? 0.926 3.526 45.315 1.00 33.00 284 THR A O 1
ATOM 2231 N N . LEU A 1 285 ? 0.796 5.238 43.866 1.00 39.12 285 LEU A N 1
ATOM 2232 C CA . LEU A 1 285 ? 1.672 4.628 42.859 1.00 39.12 285 LEU A CA 1
ATOM 2233 C C . LEU A 1 285 ? 3.137 4.669 43.331 1.00 39.12 285 LEU A C 1
ATOM 2235 O O . LEU A 1 285 ? 3.517 5.540 44.113 1.00 39.12 285 LEU A O 1
ATOM 2239 N N . HIS A 1 286 ? 3.990 3.788 42.795 1.00 45.31 286 HIS A N 1
ATOM 2240 C CA . HIS A 1 286 ? 5.443 3.777 43.053 1.00 45.31 286 HIS A CA 1
ATOM 2241 C C . HIS A 1 286 ? 6.166 5.098 42.694 1.00 45.31 286 HIS A C 1
ATOM 2243 O O . HIS A 1 286 ? 7.321 5.278 43.068 1.00 45.31 286 HIS A O 1
ATOM 2249 N N . SER A 1 287 ? 5.489 6.030 42.011 1.00 42.69 287 SER A N 1
ATOM 2250 C CA . SER A 1 287 ? 5.948 7.388 41.691 1.00 42.69 287 SER A CA 1
ATOM 2251 C C . SER A 1 287 ? 5.529 8.466 42.708 1.00 42.69 287 SER A C 1
ATOM 2253 O O . SER A 1 287 ? 5.830 9.639 42.508 1.00 42.69 287 SER A O 1
ATOM 2255 N N . GLY A 1 288 ? 4.812 8.111 43.782 1.00 42.72 288 GLY A N 1
ATOM 2256 C CA . GLY A 1 288 ? 4.346 9.061 44.804 1.00 42.72 288 GLY A CA 1
ATOM 2257 C C . GLY A 1 288 ? 3.110 9.885 44.417 1.00 42.72 288 GLY A C 1
ATOM 2258 O O . GLY A 1 288 ? 2.700 10.759 45.180 1.00 42.72 288 GLY A O 1
ATOM 2259 N N . GLN A 1 289 ? 2.486 9.614 43.267 1.00 40.97 289 GLN A N 1
ATOM 2260 C CA . GLN A 1 289 ? 1.268 10.304 42.832 1.00 40.97 289 GLN A CA 1
ATOM 2261 C C . GLN A 1 289 ? 0.003 9.664 43.431 1.00 40.97 289 GLN A C 1
ATOM 2263 O O . GLN A 1 289 ? -0.150 8.440 43.450 1.00 40.97 289 GLN A O 1
ATOM 2268 N N . ILE A 1 290 ? -0.906 10.516 43.915 1.00 40.38 290 ILE A N 1
ATOM 2269 C CA . ILE A 1 290 ? -2.219 10.142 44.455 1.00 40.38 290 ILE A CA 1
ATOM 2270 C C . ILE A 1 290 ? -3.217 10.110 43.289 1.00 40.38 290 ILE A C 1
ATOM 2272 O O . ILE A 1 290 ? -3.467 11.145 42.675 1.00 40.38 290 ILE A O 1
ATOM 2276 N N . LEU A 1 291 ? -3.795 8.943 42.993 1.00 41.69 291 LEU A N 1
ATOM 2277 C CA . LEU A 1 291 ? -4.871 8.805 42.004 1.00 41.69 291 LEU A CA 1
ATOM 2278 C C . LEU A 1 291 ? -6.192 9.323 42.597 1.00 41.69 291 LEU A C 1
ATOM 2280 O O . LEU A 1 291 ? -6.705 8.770 43.574 1.00 41.69 291 LEU A O 1
ATOM 2284 N N . THR A 1 292 ? -6.736 10.397 42.025 1.00 41.91 292 THR A N 1
ATOM 2285 C CA . THR A 1 292 ? -8.109 10.856 42.281 1.00 41.91 292 THR A CA 1
ATOM 2286 C C . THR A 1 292 ? -9.126 9.962 41.558 1.00 41.91 292 THR A C 1
ATOM 2288 O O . THR A 1 292 ? -8.764 9.153 40.713 1.00 41.91 292 THR A O 1
ATOM 2291 N N . LYS A 1 293 ? -10.404 10.091 41.938 1.00 42.91 293 LYS A N 1
ATOM 2292 C CA . LYS A 1 293 ? -11.576 9.228 41.658 1.00 42.91 293 LYS A CA 1
ATOM 2293 C C . LYS A 1 293 ? -11.917 8.949 40.175 1.00 42.91 293 LYS A C 1
ATOM 2295 O O . LYS A 1 293 ? -12.919 8.289 39.917 1.00 42.91 293 LYS A O 1
ATOM 2300 N N . ASP A 1 294 ? -11.112 9.396 39.223 1.00 46.09 294 ASP A N 1
ATOM 2301 C CA . ASP A 1 294 ? -11.390 9.257 37.798 1.00 46.09 294 ASP A CA 1
ATOM 2302 C C . ASP A 1 294 ? -10.510 8.148 37.206 1.00 46.09 294 ASP A C 1
ATOM 2304 O O . ASP A 1 294 ? -9.307 8.312 37.004 1.00 46.09 294 ASP A O 1
ATOM 2308 N N . LEU A 1 295 ? -11.123 6.985 36.959 1.00 45.34 295 LEU A N 1
ATOM 2309 C CA . LEU A 1 295 ? -10.546 5.942 36.107 1.00 45.34 295 LEU A CA 1
ATOM 2310 C C . LEU A 1 295 ? -10.177 6.557 34.741 1.00 45.34 295 LEU A C 1
ATOM 2312 O O . LEU A 1 295 ? -10.959 7.356 34.217 1.00 45.34 295 LEU A O 1
ATOM 2316 N N . PRO A 1 296 ? -9.033 6.193 34.128 1.00 43.50 296 PRO A N 1
ATOM 2317 C CA . PRO A 1 296 ? -8.702 6.676 32.794 1.00 43.50 296 PRO A CA 1
ATOM 2318 C C . PRO A 1 296 ? -9.774 6.203 31.805 1.00 43.50 296 PRO A C 1
ATOM 2320 O O . PRO A 1 296 ? -10.076 5.011 31.728 1.00 43.50 296 PRO A O 1
ATOM 2323 N N . LYS A 1 297 ? -10.368 7.139 31.056 1.00 48.75 297 LYS A N 1
ATOM 2324 C CA . LYS A 1 297 ? -11.290 6.814 29.962 1.00 48.75 297 LYS A CA 1
ATOM 2325 C C . LYS A 1 297 ? -10.546 5.942 28.948 1.00 48.75 297 LYS A C 1
ATOM 2327 O O . LYS A 1 297 ? -9.493 6.336 28.454 1.00 48.75 297 LYS A O 1
ATOM 2332 N N . CYS A 1 298 ? -11.083 4.763 28.640 1.00 51.12 298 CYS A N 1
ATOM 2333 C CA . CYS A 1 298 ? -10.586 3.950 27.537 1.00 51.12 298 CYS A CA 1
ATOM 2334 C C . CYS A 1 298 ? -10.928 4.661 26.224 1.00 51.12 298 CYS A C 1
ATOM 2336 O O . CYS A 1 298 ? -12.059 4.566 25.750 1.0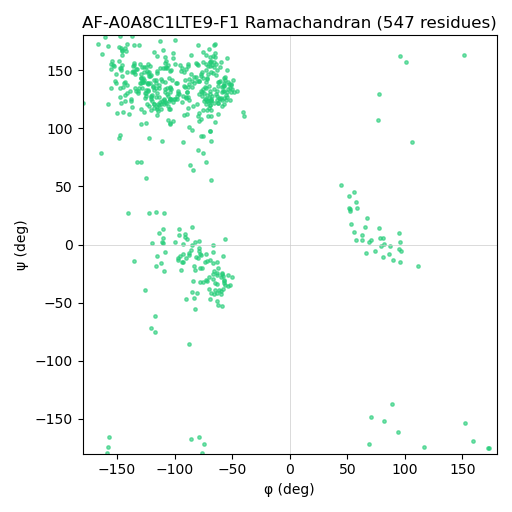0 51.12 298 CYS A O 1
ATOM 2338 N N . GLU A 1 299 ? -9.977 5.397 25.653 1.00 56.16 299 GLU A N 1
ATOM 2339 C CA . GLU A 1 299 ? -10.160 5.976 24.326 1.00 56.16 299 GLU A CA 1
ATOM 2340 C C . GLU A 1 299 ? -10.044 4.868 23.267 1.00 56.16 299 GLU A C 1
ATOM 2342 O O . GLU A 1 299 ? -9.048 4.136 23.246 1.00 56.16 299 GLU A O 1
ATOM 2347 N N . PRO A 1 300 ? -11.062 4.680 22.407 1.00 61.88 300 PRO A N 1
ATOM 2348 C CA . PRO A 1 300 ? -10.989 3.691 21.344 1.00 61.88 300 PRO A CA 1
ATOM 2349 C C . PRO A 1 300 ? -9.858 4.051 20.377 1.00 61.88 300 PRO A C 1
ATOM 2351 O O . PRO A 1 300 ? -9.759 5.186 19.914 1.00 61.88 300 PRO A O 1
ATOM 2354 N N . VAL A 1 301 ? -9.024 3.063 20.039 1.00 80.00 301 VAL A N 1
ATOM 2355 C CA . VAL A 1 301 ? -7.959 3.219 19.038 1.00 80.00 301 VAL A CA 1
ATOM 2356 C C . VAL A 1 301 ? -8.590 3.629 17.705 1.00 80.00 301 VAL A C 1
ATOM 2358 O O . VAL A 1 301 ? -9.410 2.895 17.148 1.00 80.00 301 VAL A O 1
ATOM 2361 N N . CYS A 1 302 ? -8.212 4.802 17.205 1.00 90.31 302 CYS A N 1
ATOM 2362 C CA . CYS A 1 302 ? -8.738 5.392 15.980 1.00 90.31 302 CYS A CA 1
ATOM 2363 C C . CYS A 1 302 ? -7.712 5.356 14.843 1.00 90.31 302 CYS A C 1
ATOM 2365 O O . CYS A 1 302 ? -6.513 5.219 15.074 1.00 90.31 302 CYS A O 1
ATOM 2367 N N . GLY A 1 303 ? -8.179 5.498 13.602 1.00 89.19 303 GLY A N 1
ATOM 2368 C CA . GLY A 1 303 ? -7.316 5.742 12.445 1.00 89.19 303 GLY A CA 1
ATOM 2369 C C . GLY A 1 303 ? -6.402 4.575 12.071 1.00 89.19 303 GLY A C 1
ATOM 2370 O O . GLY A 1 303 ? -5.383 4.794 11.426 1.00 89.19 303 GLY A O 1
ATOM 2371 N N . ILE A 1 304 ? -6.750 3.345 12.462 1.00 86.88 304 ILE A N 1
ATOM 2372 C CA . ILE A 1 304 ? -6.002 2.124 12.134 1.00 86.88 304 ILE A CA 1
ATOM 2373 C C . ILE A 1 304 ? -6.899 1.179 11.341 1.00 86.88 304 ILE A C 1
ATOM 2375 O O . ILE A 1 304 ? -7.953 0.767 11.832 1.00 86.88 304 ILE A O 1
ATOM 2379 N N . ASN A 1 305 ? -6.458 0.786 10.149 1.00 81.38 305 ASN A N 1
ATOM 2380 C CA . ASN A 1 305 ? -7.039 -0.321 9.395 1.00 81.38 305 ASN A CA 1
ATOM 2381 C C . ASN A 1 305 ? -6.178 -1.589 9.568 1.00 81.38 305 ASN A C 1
ATOM 2383 O O . ASN A 1 305 ? -5.005 -1.503 9.921 1.00 81.38 305 ASN A O 1
ATOM 2387 N N . THR A 1 306 ? -6.769 -2.775 9.405 1.00 65.38 306 THR A N 1
ATOM 2388 C CA . THR A 1 306 ? -6.044 -4.054 9.576 1.00 65.38 306 THR A CA 1
ATOM 2389 C C . THR A 1 306 ? -5.457 -4.595 8.276 1.00 65.38 306 THR A C 1
ATOM 2391 O O . THR A 1 306 ? -4.580 -5.447 8.329 1.00 65.38 306 THR A O 1
ATOM 2394 N N . ASP A 1 307 ? -5.907 -4.071 7.133 1.00 60.69 307 ASP A N 1
ATOM 2395 C CA . ASP A 1 307 ? -5.481 -4.505 5.804 1.00 60.69 307 ASP A CA 1
ATOM 2396 C C . ASP A 1 307 ? -4.641 -3.385 5.170 1.00 60.69 307 ASP A C 1
ATOM 2398 O O . ASP A 1 307 ? -5.151 -2.471 4.513 1.00 60.69 307 ASP A O 1
ATOM 2402 N N . ALA A 1 308 ? -3.331 -3.420 5.420 1.00 46.22 308 ALA A N 1
ATOM 2403 C CA . ALA A 1 308 ? -2.365 -2.541 4.774 1.00 46.22 308 ALA A CA 1
ATOM 2404 C C . ALA A 1 308 ? -2.040 -3.085 3.374 1.00 46.22 308 ALA A C 1
ATOM 2406 O O . ALA A 1 308 ? -1.039 -3.760 3.162 1.00 46.22 308 ALA A O 1
ATOM 2407 N N . SER A 1 309 ? -2.895 -2.807 2.389 1.00 42.09 309 SER A N 1
ATOM 2408 C CA . SER A 1 309 ? -2.460 -2.884 0.993 1.00 42.09 309 SER A CA 1
ATOM 2409 C C . SER A 1 309 ? -1.513 -1.710 0.727 1.00 42.09 309 SER A C 1
ATOM 2411 O O . SER A 1 309 ? -1.961 -0.562 0.697 1.00 42.09 309 SER A O 1
ATOM 2413 N N . PHE A 1 310 ? -0.220 -1.976 0.523 1.00 38.31 310 PHE A N 1
ATOM 2414 C CA . PHE A 1 310 ? 0.720 -0.985 -0.007 1.00 38.31 310 PHE A CA 1
ATOM 2415 C C . PHE A 1 310 ? 0.363 -0.698 -1.470 1.00 38.31 310 PHE A C 1
ATOM 2417 O O . PHE A 1 310 ? 0.799 -1.369 -2.402 1.00 38.31 310 PHE A O 1
ATOM 2424 N N . GLY A 1 311 ? -0.520 0.277 -1.672 1.00 34.34 311 GLY A N 1
ATOM 2425 C CA . GLY A 1 311 ? -0.905 0.759 -2.988 1.00 34.34 311 GLY A CA 1
ATOM 2426 C C . GLY A 1 311 ? -0.024 1.928 -3.399 1.00 34.34 311 GLY A C 1
ATOM 2427 O O . GLY A 1 311 ? -0.149 3.014 -2.843 1.00 34.34 311 GLY A O 1
ATOM 2428 N N . GLY A 1 312 ? 0.826 1.730 -4.409 1.00 35.69 312 GLY A N 1
ATOM 2429 C CA . GLY A 1 312 ? 1.393 2.847 -5.168 1.00 35.69 312 GLY A CA 1
ATOM 2430 C C . GLY A 1 312 ? 0.291 3.758 -5.730 1.00 35.69 312 GLY A C 1
ATOM 2431 O O . GLY A 1 312 ? -0.861 3.342 -5.843 1.00 35.69 312 GLY A O 1
ATOM 2432 N N . ARG A 1 313 ? 0.650 5.000 -6.085 1.00 31.47 313 ARG A N 1
ATOM 2433 C CA . ARG A 1 313 ? -0.251 6.070 -6.564 1.00 31.47 313 ARG A CA 1
ATOM 2434 C C . ARG A 1 313 ? -1.335 5.534 -7.515 1.00 31.47 313 ARG A C 1
ATOM 2436 O O . ARG A 1 313 ? -1.051 5.098 -8.628 1.00 31.47 313 ARG A O 1
ATOM 2443 N N . VAL A 1 314 ? -2.581 5.532 -7.048 1.00 40.03 314 VAL A N 1
ATOM 2444 C CA . VAL A 1 314 ? -3.731 4.964 -7.759 1.00 40.03 314 VAL A CA 1
ATOM 2445 C C . VAL A 1 314 ? -4.545 6.052 -8.459 1.00 40.03 314 VAL A C 1
ATOM 2447 O O . VAL A 1 314 ? -5.050 6.953 -7.797 1.00 40.03 314 VAL A O 1
ATOM 2450 N N . PHE A 1 315 ? -4.758 5.896 -9.769 1.00 39.06 315 PHE A N 1
ATOM 2451 C CA . PHE A 1 315 ? -5.613 6.749 -10.604 1.00 39.06 315 PHE A CA 1
ATOM 2452 C C . PHE A 1 315 ? -6.975 6.071 -10.895 1.00 39.06 315 PHE A C 1
ATOM 2454 O O . PHE A 1 315 ? -7.023 4.859 -11.105 1.00 39.06 315 PHE A O 1
ATOM 2461 N N . GLY A 1 316 ? -8.077 6.837 -10.914 1.00 50.91 316 GLY A N 1
ATOM 2462 C CA . GLY A 1 316 ? -9.397 6.428 -11.442 1.00 50.91 316 GLY A CA 1
ATOM 2463 C C . GLY A 1 316 ? -10.455 5.872 -10.468 1.00 50.91 316 GLY A C 1
ATOM 2464 O O . GLY A 1 316 ? -11.545 5.531 -10.923 1.00 50.91 316 GLY A O 1
ATOM 2465 N N . GLY A 1 317 ? -10.175 5.806 -9.160 1.00 66.31 317 GLY A N 1
ATOM 2466 C CA . GLY A 1 317 ? -11.075 5.234 -8.144 1.00 66.31 317 GLY A CA 1
ATOM 2467 C C . GLY A 1 317 ? -11.072 3.695 -8.132 1.00 66.31 317 GLY A C 1
ATOM 2468 O O . GLY A 1 317 ? -11.217 3.056 -9.171 1.00 66.31 317 GLY A O 1
ATOM 2469 N N . LYS A 1 318 ? -10.887 3.070 -6.961 1.00 78.75 318 LYS A N 1
ATOM 2470 C CA . LYS A 1 318 ? -10.828 1.603 -6.798 1.00 78.75 318 LYS A CA 1
ATOM 2471 C C . LYS A 1 318 ? -11.887 1.087 -5.823 1.00 78.75 318 LYS A C 1
ATOM 2473 O O . LYS A 1 318 ? -12.197 1.789 -4.862 1.00 78.75 318 LYS A O 1
ATOM 2478 N N . PRO A 1 319 ? -12.407 -0.140 -6.018 1.00 84.44 319 PRO A N 1
ATOM 2479 C CA . PRO A 1 319 ? -13.206 -0.815 -5.002 1.00 84.44 319 PRO A CA 1
ATOM 2480 C C . PRO A 1 319 ? -12.401 -0.975 -3.713 1.00 84.44 319 PRO A C 1
ATOM 2482 O O . PRO A 1 319 ? -11.262 -1.440 -3.754 1.00 84.44 319 PRO A O 1
ATOM 2485 N N . ALA A 1 320 ? -12.993 -0.601 -2.583 1.00 87.44 320 ALA A N 1
ATOM 2486 C CA . ALA A 1 320 ? -12.413 -0.859 -1.275 1.00 87.44 320 ALA A CA 1
ATOM 2487 C C . ALA A 1 320 ? -12.579 -2.338 -0.896 1.00 87.44 320 ALA A C 1
ATOM 2489 O O . ALA A 1 320 ? -13.615 -2.953 -1.165 1.00 87.44 320 ALA A O 1
ATOM 2490 N N . LEU A 1 321 ? -11.570 -2.896 -0.230 1.00 85.75 321 LEU A N 1
ATOM 2491 C CA . LEU A 1 321 ? -11.664 -4.187 0.444 1.00 85.75 321 LEU A CA 1
ATOM 2492 C C . LEU A 1 321 ? -12.367 -4.026 1.795 1.00 85.75 321 LEU A C 1
ATOM 2494 O O . LEU A 1 321 ? -12.370 -2.951 2.406 1.00 85.75 321 LEU A O 1
ATOM 2498 N N . ILE A 1 322 ? -12.985 -5.108 2.275 1.00 82.12 322 ILE A N 1
ATOM 2499 C CA . ILE A 1 322 ? -13.544 -5.130 3.630 1.00 82.12 322 ILE A CA 1
ATOM 2500 C C . ILE A 1 322 ? -12.427 -4.787 4.630 1.00 82.12 322 ILE A C 1
ATOM 2502 O O . ILE A 1 322 ? -11.285 -5.149 4.395 1.00 82.12 322 ILE A O 1
ATOM 2506 N N . LYS A 1 323 ? -12.729 -4.064 5.718 1.00 86.19 323 LYS A N 1
ATOM 2507 C CA . LYS A 1 323 ? -11.746 -3.589 6.727 1.00 86.19 323 LYS A CA 1
ATOM 2508 C C . LYS A 1 323 ? -10.714 -2.558 6.241 1.00 86.19 323 LYS A C 1
ATOM 2510 O O . LYS A 1 323 ? -9.997 -2.009 7.076 1.00 86.19 323 LYS A O 1
ATOM 2515 N N . GLN A 1 324 ? -10.648 -2.243 4.945 1.00 87.94 324 GLN A N 1
ATOM 2516 C CA . GLN A 1 324 ? -9.667 -1.292 4.413 1.00 87.94 324 GLN A CA 1
ATOM 2517 C C . GLN A 1 324 ? -9.962 0.151 4.845 1.00 87.94 324 GLN A C 1
ATOM 2519 O O . GLN A 1 324 ? -9.035 0.892 5.164 1.00 87.94 324 GLN A O 1
ATOM 2524 N N . ILE A 1 325 ? -11.246 0.528 4.893 1.00 93.62 325 ILE A N 1
ATOM 2525 C CA . ILE A 1 325 ? -11.732 1.851 5.322 1.00 93.62 325 ILE A CA 1
ATOM 2526 C C . ILE A 1 325 ? -12.831 1.652 6.383 1.00 93.62 325 ILE A C 1
ATOM 2528 O O . ILE A 1 325 ? -14.018 1.841 6.111 1.00 93.62 325 ILE A O 1
ATOM 2532 N N . PRO A 1 326 ? -12.466 1.203 7.598 1.00 93.75 326 PRO A N 1
ATOM 2533 C CA . PRO A 1 326 ? -13.422 0.729 8.600 1.00 93.75 326 PRO A CA 1
ATOM 2534 C C . PRO A 1 326 ? -14.238 1.852 9.259 1.00 93.75 326 PRO A C 1
ATOM 2536 O O . PRO A 1 326 ? -15.167 1.557 10.000 1.00 93.75 326 PRO A O 1
ATOM 2539 N N . TRP A 1 327 ? -13.912 3.121 9.009 1.00 96.50 327 TRP A N 1
ATOM 2540 C CA . TRP A 1 327 ? -14.646 4.289 9.513 1.00 96.50 327 TRP A CA 1
ATOM 2541 C C . TRP A 1 327 ? -15.726 4.803 8.560 1.00 96.50 327 TRP A C 1
ATOM 2543 O O . TRP A 1 327 ? -16.495 5.681 8.949 1.00 96.50 327 TRP A O 1
ATOM 2553 N N . GLN A 1 328 ? -15.797 4.288 7.327 1.00 96.69 328 GLN A N 1
ATOM 2554 C CA . GLN A 1 328 ? -16.820 4.694 6.368 1.00 96.69 328 GLN A CA 1
ATOM 2555 C C . GLN A 1 328 ? -18.199 4.210 6.821 1.00 96.69 328 GLN A C 1
ATOM 2557 O O . GLN A 1 328 ? -18.440 3.009 6.960 1.00 96.69 328 GLN A O 1
ATOM 2562 N N . LEU A 1 329 ? -19.125 5.153 6.951 1.00 96.69 329 LEU A N 1
ATOM 2563 C CA . LEU A 1 329 ? -20.545 4.890 7.126 1.00 96.69 329 LEU A CA 1
ATOM 2564 C C . LEU A 1 329 ? -21.316 5.264 5.864 1.00 96.69 329 LEU A C 1
ATOM 2566 O O . LEU A 1 329 ? -20.886 6.107 5.071 1.00 96.69 329 LEU A O 1
ATOM 2570 N N . PHE A 1 330 ? -22.478 4.647 5.694 1.00 95.38 330 PHE A N 1
ATOM 2571 C CA . PHE A 1 330 ? -23.335 4.868 4.542 1.00 95.38 330 PHE A CA 1
ATOM 2572 C C . PHE A 1 330 ? -24.814 4.837 4.926 1.00 95.38 330 PHE A C 1
ATOM 2574 O O . PHE A 1 330 ? -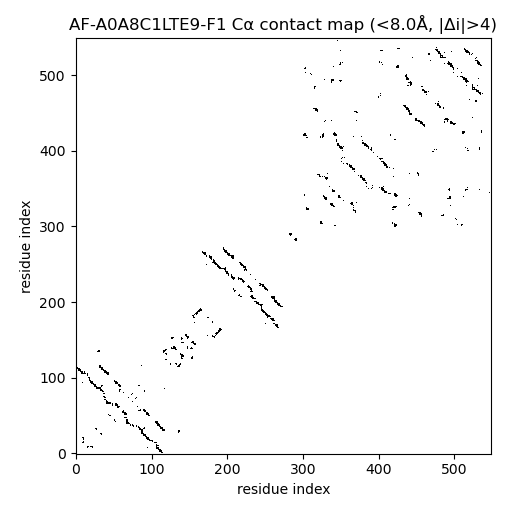25.296 3.880 5.535 1.00 95.38 330 PHE A O 1
ATOM 2581 N N . HIS A 1 331 ? -25.552 5.867 4.520 1.00 93.94 331 HIS A N 1
ATOM 2582 C CA . HIS A 1 331 ? -27.002 5.913 4.601 1.00 93.94 331 HIS A CA 1
ATOM 2583 C C . HIS A 1 331 ? -27.609 5.688 3.214 1.00 93.94 331 HIS A C 1
ATOM 2585 O O . HIS A 1 331 ? -27.411 6.462 2.278 1.00 93.94 331 HIS A O 1
ATOM 2591 N N . LYS A 1 332 ? -28.359 4.591 3.074 1.00 86.69 332 LYS A N 1
ATOM 2592 C CA . LYS A 1 332 ? -28.885 4.133 1.780 1.00 86.69 332 LYS A CA 1
ATOM 2593 C C . LYS A 1 332 ? -30.186 4.811 1.355 1.00 86.69 332 LYS A C 1
ATOM 2595 O O . LYS A 1 332 ? -30.453 4.887 0.154 1.00 86.69 332 LYS A O 1
ATOM 2600 N N . LYS A 1 333 ? -31.029 5.195 2.319 1.00 85.56 333 LYS A N 1
ATOM 2601 C CA . LYS A 1 333 ? -32.346 5.793 2.050 1.00 85.56 333 LYS A CA 1
ATOM 2602 C C . LYS A 1 333 ? -32.179 7.273 1.701 1.00 85.56 333 LYS A C 1
ATOM 2604 O O . LYS A 1 333 ? -31.079 7.796 1.774 1.00 85.56 333 LYS A O 1
ATOM 2609 N N . SER A 1 334 ? -33.253 7.927 1.263 1.00 82.19 334 SER A N 1
ATOM 2610 C CA . SER A 1 334 ? -33.238 9.381 1.081 1.00 82.19 334 SER A CA 1
ATOM 2611 C C . SER A 1 334 ? -33.224 10.046 2.465 1.00 82.19 334 SER A C 1
ATOM 2613 O O . SER A 1 334 ? -34.124 9.727 3.245 1.00 82.19 334 SER A O 1
ATOM 2615 N N . PRO A 1 335 ? -32.242 10.909 2.780 1.00 85.94 335 PRO A N 1
ATOM 2616 C CA . PRO A 1 335 ? -31.198 11.448 1.907 1.00 85.94 335 PRO A CA 1
ATOM 2617 C C . PRO A 1 335 ? -29.964 10.535 1.864 1.00 85.94 335 PRO A C 1
ATOM 2619 O O . PRO A 1 335 ? -29.367 10.217 2.888 1.00 85.94 335 PRO A O 1
ATOM 2622 N N . ARG A 1 336 ? -29.557 10.105 0.667 1.00 89.56 336 ARG A N 1
ATOM 2623 C CA . ARG A 1 336 ? -28.410 9.200 0.519 1.00 89.56 336 ARG A CA 1
ATOM 2624 C C . ARG A 1 336 ? -27.116 9.965 0.801 1.00 89.56 336 ARG A C 1
ATOM 2626 O O . ARG A 1 336 ? -26.871 10.973 0.146 1.00 89.56 336 ARG A O 1
ATOM 2633 N N . GLY A 1 337 ? -26.263 9.440 1.676 1.00 92.69 337 GLY A N 1
ATOM 2634 C CA . GLY A 1 337 ? -24.988 10.077 2.011 1.00 92.69 337 GLY A CA 1
ATOM 2635 C C . GLY A 1 337 ? -24.024 9.167 2.766 1.00 92.69 337 GLY A C 1
ATOM 2636 O O . GLY A 1 337 ? -24.360 8.039 3.139 1.00 92.69 337 GLY A O 1
ATOM 2637 N N . GLY A 1 338 ? -22.806 9.658 2.955 1.00 95.69 338 GLY A N 1
ATOM 2638 C CA . GLY A 1 338 ? -21.763 9.053 3.770 1.00 95.69 338 GLY A CA 1
ATOM 2639 C C . GLY A 1 338 ? -21.641 9.727 5.135 1.00 95.69 338 GLY A C 1
ATOM 2640 O O . GLY A 1 338 ? -22.162 10.812 5.353 1.00 95.69 338 GLY A O 1
ATOM 2641 N N . ALA A 1 339 ? -20.954 9.062 6.055 1.00 97.75 339 ALA A N 1
ATOM 2642 C CA . ALA A 1 339 ? -20.486 9.649 7.306 1.00 97.75 339 ALA A CA 1
ATOM 2643 C C . ALA A 1 339 ? -19.173 8.966 7.717 1.00 97.75 339 ALA A C 1
ATOM 2645 O O . ALA A 1 339 ? -18.779 7.948 7.142 1.00 97.75 339 ALA A O 1
ATOM 2646 N N . SER A 1 340 ? -18.500 9.521 8.718 1.00 98.31 340 SER A N 1
ATOM 2647 C CA . SER A 1 340 ? -17.239 9.017 9.260 1.00 98.31 340 SER A CA 1
ATOM 2648 C C . SER A 1 340 ? -17.398 8.729 10.744 1.00 98.31 340 SER A C 1
ATOM 2650 O O . SER A 1 340 ? -17.688 9.643 11.512 1.00 98.31 340 SER A O 1
ATOM 2652 N N . LEU A 1 341 ? -17.207 7.480 11.166 1.00 97.94 341 LEU A N 1
ATOM 2653 C CA . LEU A 1 341 ? -17.225 7.124 12.585 1.00 97.94 341 LEU A CA 1
ATOM 2654 C C . LEU A 1 341 ? -16.014 7.755 13.291 1.00 97.94 341 LEU A C 1
ATOM 2656 O O . LEU A 1 341 ? -14.893 7.566 12.828 1.00 97.94 341 LEU A O 1
ATOM 2660 N N . ILE A 1 342 ? -16.210 8.480 14.396 1.00 96.81 342 ILE A N 1
ATOM 2661 C CA . ILE A 1 342 ? -15.124 9.175 15.124 1.00 96.81 342 ILE A CA 1
ATOM 2662 C C . ILE A 1 342 ? -14.899 8.652 16.548 1.00 96.81 342 ILE A C 1
ATOM 2664 O O . ILE A 1 342 ? -13.823 8.844 17.105 1.00 96.81 342 ILE A O 1
ATOM 2668 N N . ASN A 1 343 ? -15.871 7.942 17.128 1.00 94.12 343 ASN A N 1
ATOM 2669 C CA . ASN A 1 343 ? -15.699 7.087 18.309 1.00 94.12 343 ASN A CA 1
ATOM 2670 C C . ASN A 1 343 ? -16.813 6.018 18.346 1.00 94.12 343 ASN A C 1
ATOM 2672 O O . ASN A 1 343 ? -17.480 5.788 17.343 1.00 94.12 343 ASN A O 1
ATOM 2676 N N . ASP A 1 344 ? -17.012 5.340 19.476 1.00 92.81 344 ASP A N 1
ATOM 2677 C CA . ASP A 1 344 ? -18.000 4.266 19.635 1.00 92.81 344 ASP A CA 1
ATOM 2678 C C . ASP A 1 344 ? -19.455 4.736 19.836 1.00 92.81 344 ASP A C 1
ATOM 2680 O O . ASP A 1 344 ? -20.341 3.895 19.977 1.00 92.81 344 ASP A O 1
ATOM 2684 N N . TYR A 1 345 ? -19.723 6.045 19.784 1.00 95.06 345 TYR A N 1
ATOM 2685 C CA . TYR A 1 345 ? -21.069 6.636 19.826 1.00 95.06 345 TYR A CA 1
ATOM 2686 C C . TYR A 1 345 ? -21.309 7.746 18.800 1.00 95.06 345 TYR A C 1
ATOM 2688 O O . TYR A 1 345 ? -22.455 8.126 18.586 1.00 95.06 345 TYR A O 1
ATOM 2696 N N . TRP A 1 346 ? -20.270 8.289 18.171 1.00 97.44 346 TRP A N 1
ATOM 2697 C CA . TRP A 1 346 ? -20.364 9.506 17.375 1.00 97.44 346 TRP A CA 1
ATOM 2698 C C . TRP A 1 346 ? -19.794 9.323 15.973 1.00 97.44 346 TRP A C 1
ATOM 2700 O O . TRP A 1 346 ? -18.734 8.720 15.781 1.00 97.44 346 TRP A O 1
ATOM 2710 N N . ALA A 1 347 ? -20.478 9.914 14.997 1.00 98.25 347 ALA A N 1
ATOM 2711 C CA . ALA A 1 347 ? -20.016 10.051 13.623 1.00 98.25 347 ALA A CA 1
ATOM 2712 C C . ALA A 1 347 ? -20.150 11.498 13.127 1.00 98.25 347 ALA A C 1
ATOM 2714 O O . ALA A 1 347 ? -20.984 12.259 13.620 1.00 98.25 347 ALA A O 1
ATOM 2715 N N . LEU A 1 348 ? -19.338 11.860 12.134 1.00 98.44 348 LEU A N 1
ATOM 2716 C CA . LEU A 1 348 ? -19.388 13.139 11.427 1.00 98.44 348 LEU A CA 1
ATOM 2717 C C . LEU A 1 348 ? -19.925 12.967 10.010 1.00 98.44 348 LEU A C 1
ATOM 2719 O O . LEU A 1 348 ? -19.556 12.023 9.316 1.00 98.44 348 LEU A O 1
ATOM 2723 N N . THR A 1 349 ? -20.750 13.910 9.574 1.00 98.12 349 THR A N 1
ATOM 2724 C CA . THR A 1 349 ? -21.284 14.007 8.209 1.00 98.12 349 THR A CA 1
ATOM 2725 C C . THR A 1 349 ? -21.347 15.473 7.777 1.00 98.12 349 THR A C 1
ATOM 2727 O O . THR A 1 349 ? -21.135 16.376 8.589 1.00 98.12 349 THR A O 1
ATOM 2730 N N . ALA A 1 350 ? -21.658 15.723 6.508 1.00 97.31 350 ALA A N 1
ATOM 2731 C CA . ALA A 1 350 ? -22.016 17.050 6.025 1.00 97.31 350 ALA A CA 1
ATOM 2732 C C . ALA A 1 350 ? -23.410 17.442 6.546 1.00 97.31 350 ALA A C 1
ATOM 2734 O O . ALA A 1 350 ? -24.302 16.592 6.629 1.00 97.31 350 ALA A O 1
ATOM 2735 N N . ALA A 1 351 ? -23.608 18.713 6.895 1.00 96.44 351 ALA A N 1
ATOM 2736 C CA . ALA A 1 351 ? -24.883 19.212 7.404 1.00 96.44 351 ALA A CA 1
ATOM 2737 C C . ALA A 1 351 ? -26.000 19.084 6.363 1.00 96.44 351 ALA A C 1
ATOM 2739 O O . ALA A 1 351 ? -27.082 18.611 6.697 1.00 96.44 351 ALA A O 1
ATOM 2740 N N . HIS A 1 352 ? -25.718 19.386 5.093 1.00 92.62 352 HIS A N 1
ATOM 2741 C CA . HIS A 1 352 ? -26.697 19.287 4.008 1.00 92.62 352 HIS A CA 1
ATOM 2742 C C . HIS A 1 352 ? -27.215 17.856 3.777 1.00 92.62 352 HIS A C 1
ATOM 2744 O O . HIS A 1 352 ? -28.271 17.672 3.175 1.00 92.62 352 HIS A O 1
ATOM 2750 N N . VAL A 1 353 ? -26.482 16.828 4.231 1.00 93.94 353 VAL A N 1
ATOM 2751 C CA . VAL A 1 353 ? -26.931 15.427 4.157 1.00 93.94 353 VAL A CA 1
ATOM 2752 C C . VAL A 1 353 ? -28.058 15.167 5.150 1.00 93.94 353 VAL A C 1
ATOM 2754 O O . VAL A 1 353 ? -28.903 14.323 4.886 1.00 93.94 353 VAL A O 1
ATOM 2757 N N . VAL A 1 354 ? -28.079 15.862 6.287 1.00 94.25 354 VAL A N 1
ATOM 2758 C CA . VAL A 1 354 ? -28.996 15.588 7.406 1.00 94.25 354 VAL A CA 1
ATOM 2759 C C . VAL A 1 354 ? -29.925 16.757 7.749 1.00 94.25 354 VAL A C 1
ATOM 2761 O O . VAL A 1 354 ? -30.729 16.637 8.672 1.00 94.25 354 VAL A O 1
ATOM 2764 N N . ASP A 1 355 ? -29.851 17.867 7.011 1.00 93.00 355 ASP A N 1
ATOM 2765 C CA . ASP A 1 355 ? -30.759 19.009 7.156 1.00 93.00 355 ASP A CA 1
ATOM 2766 C C . ASP A 1 355 ? -32.210 18.586 6.878 1.00 93.00 355 ASP A C 1
ATOM 2768 O O . ASP A 1 355 ? -32.520 17.978 5.850 1.00 93.00 355 ASP A O 1
ATOM 2772 N N . GLY A 1 356 ? -33.097 18.856 7.837 1.00 90.88 356 GLY A N 1
ATOM 2773 C CA . GLY A 1 356 ? -34.493 18.422 7.826 1.00 90.88 356 GLY A CA 1
ATOM 2774 C C . GLY A 1 356 ? -34.743 17.030 8.421 1.00 90.88 356 GLY A C 1
ATOM 2775 O O . GLY A 1 356 ? -35.899 16.608 8.484 1.00 90.88 356 GLY A O 1
ATOM 2776 N N . TYR A 1 357 ? -33.705 16.318 8.875 1.00 92.06 357 TYR A N 1
ATOM 2777 C CA . TYR A 1 357 ? -33.812 14.981 9.474 1.00 92.06 357 TYR A CA 1
ATOM 2778 C C . TYR A 1 357 ? -33.441 14.945 10.961 1.00 92.06 357 TYR A C 1
ATOM 2780 O O . TYR A 1 357 ? -33.364 13.863 11.537 1.00 92.06 357 TYR A O 1
ATOM 2788 N N . GLU A 1 358 ? -33.263 16.089 11.628 1.00 91.94 358 GLU A N 1
ATOM 2789 C CA . GLU A 1 358 ? -32.708 16.140 12.989 1.00 91.94 358 GLU A CA 1
ATOM 2790 C C . GLU A 1 358 ? -33.563 15.446 14.055 1.00 91.94 358 GLU A C 1
ATOM 2792 O O . GLU A 1 358 ? -33.053 15.014 15.089 1.00 91.94 358 GLU A O 1
ATOM 2797 N N . THR A 1 359 ? -34.865 15.330 13.796 1.00 88.50 359 THR A N 1
ATOM 2798 C CA . THR A 1 359 ? -35.845 14.648 14.652 1.00 88.50 359 THR A CA 1
ATOM 2799 C C . THR A 1 359 ? -36.185 13.235 14.170 1.00 88.50 359 THR A C 1
ATOM 2801 O O . THR A 1 359 ? -37.033 12.571 14.764 1.00 88.50 359 THR A O 1
ATOM 2804 N N . THR A 1 360 ? -35.551 12.764 13.092 1.00 89.31 360 THR A N 1
ATOM 2805 C CA . THR A 1 360 ? -35.826 11.465 12.470 1.00 89.31 360 THR A CA 1
ATOM 2806 C C . THR A 1 360 ? -34.732 10.459 12.811 1.00 89.31 360 THR A C 1
ATOM 2808 O O . THR A 1 360 ? -33.546 10.716 12.615 1.00 89.31 360 THR A O 1
ATOM 2811 N N . THR A 1 361 ? -35.122 9.261 13.251 1.00 92.75 361 THR A N 1
ATOM 2812 C CA . THR A 1 361 ? -34.183 8.145 13.414 1.00 92.75 361 THR A CA 1
ATOM 2813 C C . THR A 1 361 ? -33.687 7.678 12.047 1.00 92.75 361 THR A C 1
ATOM 2815 O O . THR A 1 361 ? -34.429 7.093 11.253 1.00 92.75 361 THR A O 1
ATOM 2818 N N . MET A 1 362 ? -32.411 7.930 11.769 1.00 94.38 362 MET A N 1
ATOM 2819 C CA . MET A 1 362 ? -31.720 7.425 10.586 1.00 94.38 362 MET A CA 1
ATOM 2820 C C . MET A 1 362 ? -30.988 6.122 10.916 1.00 94.38 362 MET A C 1
ATOM 2822 O O . MET A 1 362 ? -30.532 5.918 12.037 1.00 94.38 362 MET A O 1
ATOM 2826 N N . ASN A 1 363 ? -30.863 5.237 9.926 1.00 94.88 363 ASN A N 1
ATOM 2827 C CA . ASN A 1 363 ? -30.066 4.017 10.049 1.00 94.88 363 ASN A CA 1
ATOM 2828 C C . ASN A 1 363 ? -28.802 4.124 9.192 1.00 94.88 363 ASN A C 1
ATOM 2830 O O . ASN A 1 363 ? -28.898 4.288 7.972 1.00 94.88 363 ASN A O 1
ATOM 2834 N N . TRP A 1 364 ? -27.640 4.018 9.821 1.00 95.69 364 TRP A N 1
ATOM 2835 C CA . TRP A 1 364 ? -26.326 4.095 9.193 1.00 95.69 364 TRP A CA 1
ATOM 2836 C C . TRP A 1 364 ? -25.693 2.713 9.123 1.00 95.69 364 TRP A C 1
ATOM 2838 O O . TRP A 1 364 ? -25.712 1.955 10.088 1.00 95.69 364 TRP A O 1
ATOM 2848 N N . LEU A 1 365 ? -25.129 2.383 7.966 1.00 95.50 365 LEU A N 1
ATOM 2849 C CA . LEU A 1 365 ? -24.494 1.096 7.716 1.00 95.50 365 LEU A CA 1
ATOM 2850 C C . LEU A 1 365 ? -22.977 1.270 7.740 1.00 95.50 365 LEU A C 1
ATOM 2852 O O . LEU A 1 365 ? -22.435 2.069 6.979 1.00 95.50 365 LEU A O 1
ATOM 2856 N N . GLY A 1 366 ? -22.304 0.514 8.601 1.00 93.69 366 GLY A N 1
ATOM 2857 C CA . GLY A 1 366 ? -20.853 0.356 8.625 1.00 93.69 366 GLY A CA 1
ATOM 2858 C C . GLY A 1 366 ? -20.442 -1.065 8.240 1.00 93.69 366 GLY A C 1
ATOM 2859 O O . GLY A 1 366 ? -21.290 -1.942 8.065 1.00 93.69 366 GLY A O 1
ATOM 2860 N N . ALA A 1 367 ? -19.133 -1.301 8.128 1.00 91.00 367 ALA A N 1
ATOM 2861 C CA . ALA A 1 367 ? -18.564 -2.608 7.783 1.00 91.00 367 ALA A CA 1
ATOM 2862 C C . ALA A 1 367 ? -19.060 -3.180 6.443 1.00 91.00 367 ALA A C 1
ATOM 2864 O O . ALA A 1 367 ? -19.252 -4.387 6.296 1.00 91.00 367 ALA A O 1
ATOM 2865 N N . ILE A 1 368 ? -19.274 -2.311 5.453 1.00 90.38 368 ILE A N 1
ATOM 2866 C CA . ILE A 1 368 ? -19.751 -2.705 4.128 1.00 90.38 368 ILE A CA 1
ATOM 2867 C C . ILE A 1 368 ? -18.864 -2.163 3.016 1.00 90.38 368 ILE A C 1
ATOM 2869 O O . ILE A 1 368 ? -18.449 -1.010 3.028 1.00 90.38 368 ILE A O 1
ATOM 2873 N N . VAL A 1 369 ? -18.642 -3.004 2.010 1.00 89.38 369 VAL A N 1
ATOM 2874 C CA . VAL A 1 369 ? -18.081 -2.610 0.707 1.00 89.38 369 VAL A CA 1
ATOM 2875 C C . VAL A 1 369 ? -19.075 -2.806 -0.434 1.00 89.38 369 VAL A C 1
ATOM 2877 O O . VAL A 1 369 ? -18.857 -2.320 -1.536 1.00 89.38 369 VAL A O 1
ATOM 2880 N N . ASP A 1 370 ? -20.198 -3.474 -0.163 1.00 89.19 370 ASP A N 1
ATOM 2881 C CA . ASP A 1 370 ? -21.346 -3.618 -1.052 1.00 89.19 370 ASP A CA 1
ATOM 2882 C C . ASP A 1 370 ? -22.568 -2.971 -0.373 1.00 89.19 370 ASP A C 1
ATOM 2884 O O . ASP A 1 370 ? -22.983 -3.389 0.708 1.00 89.19 370 ASP A O 1
ATOM 2888 N N . GLY A 1 371 ? -23.183 -1.967 -1.006 1.00 81.81 371 GLY A N 1
ATOM 2889 C CA . GLY A 1 371 ? -24.400 -1.297 -0.519 1.00 81.81 371 GLY A CA 1
ATOM 2890 C C . GLY A 1 371 ? -25.660 -2.185 -0.501 1.00 81.81 371 GLY A C 1
ATOM 2891 O O . GLY A 1 371 ? -26.755 -1.733 -0.137 1.00 81.81 371 GLY A O 1
ATOM 2892 N N . LYS A 1 372 ? -25.541 -3.443 -0.933 1.00 84.38 372 LYS A N 1
ATOM 2893 C CA . LYS A 1 372 ? -26.527 -4.522 -0.788 1.00 84.38 372 LYS A CA 1
ATOM 2894 C C . LYS A 1 372 ? -26.075 -5.616 0.191 1.00 84.38 372 LYS A C 1
ATOM 2896 O O . LYS A 1 372 ? -26.692 -6.672 0.184 1.00 84.38 372 LYS A O 1
ATOM 2901 N N . SER A 1 373 ? -25.034 -5.385 0.995 1.00 83.75 373 SER A N 1
ATOM 2902 C CA . SER A 1 373 ? -24.585 -6.342 2.015 1.00 83.75 373 SER A CA 1
ATOM 2903 C C . SER A 1 373 ? -25.750 -6.808 2.891 1.00 83.75 373 SER A C 1
ATOM 2905 O O . SER A 1 373 ? -26.548 -5.987 3.349 1.00 83.75 373 SER A O 1
ATOM 2907 N N . GLU A 1 374 ? -25.828 -8.120 3.117 1.00 75.88 374 GLU A N 1
ATOM 2908 C CA . GLU A 1 374 ? -26.846 -8.751 3.967 1.00 75.88 374 GLU A CA 1
ATOM 2909 C C . GLU A 1 374 ? -26.474 -8.707 5.456 1.00 75.88 374 GLU A C 1
ATOM 2911 O O . GLU A 1 374 ? -27.358 -8.792 6.301 1.00 75.88 374 GLU A O 1
ATOM 2916 N N . ASN A 1 375 ? -25.192 -8.485 5.779 1.00 83.62 375 ASN A N 1
ATOM 2917 C CA . ASN A 1 375 ? -24.675 -8.454 7.153 1.00 83.62 375 ASN A CA 1
ATOM 2918 C C . ASN A 1 375 ? -23.933 -7.136 7.484 1.00 83.62 375 ASN A C 1
ATOM 2920 O O . ASN A 1 375 ? -22.746 -7.174 7.815 1.00 83.62 375 ASN A O 1
ATOM 2924 N N . PRO A 1 376 ? -24.562 -5.951 7.347 1.00 90.88 376 PRO A N 1
ATOM 2925 C CA . PRO A 1 376 ? -23.951 -4.691 7.765 1.00 90.88 376 PRO A CA 1
ATOM 2926 C C . PRO A 1 376 ? -23.920 -4.552 9.294 1.00 90.88 376 PRO A C 1
ATOM 2928 O O . PRO A 1 376 ? -24.799 -5.057 9.992 1.00 90.88 376 PRO A O 1
ATOM 2931 N N . VAL A 1 377 ? -22.980 -3.755 9.814 1.00 92.69 377 VAL A N 1
ATOM 2932 C CA . VAL A 1 377 ? -23.123 -3.196 11.167 1.00 92.69 377 VAL A CA 1
ATOM 2933 C C . VAL A 1 377 ? -24.125 -2.048 11.074 1.00 92.69 377 VAL A C 1
ATOM 2935 O O . VAL A 1 377 ? -23.827 -1.009 10.485 1.00 92.69 377 VAL A O 1
ATOM 2938 N N . SER A 1 378 ? -25.330 -2.261 11.600 1.00 93.25 378 SER A N 1
ATOM 2939 C CA . SER A 1 378 ? -26.420 -1.281 11.580 1.00 93.25 378 SER A CA 1
ATOM 2940 C C . SER A 1 378 ? -26.356 -0.388 12.818 1.00 93.25 378 SER A C 1
ATOM 2942 O O . SER A 1 378 ? -26.235 -0.894 13.932 1.00 93.25 378 SER A O 1
ATOM 2944 N N . MET A 1 379 ? -26.443 0.927 12.632 1.00 94.94 379 MET A N 1
ATOM 2945 C CA . MET A 1 379 ? -26.375 1.923 13.702 1.00 94.94 379 MET A CA 1
ATOM 2946 C C . MET A 1 379 ? -27.551 2.889 13.589 1.00 94.94 379 MET A C 1
ATOM 2948 O O . MET A 1 379 ? -27.665 3.633 12.613 1.00 94.94 379 MET A O 1
ATOM 2952 N N . GLU A 1 380 ? -28.421 2.892 14.595 1.00 95.94 380 GLU A N 1
ATOM 2953 C CA . GLU A 1 380 ? -29.559 3.807 14.653 1.00 95.94 380 GLU A CA 1
ATOM 2954 C C . GLU A 1 380 ? -29.177 5.117 15.335 1.00 95.94 380 GLU A C 1
ATOM 2956 O O . GLU A 1 380 ? -28.542 5.131 16.392 1.00 95.94 380 GLU A O 1
ATOM 2961 N N . THR A 1 381 ? -29.597 6.227 14.741 1.00 96.00 381 THR A N 1
ATOM 2962 C CA . THR A 1 381 ? -29.348 7.569 15.259 1.00 96.00 381 THR A CA 1
ATOM 2963 C C . THR A 1 381 ? -30.260 7.901 16.442 1.00 96.00 381 THR A C 1
ATOM 2965 O O . THR A 1 381 ? -31.481 7.820 16.332 1.00 96.00 381 THR A O 1
ATOM 2968 N N . GLU A 1 382 ? -29.662 8.337 17.552 1.00 95.56 382 GLU A N 1
ATOM 2969 C CA . GLU A 1 382 ? -30.345 8.955 18.698 1.00 95.56 382 GLU A CA 1
ATOM 2970 C C . GLU A 1 382 ? -30.587 10.445 18.455 1.00 95.56 382 GLU A C 1
ATOM 2972 O O . GLU A 1 382 ? -31.669 10.961 18.727 1.00 95.56 382 GLU A O 1
ATOM 2977 N N . LYS A 1 383 ? -29.559 11.149 17.967 1.00 95.81 383 LYS A N 1
ATOM 2978 C CA . LYS A 1 383 ? -29.577 12.606 17.836 1.00 95.81 383 LYS A CA 1
ATOM 2979 C C . LYS A 1 383 ? -28.679 13.076 16.701 1.00 95.81 383 LYS A C 1
ATOM 2981 O O . LYS A 1 383 ? -27.572 12.570 16.536 1.00 95.81 383 LYS A O 1
ATOM 2986 N N . ILE A 1 384 ? -29.134 14.086 15.969 1.00 97.38 384 ILE A N 1
ATOM 2987 C CA . ILE A 1 384 ? -28.348 14.792 14.953 1.00 97.38 384 ILE A CA 1
ATOM 2988 C C . ILE A 1 384 ? -28.177 16.237 15.407 1.00 97.38 384 ILE A C 1
ATOM 2990 O O . ILE A 1 384 ? -29.128 16.869 15.870 1.00 97.38 384 ILE A O 1
ATOM 2994 N N . ILE A 1 385 ? -26.956 16.754 15.299 1.00 97.81 385 ILE A N 1
ATOM 2995 C CA . ILE A 1 385 ? -26.605 18.111 15.714 1.00 97.81 385 ILE A CA 1
ATOM 2996 C C . ILE A 1 385 ? -25.871 18.789 14.561 1.00 97.81 385 ILE A C 1
ATOM 2998 O O . ILE A 1 385 ? -24.701 18.508 14.304 1.00 97.81 385 ILE A O 1
ATOM 3002 N N . ILE A 1 386 ? -26.575 19.678 13.866 1.00 97.50 386 ILE A N 1
ATOM 3003 C CA . ILE A 1 386 ? -26.023 20.508 12.791 1.00 97.50 386 ILE A CA 1
ATOM 3004 C C . ILE A 1 386 ? -25.289 21.704 13.404 1.00 97.50 386 ILE A C 1
ATOM 3006 O O . ILE A 1 386 ? -25.752 22.280 14.393 1.00 97.50 386 ILE A O 1
ATOM 3010 N N . HIS A 1 387 ? -24.144 22.076 12.828 1.00 97.50 387 HIS A N 1
ATOM 3011 C CA . HIS A 1 387 ? -23.395 23.246 13.275 1.00 97.50 387 HIS A CA 1
ATOM 3012 C C . HIS A 1 387 ? -24.269 24.517 13.222 1.00 97.50 387 HIS A C 1
ATOM 3014 O O . HIS A 1 387 ? -24.904 24.776 12.201 1.00 97.50 387 HIS A O 1
ATOM 3020 N N . PRO A 1 388 ? -24.302 25.352 14.279 1.00 95.44 388 PRO A N 1
ATOM 3021 C CA . PRO A 1 388 ? -25.240 26.478 14.374 1.00 95.44 388 PRO A CA 1
ATOM 3022 C C . PRO A 1 388 ? -25.040 27.553 13.296 1.00 95.44 388 PRO A C 1
ATOM 3024 O O . PRO A 1 388 ? -25.991 28.240 12.941 1.00 95.44 388 PRO A O 1
ATOM 3027 N N . ASN A 1 389 ? -23.821 27.682 12.763 1.00 94.88 389 ASN A N 1
ATOM 3028 C CA . ASN A 1 389 ? -23.502 28.632 11.690 1.00 94.88 389 ASN A CA 1
ATOM 3029 C C . ASN A 1 389 ? -23.709 28.054 10.276 1.00 94.88 389 ASN A C 1
ATOM 3031 O O . ASN A 1 389 ? -23.345 28.711 9.303 1.00 94.88 389 ASN A O 1
ATOM 3035 N N . TYR A 1 390 ? -24.226 26.828 10.142 1.00 93.69 390 TYR A N 1
ATOM 3036 C CA . TYR A 1 390 ? -24.574 26.279 8.833 1.00 93.69 390 TYR A CA 1
ATOM 3037 C C . TYR A 1 390 ? -25.787 27.020 8.264 1.00 93.69 390 TYR A C 1
ATOM 3039 O O . TYR A 1 390 ? -26.849 27.066 8.893 1.00 93.69 390 TYR A O 1
ATOM 3047 N N . GLN A 1 391 ? -25.640 27.590 7.067 1.00 89.44 391 GLN A N 1
ATOM 3048 C CA . GLN A 1 391 ? -26.754 28.224 6.371 1.00 89.44 391 GLN A CA 1
ATOM 3049 C C . GLN A 1 391 ? -27.630 27.150 5.720 1.00 89.44 391 GLN A C 1
ATOM 3051 O O . GLN A 1 391 ? -27.258 26.556 4.704 1.00 89.44 391 GLN A O 1
ATOM 3056 N N . ARG A 1 392 ? -28.804 26.927 6.314 1.00 84.75 392 ARG A N 1
ATOM 3057 C CA . ARG A 1 392 ? -29.816 25.989 5.816 1.00 84.75 392 ARG A CA 1
ATOM 3058 C C . ARG A 1 392 ? -30.344 26.413 4.450 1.00 84.75 392 ARG A C 1
ATOM 3060 O O . ARG A 1 392 ? -30.379 27.602 4.126 1.00 84.75 392 ARG A O 1
ATOM 3067 N N . VAL A 1 393 ? -30.750 25.428 3.657 1.00 74.25 393 VAL A N 1
ATOM 3068 C CA . VAL A 1 393 ? -31.332 25.677 2.335 1.00 74.25 393 VAL A CA 1
ATOM 3069 C C . VAL A 1 393 ? -32.794 26.089 2.503 1.00 74.25 393 VAL A C 1
ATOM 3071 O O . VAL A 1 393 ? -33.640 25.259 2.830 1.00 74.25 393 VAL A O 1
ATOM 3074 N N . ASP A 1 394 ? -33.098 27.353 2.215 1.00 69.06 394 ASP A N 1
ATOM 3075 C CA . ASP A 1 394 ? -34.470 27.855 2.096 1.00 69.06 394 ASP A CA 1
ATOM 3076 C C . ASP A 1 394 ? -34.867 27.994 0.617 1.00 69.06 394 ASP A C 1
ATOM 3078 O O . ASP A 1 394 ? -34.015 28.084 -0.270 1.00 69.06 394 ASP A O 1
ATOM 3082 N N . ARG A 1 395 ? -36.177 28.044 0.324 1.00 55.78 395 ARG A N 1
ATOM 3083 C CA . ARG A 1 395 ? -36.706 28.130 -1.059 1.00 55.78 395 ARG A CA 1
ATOM 3084 C C . ARG A 1 395 ? -36.133 29.293 -1.882 1.00 55.78 395 ARG A C 1
ATOM 3086 O O . ARG A 1 395 ? -36.089 29.180 -3.103 1.00 55.78 395 ARG A O 1
ATOM 3093 N N . ASP A 1 396 ? -35.697 30.362 -1.220 1.00 58.78 396 ASP A N 1
ATOM 3094 C CA . ASP A 1 396 ? -35.260 31.615 -1.843 1.00 58.78 396 ASP A CA 1
ATOM 3095 C C . ASP A 1 396 ? -33.743 31.867 -1.722 1.00 58.78 396 ASP A C 1
ATOM 3097 O O . ASP A 1 396 ? -33.252 32.908 -2.160 1.00 58.78 396 ASP A O 1
ATOM 3101 N N . SER A 1 397 ? -32.970 30.961 -1.108 1.00 62.44 397 SER A N 1
ATOM 3102 C CA . SER A 1 397 ? -31.523 31.144 -0.921 1.00 62.44 397 SER A CA 1
ATOM 3103 C C . SER A 1 397 ? -30.775 29.805 -0.904 1.00 62.44 397 SER A C 1
ATOM 3105 O O . SER A 1 397 ? -30.958 29.021 0.029 1.00 62.44 397 SER A O 1
ATOM 3107 N N . PRO A 1 398 ? -29.921 29.523 -1.909 1.00 68.62 398 PRO A N 1
ATOM 3108 C CA . PRO A 1 398 ? -29.074 28.335 -1.886 1.00 68.62 398 PRO A CA 1
ATOM 3109 C C . PRO A 1 398 ? -28.080 28.415 -0.718 1.00 68.62 398 PRO A C 1
ATOM 3111 O O . PRO A 1 398 ? -27.609 29.501 -0.374 1.00 68.62 398 PRO A O 1
ATOM 3114 N N . SER A 1 399 ? -27.751 27.267 -0.116 1.00 78.31 399 SER A N 1
ATOM 3115 C CA . SER A 1 399 ? -26.716 27.208 0.923 1.00 78.31 399 SER A CA 1
ATOM 3116 C C . SER A 1 399 ? -25.371 27.637 0.340 1.00 78.31 399 SER A C 1
ATOM 3118 O O . SER A 1 399 ? -25.012 27.262 -0.777 1.00 78.31 399 SER A O 1
ATOM 3120 N N . ASN A 1 400 ? -24.611 28.405 1.116 1.00 84.69 400 ASN A N 1
ATOM 3121 C CA . ASN A 1 400 ? -23.226 28.734 0.800 1.00 84.69 400 ASN A CA 1
ATOM 3122 C C . ASN A 1 400 ? -22.252 27.588 1.139 1.00 84.69 400 ASN A C 1
ATOM 3124 O O . ASN A 1 400 ? -21.057 27.731 0.898 1.00 84.69 400 ASN A O 1
ATOM 3128 N N . TYR A 1 401 ? -22.755 26.487 1.718 1.00 89.94 401 TYR A N 1
ATOM 3129 C CA . TYR A 1 401 ? -21.994 25.334 2.206 1.00 89.94 401 TYR A CA 1
ATOM 3130 C C . TYR A 1 401 ? -20.891 25.665 3.229 1.00 89.94 401 TYR A C 1
ATOM 3132 O O . TYR A 1 401 ? -20.081 24.806 3.578 1.00 89.94 401 TYR A O 1
ATOM 3140 N N . ASP A 1 402 ? -20.854 26.889 3.759 1.00 92.69 402 ASP A N 1
ATOM 3141 C CA . ASP A 1 402 ? -19.971 27.221 4.869 1.00 92.69 402 ASP A CA 1
ATOM 3142 C C . ASP A 1 402 ? -20.512 26.575 6.148 1.00 92.69 402 ASP A C 1
ATOM 3144 O O . ASP A 1 402 ? -21.721 26.548 6.392 1.00 92.69 402 ASP A O 1
ATOM 3148 N N . ASN A 1 403 ? -19.616 26.043 6.981 1.00 95.50 403 ASN A N 1
ATOM 3149 C CA . ASN A 1 403 ? -19.988 25.269 8.169 1.00 95.50 403 ASN A CA 1
ATOM 3150 C C . ASN A 1 403 ? -20.846 24.029 7.877 1.00 95.50 403 ASN A C 1
ATOM 3152 O O . ASN A 1 403 ? -21.644 23.621 8.718 1.00 95.50 403 ASN A O 1
ATOM 3156 N N . ASP A 1 404 ? -20.664 23.405 6.711 1.00 96.38 404 ASP A N 1
ATOM 3157 C CA . ASP A 1 404 ? -21.361 22.183 6.306 1.00 96.38 404 ASP A CA 1
ATOM 3158 C C . ASP A 1 404 ? -20.852 20.937 7.060 1.00 96.38 404 ASP A C 1
ATOM 3160 O O . ASP A 1 404 ? -20.154 20.077 6.520 1.00 96.38 404 ASP A O 1
ATOM 3164 N N . ILE A 1 405 ? -21.170 20.860 8.354 1.00 98.25 405 ILE A N 1
ATOM 3165 C CA . ILE A 1 405 ? -20.788 19.778 9.267 1.00 98.25 405 ILE A CA 1
ATOM 3166 C C . ILE A 1 405 ? -21.897 19.491 10.283 1.00 98.25 405 ILE A C 1
ATOM 3168 O O . ILE A 1 405 ? -22.521 20.398 10.838 1.00 98.25 405 ILE A O 1
ATOM 3172 N N . ALA A 1 406 ? -22.123 18.208 10.552 1.00 98.25 406 ALA A N 1
ATOM 3173 C CA . ALA A 1 406 ? -23.050 17.737 11.569 1.00 98.25 406 ALA A CA 1
ATOM 3174 C C . ALA A 1 406 ? -22.504 16.516 12.322 1.00 98.25 406 ALA A C 1
ATOM 3176 O O . ALA A 1 406 ? -21.787 15.680 11.764 1.00 98.25 406 ALA A O 1
ATOM 3177 N N . LEU A 1 407 ? -22.879 16.417 13.597 1.00 98.44 407 LEU A N 1
ATOM 3178 C CA . LEU A 1 407 ? -22.614 15.277 14.470 1.00 98.44 407 LEU A CA 1
ATOM 3179 C C . LEU A 1 407 ? -23.833 14.361 14.541 1.00 98.44 407 LEU A C 1
ATOM 3181 O O . LEU A 1 407 ? -24.967 14.822 14.671 1.00 98.44 407 LEU A O 1
ATOM 3185 N N . ILE A 1 408 ? -23.578 13.059 14.518 1.00 98.06 408 ILE A N 1
ATOM 3186 C CA . ILE A 1 408 ? -24.581 12.005 14.660 1.00 98.06 408 ILE A CA 1
ATOM 3187 C C . ILE A 1 408 ? -24.239 11.206 15.911 1.00 98.06 408 ILE A C 1
ATOM 3189 O O . ILE A 1 408 ? -23.181 10.578 15.961 1.00 98.06 408 ILE A O 1
ATOM 3193 N N . LYS A 1 409 ? -25.137 11.213 16.895 1.00 97.31 409 LYS A N 1
ATOM 3194 C CA . LYS A 1 409 ? -25.071 10.359 18.080 1.00 97.31 409 LYS A CA 1
ATOM 3195 C C . LYS A 1 409 ? -25.815 9.057 17.807 1.00 97.31 409 LYS A C 1
ATOM 3197 O O . LYS A 1 409 ? -26.981 9.084 17.410 1.00 97.31 409 LYS A O 1
ATOM 3202 N N . MET A 1 410 ? -25.153 7.929 18.017 1.00 96.44 410 MET A N 1
ATOM 3203 C CA . MET A 1 410 ? -25.729 6.593 17.898 1.00 96.44 410 MET A CA 1
ATOM 3204 C C . MET A 1 410 ? -26.465 6.227 19.188 1.00 96.44 410 MET A C 1
ATOM 3206 O O . MET A 1 410 ? -25.972 6.486 20.281 1.00 96.44 410 MET A O 1
ATOM 3210 N N . SER A 1 411 ? -27.625 5.590 19.050 1.00 95.06 411 SER A N 1
ATOM 3211 C CA . SER A 1 411 ? -28.476 5.140 20.166 1.00 95.06 411 SER A CA 1
ATOM 3212 C C . SER A 1 411 ? -27.860 4.029 21.009 1.00 95.06 411 SER A C 1
ATOM 3214 O O . SER A 1 411 ? -28.175 3.882 22.188 1.00 95.06 411 SER A O 1
ATOM 3216 N N . THR A 1 412 ? -26.960 3.249 20.417 1.00 93.19 412 THR A N 1
ATOM 3217 C CA . THR A 1 412 ? -26.248 2.163 21.082 1.00 93.19 412 THR A CA 1
ATOM 3218 C C . THR A 1 412 ? -24.771 2.231 20.758 1.00 93.19 412 THR A C 1
ATOM 3220 O O . THR A 1 412 ? -24.387 2.633 19.656 1.00 93.19 412 THR A O 1
ATOM 3223 N N . ARG A 1 413 ? -23.947 1.753 21.693 1.00 91.38 413 ARG A N 1
ATOM 3224 C CA . ARG A 1 413 ? -22.506 1.627 21.493 1.00 91.38 413 ARG A CA 1
ATOM 3225 C C . ARG A 1 413 ? -22.199 0.806 20.243 1.00 91.38 413 ARG A C 1
ATOM 3227 O O . ARG A 1 413 ? -22.648 -0.333 20.120 1.00 91.38 413 ARG A O 1
ATOM 3234 N N . VAL A 1 414 ? -21.388 1.360 19.351 1.00 91.75 414 VAL A N 1
ATOM 3235 C CA . VAL A 1 414 ? -20.938 0.678 18.137 1.00 91.75 414 VAL A CA 1
ATOM 3236 C C . VAL A 1 414 ? -19.972 -0.457 18.518 1.00 91.75 414 VAL A C 1
ATOM 3238 O O . VAL A 1 414 ? -19.040 -0.227 19.296 1.00 91.75 414 VAL A O 1
ATOM 3241 N N . PRO A 1 415 ? -20.149 -1.684 17.989 1.00 89.06 415 PRO A N 1
ATOM 3242 C CA . PRO A 1 415 ? -19.288 -2.824 18.303 1.00 89.06 415 PRO A CA 1
ATOM 3243 C C . PRO A 1 415 ? -17.937 -2.707 17.581 1.00 89.06 415 PRO A C 1
ATOM 3245 O O . PRO A 1 415 ? -17.715 -3.329 16.545 1.00 89.06 415 PRO A O 1
ATOM 3248 N N . ILE A 1 416 ? -17.034 -1.879 18.115 1.00 88.62 416 ILE A N 1
ATOM 3249 C CA . ILE A 1 416 ? -15.717 -1.625 17.516 1.00 88.62 416 ILE A CA 1
ATOM 3250 C C . ILE A 1 416 ? -14.936 -2.935 17.340 1.00 88.62 416 ILE A C 1
ATOM 3252 O O . ILE A 1 416 ? -14.718 -3.684 18.290 1.00 88.62 416 ILE A O 1
ATOM 3256 N N . GLY A 1 417 ? -14.471 -3.182 16.116 1.00 85.06 417 GLY A N 1
ATOM 3257 C CA . GLY A 1 417 ? -13.763 -4.399 15.718 1.00 85.06 417 GLY A CA 1
ATOM 3258 C C . GLY A 1 417 ? -12.914 -4.170 14.466 1.00 85.06 417 GLY A C 1
ATOM 3259 O O . GLY A 1 417 ? -12.791 -3.043 14.011 1.00 85.06 417 GLY A O 1
ATOM 3260 N N . PRO A 1 418 ? -12.278 -5.188 13.865 1.00 81.50 418 PRO A N 1
ATOM 3261 C CA . PRO A 1 418 ? -11.464 -5.006 12.651 1.00 81.50 418 PRO A CA 1
ATOM 3262 C C . PRO A 1 418 ? -12.215 -4.400 11.452 1.00 81.50 418 PRO A C 1
ATOM 3264 O O . PRO A 1 418 ? -11.611 -3.754 10.606 1.00 81.50 418 PRO A O 1
ATOM 3267 N N . HIS A 1 419 ? -13.531 -4.607 11.375 1.00 85.44 419 HIS A N 1
ATOM 3268 C CA . HIS A 1 419 ? -14.384 -4.207 10.251 1.00 85.44 419 HIS A CA 1
ATOM 3269 C C . HIS A 1 419 ? -15.118 -2.871 10.454 1.00 85.44 419 HIS A C 1
ATOM 3271 O O . HIS A 1 419 ? -15.652 -2.331 9.488 1.00 85.44 419 HIS A O 1
ATOM 3277 N N . ILE A 1 420 ? -15.146 -2.342 11.681 1.00 91.75 420 ILE A N 1
ATOM 3278 C CA . ILE A 1 420 ? -15.776 -1.063 12.033 1.00 91.75 420 ILE A CA 1
ATOM 3279 C C . ILE A 1 420 ? -14.943 -0.390 13.129 1.00 91.75 420 ILE A C 1
ATOM 3281 O O . ILE A 1 420 ? -14.802 -0.919 14.232 1.00 91.75 420 ILE A O 1
ATOM 3285 N N . ARG A 1 421 ? -14.323 0.749 12.813 1.00 92.81 421 ARG A N 1
ATOM 3286 C CA . ARG A 1 421 ? -13.429 1.491 13.721 1.00 92.81 421 ARG A CA 1
ATOM 3287 C C . ARG A 1 421 ? -13.543 2.982 13.479 1.00 92.81 421 ARG A C 1
ATOM 3289 O O . ARG A 1 421 ? -13.814 3.370 12.347 1.00 92.81 421 ARG A O 1
ATOM 3296 N N . PRO A 1 422 ? -13.292 3.818 14.493 1.00 95.75 422 PRO A N 1
ATOM 3297 C CA . PRO A 1 422 ? -13.276 5.251 14.286 1.00 95.75 422 PRO A CA 1
ATOM 3298 C C . PRO A 1 422 ? -12.037 5.709 13.504 1.00 95.75 422 PRO A C 1
ATOM 3300 O O . PRO A 1 422 ? -10.962 5.119 13.616 1.00 95.75 422 PRO A O 1
ATOM 3303 N N . VAL A 1 423 ? -12.168 6.792 12.740 1.00 97.00 423 VAL A N 1
ATOM 3304 C CA . VAL A 1 423 ? -11.042 7.592 12.235 1.00 97.00 423 VAL A CA 1
ATOM 3305 C C . VAL A 1 423 ? -10.647 8.619 13.292 1.00 97.00 423 VAL A C 1
ATOM 3307 O O . VAL A 1 423 ? -11.502 9.099 14.036 1.00 97.00 423 VAL A O 1
ATOM 3310 N N . CYS A 1 424 ? -9.362 8.960 13.388 1.00 96.12 424 CYS A N 1
ATOM 3311 C CA . CYS A 1 424 ? -8.942 9.979 14.342 1.00 96.12 424 CYS A CA 1
ATOM 3312 C C . CYS A 1 424 ? -9.412 11.368 13.906 1.00 96.12 424 CYS A C 1
ATOM 3314 O O . CYS A 1 424 ? -9.438 11.688 12.715 1.00 96.12 424 CYS A O 1
ATOM 3316 N N . LEU A 1 425 ? -9.729 12.226 14.873 1.00 96.19 425 LEU A N 1
ATOM 3317 C CA . LEU A 1 425 ? -9.854 13.655 14.604 1.00 96.19 425 LEU A CA 1
ATOM 3318 C C . LEU A 1 425 ? -8.468 14.245 14.274 1.00 96.19 425 LEU A C 1
ATOM 3320 O O . LEU A 1 425 ? -7.454 13.745 14.771 1.00 96.19 425 LEU A O 1
ATOM 3324 N N . PRO A 1 426 ? -8.397 15.282 13.423 1.00 94.31 426 PRO A N 1
ATOM 3325 C CA . PRO A 1 426 ? -7.139 15.933 13.092 1.00 94.31 426 PRO A CA 1
ATOM 3326 C C . PRO A 1 426 ? -6.579 16.708 14.291 1.00 94.31 426 PRO A C 1
ATOM 3328 O O . PRO A 1 426 ? -7.295 17.050 15.233 1.00 94.31 426 PRO A O 1
ATOM 3331 N N . GLU A 1 427 ? -5.286 17.012 14.240 1.00 88.38 427 GLU A N 1
ATOM 3332 C CA . GLU A 1 427 ? -4.631 17.897 15.204 1.00 88.38 427 GLU A CA 1
ATOM 3333 C C . GLU A 1 427 ? -4.721 19.355 14.732 1.00 88.38 427 GLU A C 1
ATOM 3335 O O . GLU A 1 427 ? -4.829 19.628 13.536 1.00 88.38 427 GLU A O 1
ATOM 3340 N N . LYS A 1 428 ? -4.680 20.316 15.665 1.00 86.75 428 LYS A N 1
ATOM 3341 C CA . LYS A 1 428 ? -4.599 21.742 15.314 1.00 86.75 428 LYS A CA 1
ATOM 3342 C C . LYS A 1 428 ? -3.177 22.062 14.853 1.00 86.75 428 LYS A C 1
ATOM 3344 O O . LYS A 1 428 ? -2.319 22.371 15.676 1.00 86.75 428 LYS A O 1
ATOM 3349 N N . THR A 1 429 ? -2.937 21.992 13.548 1.00 84.69 429 THR A N 1
ATOM 3350 C CA . THR A 1 429 ? -1.631 22.281 12.943 1.00 84.69 429 THR A CA 1
ATOM 3351 C C . THR A 1 429 ? -1.733 23.362 11.872 1.00 84.69 429 THR A C 1
ATOM 3353 O O . THR A 1 429 ? -2.737 23.475 11.170 1.00 84.69 429 THR A O 1
ATOM 3356 N N . ASN A 1 430 ? -0.655 24.132 11.711 1.00 76.81 430 ASN A N 1
ATOM 3357 C CA . ASN A 1 430 ? -0.511 25.084 10.604 1.00 76.81 430 ASN A CA 1
ATOM 3358 C C . ASN A 1 430 ? 0.090 24.437 9.346 1.00 76.81 430 ASN A C 1
ATOM 3360 O O . ASN A 1 430 ? 0.167 25.083 8.303 1.00 76.81 430 ASN A O 1
ATOM 3364 N N . GLU A 1 431 ? 0.533 23.179 9.434 1.00 79.25 431 GLU A N 1
ATOM 3365 C CA . GLU A 1 431 ? 1.101 22.463 8.296 1.00 79.25 431 GLU A CA 1
ATOM 3366 C C . GLU A 1 431 ? 0.004 22.079 7.291 1.00 79.25 431 GLU A C 1
ATOM 3368 O O . GLU A 1 431 ? -0.978 21.433 7.669 1.00 79.25 431 GLU A O 1
ATOM 3373 N N . PRO A 1 432 ? 0.138 22.464 6.009 1.00 78.81 432 PRO A N 1
ATOM 3374 C CA . PRO A 1 432 ? -0.848 22.120 4.999 1.00 78.81 432 PRO A CA 1
ATOM 3375 C C . PRO A 1 432 ? -0.743 20.637 4.630 1.00 78.81 432 PRO A C 1
ATOM 3377 O O . PRO A 1 432 ? 0.310 20.156 4.201 1.00 78.81 432 PRO A O 1
ATOM 3380 N N . VAL A 1 433 ? -1.861 19.919 4.733 1.00 87.69 433 VAL A N 1
ATOM 3381 C CA . VAL A 1 433 ? -1.992 18.568 4.175 1.00 87.69 433 VAL A CA 1
ATOM 3382 C C . VAL A 1 433 ? -2.040 18.688 2.651 1.00 87.69 433 VAL A C 1
ATOM 3384 O O . VAL A 1 433 ? -2.879 19.410 2.124 1.00 87.69 433 VAL A O 1
ATOM 3387 N N . LYS A 1 434 ? -1.128 18.008 1.946 1.00 89.75 434 LYS A N 1
ATOM 3388 C CA . LYS A 1 434 ? -0.969 18.119 0.480 1.00 89.75 434 LYS A CA 1
ATOM 3389 C C . LYS A 1 434 ? -1.731 17.060 -0.315 1.00 89.75 434 LYS A C 1
ATOM 3391 O O . LYS A 1 434 ? -1.992 17.243 -1.499 1.00 89.75 434 LYS A O 1
ATOM 3396 N N . GLU A 1 435 ? -2.062 15.942 0.314 1.00 91.31 435 GLU A N 1
ATOM 3397 C CA . GLU A 1 435 ? -2.732 14.810 -0.322 1.00 91.31 435 GLU A CA 1
ATOM 3398 C C . GLU A 1 435 ? -3.531 14.008 0.705 1.00 91.31 435 GLU A C 1
ATOM 3400 O O . GLU A 1 435 ? -3.223 14.007 1.900 1.00 91.31 435 GLU A O 1
ATOM 3405 N N . GLY A 1 436 ? -4.564 13.318 0.234 1.00 91.81 436 GLY A N 1
ATOM 3406 C CA . GLY A 1 436 ? -5.431 12.501 1.071 1.00 91.81 436 GLY A CA 1
ATOM 3407 C C . GLY A 1 436 ? -6.170 11.440 0.270 1.00 91.81 436 GLY A C 1
ATOM 3408 O O . GLY A 1 436 ? -5.987 11.294 -0.938 1.00 91.81 436 GLY A O 1
ATOM 3409 N N . THR A 1 437 ? -6.993 10.658 0.957 1.00 92.75 437 THR A N 1
ATOM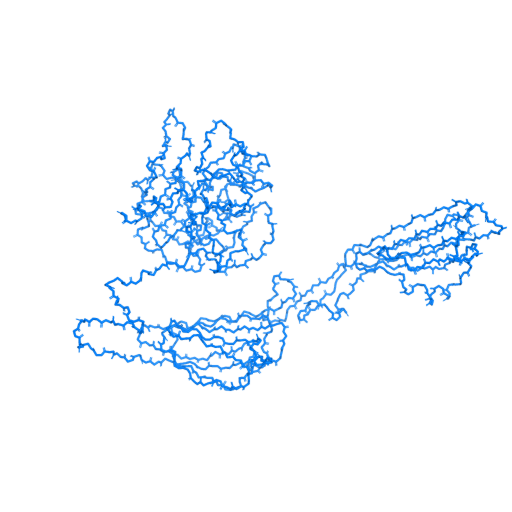 3410 C CA . THR A 1 437 ? -7.880 9.666 0.344 1.00 92.75 437 THR A CA 1
ATOM 3411 C C . THR A 1 437 ? -9.327 10.014 0.628 1.00 92.75 437 THR A C 1
ATOM 3413 O O . THR A 1 437 ? -9.682 10.296 1.770 1.00 92.75 437 THR A O 1
ATOM 3416 N N . ILE A 1 438 ? -10.143 9.974 -0.420 1.00 93.00 438 ILE A N 1
ATOM 3417 C CA . ILE A 1 438 ? -11.597 10.082 -0.343 1.00 93.00 438 ILE A CA 1
ATOM 3418 C C . ILE A 1 438 ? -12.226 8.708 -0.513 1.00 93.00 438 ILE A C 1
ATOM 3420 O O . ILE A 1 438 ? -11.670 7.859 -1.217 1.00 93.00 438 ILE A O 1
ATOM 3424 N N . SER A 1 439 ? -13.385 8.490 0.100 1.00 93.75 439 SER A N 1
ATOM 3425 C CA . SER A 1 439 ? -14.172 7.278 -0.120 1.00 93.75 439 SER A CA 1
ATOM 3426 C C . SER A 1 439 ? -15.672 7.518 -0.024 1.00 93.75 439 SER A C 1
ATOM 3428 O O . SER A 1 439 ? -16.129 8.404 0.698 1.00 93.75 439 SER A O 1
ATOM 3430 N N . GLY A 1 440 ? -16.443 6.701 -0.740 1.00 92.19 440 GLY A N 1
ATOM 3431 C CA . GLY A 1 440 ? -17.896 6.785 -0.721 1.00 92.19 440 GLY A CA 1
ATOM 3432 C C . GLY A 1 440 ? -18.600 5.871 -1.725 1.00 92.19 440 GLY A C 1
ATOM 3433 O O . GLY A 1 440 ? -17.995 5.022 -2.385 1.00 92.19 440 GLY A O 1
ATOM 3434 N N . PHE A 1 441 ? -19.925 6.014 -1.779 1.00 89.62 441 PHE A N 1
ATOM 3435 C CA . PHE A 1 441 ? -20.833 5.236 -2.631 1.00 89.62 441 PHE A CA 1
ATOM 3436 C C . PHE A 1 441 ? -21.543 6.128 -3.668 1.00 89.62 441 PHE A C 1
ATOM 3438 O O . PHE A 1 441 ? -22.692 5.858 -4.050 1.00 89.62 441 PHE A O 1
ATOM 3445 N N . GLY A 1 442 ? -20.900 7.224 -4.062 1.00 83.69 442 GLY A N 1
ATOM 3446 C CA . GLY A 1 442 ? -21.390 8.209 -5.011 1.00 83.69 442 GLY A CA 1
ATOM 3447 C C . GLY A 1 442 ? -21.359 7.734 -6.458 1.00 83.69 442 GLY A C 1
ATOM 3448 O O . GLY A 1 442 ? -21.186 6.547 -6.761 1.00 83.69 442 GLY A O 1
ATOM 3449 N N . ARG A 1 443 ? -21.635 8.661 -7.375 1.00 79.69 443 ARG A N 1
ATOM 3450 C CA . ARG A 1 443 ? -21.692 8.378 -8.814 1.00 79.69 443 ARG A CA 1
ATOM 3451 C C . ARG A 1 443 ? -20.304 8.125 -9.406 1.00 79.69 443 ARG A C 1
ATOM 3453 O O . ARG A 1 443 ? -19.337 8.786 -9.052 1.00 79.69 443 ARG A O 1
ATOM 3460 N N . ILE A 1 444 ? -20.247 7.198 -10.360 1.00 74.75 444 ILE A N 1
ATOM 3461 C CA . ILE A 1 444 ? -19.066 6.929 -11.200 1.00 74.75 444 ILE A CA 1
ATOM 3462 C C . ILE A 1 444 ? -19.197 7.605 -12.575 1.00 74.75 444 ILE A C 1
ATOM 3464 O O . ILE A 1 444 ? -20.247 8.167 -12.878 1.00 74.75 444 ILE A O 1
ATOM 3468 N N . LYS A 1 445 ? -18.159 7.522 -13.426 1.00 65.88 445 LYS A N 1
ATOM 3469 C CA . LYS A 1 445 ? -18.085 8.177 -14.756 1.00 65.88 445 LYS A CA 1
ATOM 3470 C C . LYS A 1 445 ? -19.308 7.953 -15.671 1.00 65.88 445 LYS A C 1
ATOM 3472 O O . LYS A 1 445 ? -19.620 8.832 -16.460 1.00 65.88 445 LYS A O 1
ATOM 3477 N N . ASP A 1 446 ? -20.032 6.841 -15.525 1.00 62.59 446 ASP A N 1
ATOM 3478 C CA . ASP A 1 446 ? -21.274 6.546 -16.270 1.00 62.59 446 ASP A CA 1
ATOM 3479 C C . ASP A 1 446 ? -22.548 7.164 -15.638 1.00 62.59 446 ASP A C 1
ATOM 3481 O O . ASP A 1 446 ? -23.657 6.699 -15.898 1.00 62.59 446 ASP A O 1
ATOM 3485 N N . GLU A 1 447 ? -22.403 8.114 -14.708 1.00 64.06 447 GLU A N 1
ATOM 3486 C CA . GLU A 1 447 ? -23.453 8.727 -13.866 1.00 64.06 447 GLU A CA 1
ATOM 3487 C C . GLU A 1 447 ? -24.274 7.753 -12.999 1.00 64.06 447 GLU A C 1
ATOM 3489 O O . GLU A 1 447 ? -25.193 8.148 -12.273 1.00 64.06 447 GLU A O 1
ATOM 3494 N N . LYS A 1 448 ? -23.927 6.465 -13.009 1.00 75.88 448 LYS A N 1
ATOM 3495 C CA . LYS A 1 448 ? -24.551 5.452 -12.159 1.00 75.88 448 LYS A CA 1
ATOM 3496 C C . LYS A 1 448 ? -24.077 5.617 -10.724 1.00 75.88 448 LYS A C 1
ATOM 3498 O O . LYS A 1 448 ? -22.886 5.750 -10.458 1.00 75.88 448 LYS A O 1
ATOM 3503 N N . ILE A 1 449 ? -25.015 5.543 -9.787 1.00 80.50 449 ILE A N 1
ATOM 3504 C CA . ILE A 1 449 ? -24.713 5.454 -8.359 1.00 80.50 449 ILE A CA 1
ATOM 3505 C C . ILE A 1 449 ? -23.956 4.147 -8.099 1.00 80.50 449 ILE A C 1
ATOM 3507 O O . ILE A 1 449 ? -24.434 3.072 -8.478 1.00 80.50 449 ILE A O 1
ATOM 3511 N N . SER A 1 450 ? -22.801 4.226 -7.436 1.00 83.69 450 SER A N 1
ATOM 3512 C CA . SER A 1 450 ? -22.008 3.039 -7.147 1.00 83.69 450 SER A CA 1
ATOM 3513 C C . SER A 1 450 ? -22.739 2.097 -6.189 1.00 83.69 450 SER A C 1
ATOM 3515 O O . SER A 1 450 ? -23.297 2.487 -5.155 1.00 83.69 450 SER A O 1
ATOM 3517 N N . LYS A 1 451 ? -22.718 0.809 -6.541 1.00 84.75 451 LYS A N 1
ATOM 3518 C CA . LYS A 1 451 ? -23.106 -0.279 -5.638 1.00 84.75 451 LYS A CA 1
ATOM 3519 C C . LYS A 1 451 ? -22.005 -0.542 -4.603 1.00 84.75 451 LYS A C 1
ATOM 3521 O O . LYS A 1 451 ? -22.320 -0.934 -3.483 1.00 84.75 451 LYS A O 1
ATOM 3526 N N . TYR A 1 452 ? -20.749 -0.338 -4.983 1.00 89.69 452 TYR A N 1
ATOM 3527 C CA . TYR A 1 452 ? -19.579 -0.696 -4.190 1.00 89.69 452 TYR A CA 1
ATOM 3528 C C . TYR A 1 452 ? -18.952 0.535 -3.535 1.00 89.69 452 TYR A C 1
ATOM 3530 O O . TYR A 1 452 ? -19.018 1.628 -4.099 1.00 89.69 452 TYR A O 1
ATOM 3538 N N . LEU A 1 453 ? -18.335 0.354 -2.368 1.00 91.38 453 LEU A N 1
ATOM 3539 C CA . LEU A 1 453 ? -17.512 1.389 -1.750 1.00 91.38 453 LEU A CA 1
ATOM 3540 C C . LEU A 1 453 ? -16.294 1.614 -2.637 1.00 91.38 453 LEU A C 1
ATOM 3542 O O . LEU A 1 453 ? -15.534 0.677 -2.890 1.00 91.38 453 LEU A O 1
ATOM 3546 N N . LEU A 1 454 ? -16.119 2.843 -3.105 1.00 90.38 454 LEU A N 1
ATOM 3547 C CA . LEU A 1 454 ? -14.952 3.246 -3.872 1.00 90.38 454 LEU A CA 1
ATOM 3548 C C . LEU A 1 454 ? -14.074 4.162 -3.031 1.00 90.38 454 LEU A C 1
ATOM 3550 O O . LEU A 1 454 ? -14.566 4.877 -2.158 1.00 90.38 454 LEU A O 1
ATOM 3554 N N . TYR A 1 455 ? -12.778 4.150 -3.314 1.00 90.69 455 TYR A N 1
ATOM 3555 C CA . TYR A 1 455 ? -11.832 5.112 -2.769 1.00 90.69 455 TYR A CA 1
ATOM 3556 C C . TYR A 1 455 ? -10.885 5.630 -3.846 1.00 90.69 455 TYR A C 1
ATOM 3558 O O . TYR A 1 455 ? -10.638 4.962 -4.853 1.00 90.69 455 TYR A O 1
ATOM 3566 N N . GLY A 1 456 ? -10.325 6.812 -3.621 1.00 87.31 456 GLY A N 1
ATOM 3567 C CA . GLY A 1 456 ? -9.358 7.419 -4.524 1.00 87.31 456 GLY A CA 1
ATOM 3568 C C . GLY A 1 456 ? -8.442 8.403 -3.810 1.00 87.31 456 GLY A C 1
ATOM 3569 O O . GLY A 1 456 ? -8.816 8.988 -2.795 1.00 87.31 456 GLY A O 1
ATOM 3570 N N . HIS A 1 457 ? -7.225 8.558 -4.323 1.00 88.88 457 HIS A N 1
ATOM 3571 C CA . HIS A 1 457 ? -6.263 9.514 -3.786 1.00 88.88 457 HIS A CA 1
ATOM 3572 C C . HIS A 1 457 ? -6.408 10.847 -4.509 1.00 88.88 457 HIS A C 1
ATOM 3574 O O . HIS A 1 457 ? -6.514 10.876 -5.733 1.00 88.88 457 HIS A O 1
ATOM 3580 N N . VAL A 1 458 ? -6.404 11.936 -3.747 1.00 87.62 458 VAL A N 1
ATOM 3581 C CA . VAL A 1 458 ? -6.595 13.293 -4.261 1.00 87.62 458 VAL A CA 1
ATOM 3582 C C . VAL A 1 458 ? -5.494 14.211 -3.756 1.00 87.62 458 VAL A C 1
ATOM 3584 O O . VAL A 1 458 ? -4.999 14.056 -2.635 1.00 87.62 458 VAL A O 1
ATOM 3587 N N . GLN A 1 459 ? -5.123 15.184 -4.585 1.00 89.56 459 GLN A N 1
ATOM 3588 C CA . GLN A 1 459 ? -4.269 16.289 -4.165 1.00 89.56 459 GLN A CA 1
ATOM 3589 C C . GLN A 1 459 ? -5.124 17.367 -3.503 1.00 89.56 459 GLN A C 1
ATOM 3591 O O . GLN A 1 459 ? -6.263 17.600 -3.907 1.00 89.56 459 GLN A O 1
ATOM 3596 N N . ILE A 1 460 ? -4.566 18.013 -2.484 1.00 90.94 460 ILE A N 1
ATOM 3597 C CA . ILE A 1 460 ? -5.178 19.132 -1.771 1.00 90.94 460 ILE A CA 1
ATOM 3598 C C . ILE A 1 460 ? -4.458 20.408 -2.199 1.00 90.94 460 ILE A C 1
ATOM 3600 O O . ILE A 1 460 ? -3.231 20.494 -2.124 1.00 90.94 460 ILE A O 1
ATOM 3604 N N . TYR A 1 461 ? -5.231 21.398 -2.633 1.00 89.50 461 TYR A N 1
ATOM 3605 C CA . TYR A 1 461 ? -4.727 22.636 -3.213 1.00 89.50 461 TYR A CA 1
ATOM 3606 C C . TYR A 1 461 ? -5.013 23.838 -2.308 1.00 89.50 461 TYR A C 1
ATOM 3608 O O . TYR A 1 461 ? -6.015 23.849 -1.582 1.00 89.50 461 TYR A O 1
ATOM 3616 N N . PRO A 1 462 ? -4.177 24.889 -2.370 1.00 87.81 462 PRO A N 1
ATOM 3617 C CA . PRO A 1 462 ? -4.518 26.189 -1.807 1.00 87.81 462 PRO A CA 1
ATOM 3618 C C . PRO A 1 462 ? -5.834 26.718 -2.396 1.00 87.81 462 PRO A C 1
ATOM 3620 O O . PRO A 1 462 ? -6.074 26.593 -3.595 1.00 87.81 462 PRO A O 1
ATOM 3623 N N . LEU A 1 463 ? -6.666 27.367 -1.575 1.00 84.69 463 LEU A N 1
ATOM 3624 C CA . LEU A 1 463 ? -7.991 27.851 -1.999 1.00 84.69 463 LEU A CA 1
ATOM 3625 C C . LEU A 1 463 ? -7.936 28.811 -3.201 1.00 84.69 463 LEU A C 1
ATOM 3627 O O . LEU A 1 463 ? -8.841 28.797 -4.029 1.00 84.69 463 LEU A O 1
ATOM 3631 N N . GLY A 1 464 ? -6.858 29.592 -3.342 1.00 79.69 464 GLY A N 1
ATOM 3632 C CA . GLY A 1 464 ? -6.658 30.494 -4.483 1.00 79.69 464 GLY A CA 1
ATOM 3633 C C . GLY A 1 464 ? -6.462 29.793 -5.836 1.00 79.69 464 GLY A C 1
ATOM 3634 O O . GLY A 1 464 ? -6.607 30.431 -6.872 1.00 79.69 464 GLY A O 1
ATOM 3635 N N . GLU A 1 465 ? -6.162 28.491 -5.846 1.00 81.19 465 GLU A N 1
ATOM 3636 C CA . GLU A 1 465 ? -5.984 27.677 -7.061 1.00 81.19 465 GLU A CA 1
ATOM 3637 C C . GLU A 1 465 ? -7.261 26.911 -7.462 1.00 81.19 465 GLU A C 1
ATOM 3639 O O . GLU A 1 465 ? -7.244 26.038 -8.343 1.00 81.19 465 GLU A O 1
ATOM 3644 N N . CYS A 1 466 ? -8.377 27.197 -6.790 1.00 79.69 466 CYS A N 1
ATOM 3645 C CA . CYS A 1 466 ? -9.626 26.469 -6.936 1.00 79.69 466 CYS A CA 1
ATOM 3646 C C . CYS A 1 466 ? -10.709 27.350 -7.533 1.00 79.69 466 CYS A C 1
ATOM 3648 O O . CYS A 1 466 ? -11.058 28.396 -6.994 1.00 79.69 466 CYS A O 1
ATOM 3650 N N . TYR A 1 467 ? -11.233 26.908 -8.671 1.00 73.44 467 TYR A N 1
ATOM 3651 C CA . TYR A 1 467 ? -12.305 27.597 -9.362 1.00 73.44 467 TYR A CA 1
ATOM 3652 C C . TYR A 1 467 ? -13.641 27.294 -8.681 1.00 73.44 467 TYR A C 1
ATOM 3654 O O . TYR A 1 467 ? -14.110 26.157 -8.731 1.00 73.44 467 TYR A O 1
ATOM 3662 N N . SER A 1 468 ? -14.258 28.308 -8.074 1.00 66.19 468 SER A N 1
ATOM 3663 C CA . SER A 1 468 ? -15.642 28.235 -7.619 1.00 66.19 468 SER A CA 1
ATOM 3664 C C . SER A 1 468 ? -16.547 28.884 -8.662 1.00 66.19 468 SER A C 1
ATOM 3666 O O . SER A 1 468 ? -16.343 30.035 -9.046 1.00 66.19 468 SER A O 1
ATOM 3668 N N . GLU A 1 469 ? -17.554 28.153 -9.144 1.00 66.81 469 GLU A N 1
ATOM 3669 C CA . GLU A 1 469 ? -18.582 28.626 -10.088 1.00 66.81 469 GLU A CA 1
ATOM 3670 C C . GLU A 1 469 ? -19.518 29.676 -9.440 1.00 66.81 469 GLU A C 1
ATOM 3672 O O . GLU A 1 469 ? -20.730 29.506 -9.375 1.00 66.81 469 GLU A O 1
ATOM 3677 N N . GLY A 1 470 ? -18.964 30.764 -8.895 1.00 67.69 470 GLY A N 1
ATOM 3678 C CA . GLY A 1 470 ? -19.711 31.856 -8.263 1.00 67.69 470 GLY A CA 1
ATOM 3679 C C . GLY A 1 470 ? -20.149 31.614 -6.813 1.00 67.69 470 GLY A C 1
ATOM 3680 O O . GLY A 1 470 ? -20.751 32.508 -6.222 1.00 67.69 470 GLY A O 1
ATOM 3681 N N . LEU A 1 471 ? -19.832 30.457 -6.218 1.00 74.06 471 LEU A N 1
ATOM 3682 C CA . LEU A 1 471 ? -20.061 30.191 -4.792 1.00 74.06 471 LEU A CA 1
ATOM 3683 C C . LEU A 1 471 ? -18.903 30.720 -3.922 1.00 74.06 471 LEU A C 1
ATOM 3685 O O . LEU A 1 471 ? -17.735 30.611 -4.322 1.00 74.06 471 LEU A O 1
ATOM 3689 N N . PRO A 1 472 ? -19.196 31.297 -2.740 1.00 78.69 472 PRO A N 1
ATOM 3690 C CA . PRO A 1 472 ? -18.169 31.796 -1.835 1.00 78.69 472 PRO A CA 1
ATOM 3691 C C . PRO A 1 472 ? -17.379 30.632 -1.225 1.00 78.69 472 PRO A C 1
ATOM 3693 O O . PRO A 1 472 ? -17.950 29.698 -0.671 1.00 78.69 472 PRO A O 1
ATOM 3696 N N . VAL A 1 473 ? -16.052 30.713 -1.307 1.00 85.31 473 VAL A N 1
ATOM 3697 C CA . VAL A 1 473 ? -15.126 29.756 -0.689 1.00 85.31 473 VAL A CA 1
ATOM 3698 C C . VAL A 1 473 ? -14.533 30.406 0.555 1.00 85.31 473 VAL A C 1
ATOM 3700 O O . VAL A 1 473 ? -13.989 31.507 0.474 1.00 85.31 473 VAL A O 1
ATOM 3703 N N . THR A 1 474 ? -14.647 29.741 1.702 1.00 90.19 474 THR A N 1
ATOM 3704 C CA . THR A 1 474 ? -14.176 30.245 3.001 1.00 90.19 474 THR A CA 1
ATOM 3705 C C . THR A 1 474 ? -12.966 29.451 3.498 1.00 90.19 474 THR A C 1
ATOM 3707 O O . THR A 1 474 ? -12.688 28.347 3.027 1.00 90.19 474 THR A O 1
ATOM 3710 N N . ASP A 1 475 ? -12.280 29.962 4.524 1.00 90.56 475 ASP A N 1
ATOM 3711 C CA . ASP A 1 475 ? -11.169 29.259 5.192 1.00 90.56 475 ASP A CA 1
ATOM 3712 C C . ASP A 1 475 ? -11.601 27.985 5.949 1.00 90.56 475 ASP A C 1
ATOM 3714 O O . ASP A 1 475 ? -10.759 27.230 6.451 1.00 90.56 475 ASP A O 1
ATOM 3718 N N . ASN A 1 476 ? -12.912 27.733 6.024 1.00 93.75 476 ASN A N 1
ATOM 3719 C CA . ASN A 1 476 ? -13.504 26.506 6.551 1.00 93.75 476 ASN A CA 1
ATOM 3720 C C . ASN A 1 476 ? -13.595 25.386 5.516 1.00 93.75 476 ASN A C 1
ATOM 3722 O O . ASN A 1 476 ? -14.062 24.296 5.846 1.00 93.75 476 ASN A O 1
ATOM 3726 N N . MET A 1 477 ? -13.153 25.628 4.284 1.00 93.88 477 MET A N 1
ATOM 3727 C CA . MET A 1 477 ? -13.192 24.655 3.202 1.00 93.88 477 MET A CA 1
ATOM 3728 C C . MET A 1 477 ? -11.783 24.167 2.847 1.00 93.88 477 MET A C 1
ATOM 3730 O O . MET A 1 477 ? -10.779 24.856 3.025 1.00 93.88 477 MET A O 1
ATOM 3734 N N . ILE A 1 478 ? -11.712 22.943 2.337 1.00 93.06 478 ILE A N 1
ATOM 3735 C CA . ILE A 1 478 ? -10.549 22.348 1.686 1.00 93.06 478 ILE A CA 1
ATOM 3736 C C . ILE A 1 478 ? -10.926 22.145 0.233 1.00 93.06 478 ILE A C 1
ATOM 3738 O O . ILE A 1 478 ? -11.998 21.622 -0.061 1.00 93.06 478 ILE A O 1
ATOM 3742 N N . CYS A 1 479 ? -10.023 22.508 -0.663 1.00 91.12 479 CYS A N 1
ATOM 3743 C CA . CYS A 1 479 ? -10.159 22.196 -2.068 1.00 91.12 479 CYS A CA 1
ATOM 3744 C C . CYS A 1 479 ? -9.274 21.000 -2.424 1.00 91.12 479 CYS A C 1
ATOM 3746 O O . CYS A 1 479 ? -8.059 21.042 -2.211 1.00 91.12 479 CYS A O 1
ATOM 3748 N N . ALA A 1 480 ? -9.870 19.936 -2.957 1.00 89.94 480 ALA A N 1
ATOM 3749 C CA . ALA A 1 480 ? -9.138 18.730 -3.323 1.00 89.94 480 ALA A CA 1
ATOM 3750 C C . ALA A 1 480 ? -9.740 18.038 -4.552 1.00 89.94 480 ALA A C 1
ATOM 3752 O O . ALA A 1 480 ? -10.939 18.125 -4.803 1.00 89.94 480 ALA A O 1
ATOM 3753 N N . GLY A 1 481 ? -8.901 17.353 -5.325 1.00 81.88 481 GLY A N 1
ATOM 3754 C CA . GLY A 1 481 ? -9.301 16.650 -6.549 1.00 81.88 481 GLY A CA 1
ATOM 3755 C C . GLY A 1 481 ? -8.148 16.548 -7.548 1.00 81.88 481 GLY A C 1
ATOM 3756 O O . GLY A 1 481 ? -6.985 16.606 -7.150 1.00 81.88 481 GLY A O 1
ATOM 3757 N N . GLY A 1 482 ? -8.463 16.442 -8.841 1.00 68.44 482 GLY A N 1
ATOM 3758 C CA . GLY A 1 482 ? -7.479 16.467 -9.934 1.00 68.44 482 GLY A CA 1
ATOM 3759 C C . GLY A 1 482 ? -7.026 15.086 -10.435 1.00 68.44 482 GLY A C 1
ATOM 3760 O O . GLY A 1 482 ? -7.245 14.064 -9.793 1.00 68.44 482 GLY A O 1
ATOM 3761 N N . ASP A 1 483 ? -6.444 15.066 -11.642 1.00 61.94 483 ASP A N 1
ATOM 3762 C CA . ASP A 1 483 ? -5.929 13.883 -12.356 1.00 61.94 483 ASP A CA 1
ATOM 3763 C C . ASP A 1 483 ? -6.850 12.642 -12.336 1.00 61.94 483 ASP A C 1
ATOM 3765 O O . ASP A 1 483 ? -6.419 11.522 -12.082 1.00 61.94 483 ASP A O 1
ATOM 3769 N N . GLU A 1 484 ? -8.126 12.835 -12.699 1.00 64.00 484 GLU A N 1
ATOM 3770 C CA . GLU A 1 484 ? -9.121 11.772 -12.970 1.00 64.00 484 GLU A CA 1
ATOM 3771 C C . GLU A 1 484 ? -9.816 11.138 -11.748 1.00 64.00 484 GLU A C 1
ATOM 3773 O O . GLU A 1 484 ? -10.612 10.210 -11.934 1.00 64.00 484 GLU A O 1
ATOM 3778 N N . VAL A 1 485 ? -9.576 11.642 -10.529 1.00 70.81 485 VAL A N 1
ATOM 3779 C CA . VAL A 1 485 ? -10.250 11.212 -9.288 1.00 70.81 485 VAL A CA 1
ATOM 3780 C C . VAL A 1 485 ? -10.894 12.407 -8.589 1.00 70.81 485 VAL A C 1
ATOM 3782 O O . VAL A 1 485 ? -10.240 13.414 -8.331 1.00 70.81 485 VAL A O 1
ATOM 3785 N N . ASP A 1 486 ? -12.179 12.283 -8.263 1.00 71.50 486 ASP A N 1
ATOM 3786 C CA . ASP A 1 486 ? -12.952 13.327 -7.591 1.00 71.50 486 ASP A CA 1
ATOM 3787 C C . ASP A 1 486 ? -14.127 12.717 -6.811 1.00 71.50 486 ASP A C 1
ATOM 3789 O O . ASP A 1 486 ? -14.563 11.603 -7.117 1.00 71.50 486 ASP A O 1
ATOM 3793 N N . SER A 1 487 ? -14.634 13.440 -5.813 1.00 73.38 487 SER A N 1
ATOM 3794 C CA . SER A 1 487 ? -15.885 13.100 -5.125 1.00 73.38 487 SER A CA 1
ATOM 3795 C C . SER A 1 487 ? -17.085 13.470 -5.994 1.00 73.38 487 SER A C 1
ATOM 3797 O O . SER A 1 487 ? -17.029 14.450 -6.734 1.00 73.38 487 SER A O 1
ATOM 3799 N N . CYS A 1 488 ? -18.186 12.726 -5.900 1.00 78.75 488 CYS A N 1
ATOM 3800 C CA . CYS A 1 488 ? -19.374 13.005 -6.697 1.00 78.75 488 CYS A CA 1
ATOM 3801 C C . CYS A 1 488 ? -20.679 12.901 -5.902 1.00 78.75 488 CYS A C 1
ATOM 3803 O O . CYS A 1 488 ? -20.709 12.602 -4.709 1.00 78.75 488 CYS A O 1
ATOM 3805 N N . GLN A 1 489 ? -21.806 13.159 -6.571 1.00 75.25 489 GLN A N 1
ATOM 3806 C CA . GLN A 1 489 ? -23.132 13.061 -5.962 1.00 75.25 489 GLN A CA 1
ATOM 3807 C C . GLN A 1 489 ? -23.329 11.696 -5.286 1.00 75.25 489 GLN A C 1
ATOM 3809 O O . GLN A 1 489 ? -23.214 10.649 -5.927 1.00 75.25 489 GLN A O 1
ATOM 3814 N N . GLY A 1 490 ? -23.666 11.719 -3.995 1.00 77.19 490 GLY A N 1
ATOM 3815 C CA . GLY A 1 490 ? -23.810 10.528 -3.153 1.00 77.19 490 GLY A CA 1
ATOM 3816 C C . GLY A 1 490 ? -22.568 10.158 -2.333 1.00 77.19 490 GLY A C 1
ATOM 3817 O O . GLY A 1 490 ? -22.666 9.236 -1.525 1.00 77.19 490 GLY A O 1
ATOM 3818 N N . ASP A 1 491 ? -21.450 10.875 -2.499 1.00 86.06 491 ASP A N 1
ATOM 3819 C CA . ASP A 1 491 ? -20.289 10.818 -1.597 1.00 86.06 491 ASP A CA 1
ATOM 3820 C C . ASP A 1 491 ? -20.375 11.837 -0.451 1.00 86.06 491 ASP A C 1
ATOM 3822 O O . ASP A 1 491 ? -19.602 11.737 0.499 1.00 86.06 491 ASP A O 1
ATOM 3826 N N . SER A 1 492 ? -21.311 12.793 -0.512 1.00 92.06 492 SER A N 1
ATOM 3827 C CA . SER A 1 492 ? -21.533 13.825 0.509 1.00 92.06 492 SER A CA 1
ATOM 3828 C C . SER A 1 492 ? -21.551 13.259 1.925 1.00 92.06 492 SER A C 1
ATOM 3830 O O . SER A 1 492 ? -22.233 12.271 2.192 1.00 92.06 492 SER A O 1
ATOM 3832 N N . GLY A 1 493 ? -20.807 13.889 2.834 1.00 95.56 493 GLY A N 1
ATOM 3833 C CA . GLY A 1 493 ? -20.606 13.427 4.208 1.00 95.56 493 GLY A CA 1
ATOM 3834 C C . GLY A 1 493 ? -19.540 12.335 4.374 1.00 95.56 493 GLY A C 1
ATOM 3835 O O . GLY A 1 493 ? -19.118 12.054 5.496 1.00 95.56 493 GLY A O 1
ATOM 3836 N N . GLY A 1 494 ? -19.054 11.746 3.279 1.00 95.94 494 GLY A N 1
ATOM 3837 C CA . GLY A 1 494 ? -17.933 10.811 3.279 1.00 95.94 494 GLY A CA 1
ATOM 3838 C C . GLY A 1 494 ? -16.604 11.454 3.706 1.00 95.94 494 GLY A C 1
ATOM 3839 O O . GLY A 1 494 ? -16.459 12.682 3.685 1.00 95.94 494 GLY A O 1
ATOM 3840 N N . PRO A 1 495 ? -15.619 10.638 4.113 1.00 97.12 495 PRO A N 1
ATOM 3841 C CA . PRO A 1 495 ? -14.344 11.121 4.614 1.00 97.12 495 PRO A CA 1
ATOM 3842 C C . PRO A 1 495 ? -13.398 11.553 3.490 1.00 97.12 495 PRO A C 1
ATOM 3844 O O . PRO A 1 495 ? -13.227 10.849 2.497 1.00 97.12 495 PRO A O 1
ATOM 3847 N N . LEU A 1 496 ? -12.676 12.645 3.731 1.00 96.62 496 LEU A N 1
ATOM 3848 C CA . LEU A 1 496 ? -11.332 12.884 3.209 1.00 96.62 496 LEU A CA 1
ATOM 3849 C C . LEU A 1 496 ? -10.354 12.673 4.370 1.00 96.62 496 LEU A C 1
ATOM 3851 O O . LEU A 1 496 ? -10.405 13.408 5.355 1.00 96.62 496 LEU A O 1
ATOM 3855 N N . PHE A 1 497 ? -9.460 11.691 4.287 1.00 95.88 497 PHE A N 1
ATOM 3856 C CA . PHE A 1 497 ? -8.528 11.365 5.371 1.00 95.88 497 PHE A CA 1
ATOM 3857 C C . PHE A 1 497 ? -7.066 11.338 4.919 1.00 95.88 497 PHE A C 1
ATOM 3859 O O . PHE A 1 497 ? -6.764 11.088 3.751 1.00 95.88 497 PHE A O 1
ATOM 3866 N N . SER A 1 498 ? -6.158 11.609 5.858 1.00 93.31 498 SER A N 1
ATOM 3867 C CA . SER A 1 498 ? -4.707 11.594 5.651 1.00 93.31 498 SER A CA 1
ATOM 3868 C C . SER A 1 498 ? -4.000 10.820 6.780 1.00 93.31 498 SER A C 1
ATOM 3870 O O . SER A 1 498 ? -4.528 10.781 7.889 1.00 93.31 498 SER A O 1
ATOM 3872 N N . PRO A 1 499 ? -2.835 10.182 6.552 1.00 91.62 499 PRO A N 1
ATOM 3873 C CA . PRO A 1 499 ? -2.112 10.110 5.281 1.00 91.62 499 PRO A CA 1
ATOM 3874 C C . PRO A 1 499 ? -2.886 9.323 4.214 1.00 91.62 499 PRO A C 1
ATOM 3876 O O . PRO A 1 499 ? -3.933 8.741 4.486 1.00 91.62 499 PRO A O 1
ATOM 3879 N N . VAL A 1 500 ? -2.394 9.345 2.977 1.00 88.56 500 VAL A N 1
ATOM 3880 C CA . VAL A 1 500 ? -2.975 8.567 1.876 1.00 88.56 500 VAL A CA 1
ATOM 3881 C C . VAL A 1 500 ? -3.097 7.091 2.282 1.00 88.56 500 VAL A C 1
ATOM 3883 O O . VAL A 1 500 ? -2.203 6.546 2.932 1.00 88.56 500 VAL A O 1
ATOM 3886 N N . LEU A 1 501 ? -4.217 6.449 1.938 1.00 86.75 501 LEU A N 1
ATOM 3887 C CA . LEU A 1 501 ? -4.481 5.049 2.268 1.00 86.75 501 LEU A CA 1
ATOM 3888 C C . LEU A 1 501 ? -3.344 4.157 1.741 1.00 86.75 501 LEU A C 1
ATOM 3890 O O . LEU A 1 501 ? -3.031 4.193 0.556 1.00 86.75 501 LEU A O 1
ATOM 3894 N N . GLY A 1 502 ? -2.732 3.385 2.638 1.00 81.69 502 GLY A N 1
ATOM 3895 C CA . GLY A 1 502 ? -1.495 2.627 2.407 1.00 81.69 502 GLY A CA 1
ATOM 3896 C C . GLY A 1 502 ? -0.285 3.161 3.188 1.00 81.69 502 GLY A C 1
ATOM 3897 O O . GLY A 1 502 ? 0.668 2.420 3.393 1.00 81.69 502 GLY A O 1
ATOM 3898 N N . TYR A 1 503 ? -0.335 4.406 3.678 1.00 81.75 503 TYR A N 1
ATOM 3899 C CA . TYR A 1 503 ? 0.758 5.048 4.431 1.00 81.75 503 TYR A CA 1
ATOM 3900 C C . TYR A 1 503 ? 0.451 5.276 5.921 1.00 81.75 503 TYR A C 1
ATOM 3902 O O . TYR A 1 503 ? 1.249 5.896 6.626 1.00 81.75 503 TYR A O 1
ATOM 3910 N N . GLY A 1 504 ? -0.715 4.841 6.405 1.00 79.81 504 GLY A N 1
ATOM 3911 C CA . GLY A 1 504 ? -1.054 4.906 7.827 1.00 79.81 504 GLY A CA 1
ATOM 3912 C C . GLY A 1 504 ? -0.354 3.812 8.632 1.00 79.81 504 GLY A C 1
ATOM 3913 O O . GLY A 1 504 ? -0.184 2.692 8.158 1.00 79.81 504 GLY A O 1
ATOM 3914 N N . SER A 1 505 ? 0.025 4.133 9.865 1.00 78.12 505 SER A N 1
ATOM 3915 C CA . SER A 1 505 ? 0.622 3.198 10.825 1.00 78.12 505 SER A CA 1
ATOM 3916 C C . SER A 1 505 ? 0.126 3.506 12.244 1.00 78.12 505 SER A C 1
ATOM 3918 O O . SER A 1 505 ? -0.476 4.561 12.453 1.00 78.12 505 SER A O 1
ATOM 3920 N N . PRO A 1 506 ? 0.377 2.640 13.243 1.00 76.88 506 PRO A N 1
ATOM 3921 C CA . PRO A 1 506 ? 0.125 2.970 14.648 1.00 76.88 506 PRO A CA 1
ATOM 3922 C C . PRO A 1 506 ? 0.759 4.294 15.101 1.00 76.88 506 PRO A C 1
ATOM 3924 O O . PRO A 1 506 ? 0.140 5.027 15.866 1.00 76.88 506 PRO A O 1
ATOM 3927 N N . ASP A 1 507 ? 1.939 4.634 14.574 1.00 79.81 507 ASP A N 1
ATOM 3928 C CA . ASP A 1 507 ? 2.638 5.892 14.877 1.00 79.81 507 ASP A CA 1
ATOM 3929 C C . ASP A 1 507 ? 2.115 7.082 14.050 1.00 79.81 507 ASP A C 1
ATOM 3931 O O . ASP A 1 507 ? 2.265 8.241 14.437 1.00 79.81 507 ASP A O 1
ATOM 3935 N N . LYS A 1 508 ? 1.469 6.813 12.907 1.00 85.62 508 LYS A N 1
ATOM 3936 C CA . LYS A 1 508 ? 0.871 7.815 12.015 1.00 85.62 508 LYS A CA 1
ATOM 3937 C C . LYS A 1 508 ? -0.557 7.407 11.616 1.00 85.62 508 LYS A C 1
ATOM 3939 O O . LYS A 1 508 ? -0.783 7.033 10.460 1.00 85.62 508 LYS A O 1
ATOM 3944 N N . PRO A 1 509 ? -1.531 7.461 12.548 1.00 91.12 509 PRO A N 1
ATOM 3945 C CA . PRO A 1 509 ? -2.886 7.001 12.269 1.00 91.12 509 PRO A CA 1
ATOM 3946 C C . PRO A 1 509 ? -3.612 7.922 11.284 1.00 91.12 509 PRO A C 1
ATOM 3948 O O . PRO A 1 509 ? -3.339 9.126 11.210 1.00 91.12 509 PRO A O 1
ATOM 3951 N N . TYR A 1 510 ? -4.574 7.359 10.554 1.00 94.81 510 TYR A N 1
ATOM 3952 C CA . TYR A 1 510 ? -5.443 8.106 9.651 1.00 94.81 510 TYR A CA 1
ATOM 3953 C C . TYR A 1 510 ? -6.312 9.104 10.420 1.00 94.81 510 TYR A C 1
ATOM 3955 O O . TYR A 1 510 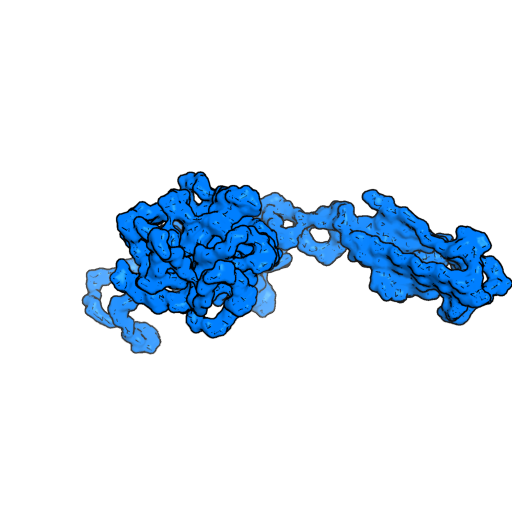? -6.998 8.756 11.385 1.00 94.81 510 TYR A O 1
ATOM 3963 N N . ARG A 1 511 ? -6.304 10.351 9.955 1.00 96.06 511 ARG A N 1
ATOM 3964 C CA . ARG A 1 511 ? -7.036 11.483 10.515 1.00 96.06 511 ARG A CA 1
ATOM 3965 C C . ARG A 1 511 ? -8.020 12.038 9.498 1.00 96.06 511 ARG A C 1
ATOM 3967 O O . ARG A 1 511 ? -7.672 12.245 8.332 1.00 96.06 511 ARG A O 1
ATOM 3974 N N . LEU A 1 512 ? -9.238 12.315 9.952 1.00 97.38 512 LEU A N 1
ATOM 3975 C CA . LEU A 1 512 ? -10.299 12.909 9.148 1.00 97.38 512 LEU A CA 1
ATOM 3976 C C . LEU A 1 512 ? -9.944 14.363 8.836 1.00 97.38 512 LEU A C 1
ATOM 3978 O O . LEU A 1 512 ? -10.111 15.259 9.654 1.00 97.38 512 LEU A O 1
ATOM 3982 N N . THR A 1 513 ? -9.401 14.584 7.649 1.00 96.56 513 THR A N 1
ATOM 3983 C CA . THR A 1 513 ? -8.907 15.889 7.209 1.00 96.56 513 THR A CA 1
ATOM 3984 C C . THR A 1 513 ? -10.063 16.763 6.725 1.00 96.56 513 THR A C 1
ATOM 3986 O O . THR A 1 513 ? -10.132 17.944 7.062 1.00 96.56 513 THR A O 1
ATOM 3989 N N . GLY A 1 514 ? -11.001 16.168 5.986 1.00 97.06 514 GLY A N 1
ATOM 3990 C CA . GLY A 1 514 ? -12.183 16.846 5.475 1.00 97.06 514 GLY A CA 1
ATOM 3991 C C . GLY A 1 514 ? -13.422 15.956 5.404 1.00 97.06 514 GLY A C 1
ATOM 3992 O O . GLY A 1 514 ? -13.340 14.737 5.551 1.00 97.06 514 GLY A O 1
ATOM 3993 N N . ILE A 1 515 ? -14.566 16.586 5.157 1.00 98.06 515 ILE A N 1
ATOM 3994 C CA . ILE A 1 515 ? -15.863 15.936 4.918 1.00 98.06 515 ILE A CA 1
ATOM 3995 C C . ILE A 1 515 ? -16.346 16.367 3.535 1.00 98.06 515 ILE A C 1
ATOM 3997 O O . ILE A 1 515 ? -16.383 17.566 3.274 1.00 98.06 515 ILE A O 1
ATOM 4001 N N . VAL A 1 516 ? -16.704 15.428 2.655 1.00 95.62 516 VAL A N 1
ATOM 4002 C CA . VAL A 1 516 ? -17.212 15.741 1.303 1.00 95.62 516 VAL A CA 1
ATOM 4003 C C . VAL A 1 516 ? -18.441 16.651 1.417 1.00 95.62 516 VAL A C 1
ATOM 4005 O O . VAL A 1 516 ? -19.427 16.255 2.041 1.00 95.62 516 VAL A O 1
ATOM 4008 N N . SER A 1 517 ? -18.387 17.845 0.820 1.00 93.06 517 SER A N 1
ATOM 4009 C CA . SER A 1 517 ? -19.428 18.872 0.955 1.00 93.06 517 SER A CA 1
ATOM 4010 C C . SER A 1 517 ? -20.087 19.189 -0.390 1.00 93.06 517 SER A C 1
ATOM 4012 O O . SER A 1 517 ? -21.189 18.711 -0.658 1.00 93.06 517 SER A O 1
ATOM 4014 N N . TRP A 1 518 ? -19.414 19.928 -1.272 1.00 88.44 518 TRP A N 1
ATOM 4015 C CA . TRP A 1 518 ? -19.981 20.364 -2.550 1.00 88.44 518 TRP A CA 1
ATOM 4016 C C . TRP A 1 518 ? -18.922 20.405 -3.653 1.00 88.44 518 TRP A C 1
ATOM 4018 O O . TRP A 1 518 ? -17.725 20.309 -3.399 1.00 88.44 518 TRP A O 1
ATOM 4028 N N . GLY A 1 519 ? -19.355 20.537 -4.902 1.00 84.38 519 GLY A N 1
ATOM 4029 C CA . GLY A 1 519 ? -18.464 20.668 -6.048 1.00 84.38 519 GLY A CA 1
ATOM 4030 C C . GLY A 1 519 ? -19.206 21.207 -7.271 1.00 84.38 519 GLY A C 1
ATOM 4031 O O . GLY A 1 519 ? -20.441 21.212 -7.280 1.00 84.38 519 GLY A O 1
ATOM 4032 N N . PRO A 1 520 ? -18.471 21.683 -8.285 1.00 75.75 520 PRO A N 1
ATOM 4033 C CA . PRO A 1 520 ? -19.041 22.165 -9.540 1.00 75.75 520 PRO A CA 1
ATOM 4034 C C . PRO A 1 520 ? -19.742 21.044 -10.323 1.00 75.75 520 PRO A C 1
ATOM 4036 O O . PRO A 1 520 ? -19.569 19.850 -10.056 1.00 75.75 520 PRO A O 1
ATOM 4039 N N . ILE A 1 521 ? -20.554 21.427 -11.309 1.00 72.00 521 ILE A N 1
ATOM 4040 C CA . ILE A 1 521 ? -21.312 20.462 -12.114 1.00 72.00 521 ILE A CA 1
ATOM 4041 C C . ILE A 1 521 ? -20.351 19.675 -13.019 1.00 72.00 521 ILE A C 1
ATOM 4043 O O . ILE A 1 521 ? -19.728 20.228 -13.920 1.00 72.00 521 ILE A O 1
ATOM 4047 N N . GLY A 1 522 ? -20.279 18.358 -12.812 1.00 67.25 522 GLY A N 1
ATOM 4048 C CA . GLY A 1 522 ? -19.432 17.452 -13.595 1.00 67.25 522 GLY A CA 1
ATOM 4049 C C . GLY A 1 522 ? -18.203 16.988 -12.815 1.00 67.25 522 GLY A C 1
ATOM 4050 O O . GLY A 1 522 ? -17.130 17.581 -12.898 1.00 67.25 522 GLY A O 1
ATOM 4051 N N . CYS A 1 523 ? -18.370 15.888 -12.080 1.00 71.12 523 CYS A N 1
ATOM 4052 C CA . CYS A 1 523 ? -17.317 15.271 -11.275 1.00 71.12 523 CYS A CA 1
ATOM 4053 C C . CYS A 1 523 ? -16.190 14.704 -12.155 1.00 71.12 523 CYS A C 1
ATOM 4055 O O . CYS A 1 523 ? -16.442 14.183 -13.244 1.00 71.12 523 CYS A O 1
ATOM 4057 N N . GLY A 1 524 ? -14.949 14.730 -11.663 1.00 62.28 524 GLY A N 1
ATOM 4058 C CA . GLY A 1 524 ? -13.820 14.052 -12.318 1.00 62.28 524 GLY A CA 1
ATOM 4059 C C . GLY A 1 524 ? -13.252 14.779 -13.544 1.00 62.28 524 GLY A C 1
ATOM 4060 O O . GLY A 1 524 ? -12.478 14.196 -14.309 1.00 62.28 524 GLY A O 1
ATOM 4061 N N . ASN A 1 525 ? -13.615 16.048 -13.735 1.00 67.12 525 ASN A N 1
ATOM 4062 C CA . ASN A 1 525 ? -12.990 16.935 -14.711 1.00 67.12 525 ASN A CA 1
ATOM 4063 C C . ASN A 1 525 ? -11.623 17.410 -14.180 1.00 67.12 525 ASN A C 1
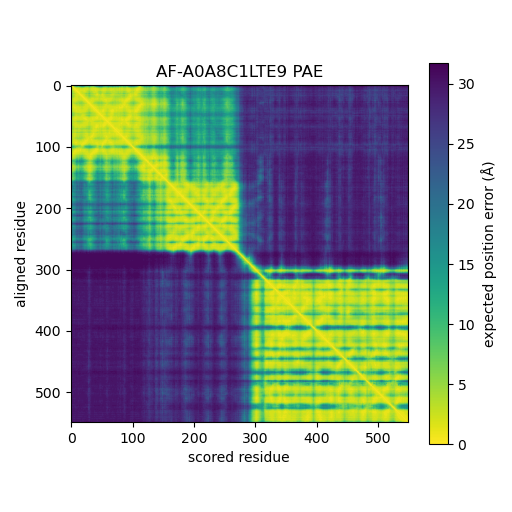ATOM 4065 O O . ASN A 1 525 ? -11.526 17.885 -13.057 1.00 67.12 525 ASN A O 1
ATOM 4069 N N . LYS A 1 526 ? -10.561 17.329 -14.997 1.00 66.56 526 LYS A N 1
ATOM 4070 C CA . LYS A 1 526 ? -9.190 17.722 -14.601 1.00 66.56 526 LYS A CA 1
ATOM 4071 C C . LYS A 1 526 ? -9.070 19.185 -14.149 1.00 66.56 526 LYS A C 1
ATOM 4073 O O . LYS A 1 526 ? -8.148 19.513 -13.410 1.00 66.56 526 LYS A O 1
ATOM 4078 N N . SER A 1 527 ? -9.978 20.054 -14.591 1.00 66.75 527 SER A N 1
ATOM 4079 C CA . SER A 1 527 ? -9.979 21.485 -14.270 1.00 66.75 527 SER A CA 1
ATOM 4080 C C . SER A 1 527 ? -10.898 21.862 -13.106 1.00 66.75 527 SER A C 1
ATOM 4082 O O . SER A 1 527 ? -10.807 22.986 -12.616 1.00 66.75 527 SER A O 1
ATOM 4084 N N . LEU A 1 528 ? -11.761 20.949 -12.655 1.00 72.94 528 LEU A N 1
ATOM 4085 C CA . LEU A 1 528 ? -12.726 21.184 -11.586 1.00 72.94 528 LEU A CA 1
ATOM 4086 C C . LEU A 1 528 ? -12.339 20.367 -10.348 1.00 72.94 528 LEU A C 1
ATOM 4088 O O . LEU A 1 528 ? -11.847 19.248 -10.462 1.00 72.94 528 LEU A O 1
ATOM 4092 N N . LYS A 1 529 ? -12.507 20.952 -9.162 1.00 85.00 529 LYS A N 1
ATOM 4093 C CA . LYS A 1 529 ? -12.109 20.347 -7.886 1.00 85.00 529 LYS A CA 1
ATOM 4094 C C . LYS A 1 529 ? -13.302 20.333 -6.933 1.00 85.00 529 LYS A C 1
ATOM 4096 O O . LYS A 1 529 ? -14.134 21.240 -6.987 1.00 85.00 529 LYS A O 1
ATOM 4101 N N . GLY A 1 530 ? -13.363 19.330 -6.065 1.00 87.62 530 GLY A N 1
ATOM 4102 C CA . GLY A 1 530 ? -14.350 19.246 -4.996 1.00 87.62 530 GLY A CA 1
ATOM 4103 C C . GLY A 1 530 ? -13.964 20.089 -3.780 1.00 87.62 530 GLY A C 1
ATOM 4104 O O . GLY A 1 530 ? -12.784 20.354 -3.521 1.00 87.62 530 GLY A O 1
ATOM 4105 N N . TYR A 1 531 ? -14.977 20.471 -3.008 1.00 91.94 531 TYR A N 1
ATOM 4106 C CA . TYR A 1 531 ? -14.853 21.202 -1.756 1.00 91.94 531 TYR A CA 1
ATOM 4107 C C . TYR A 1 531 ? -15.301 20.335 -0.578 1.00 91.94 531 TYR A C 1
ATOM 4109 O O . TYR A 1 531 ? -16.315 19.631 -0.618 1.00 91.94 531 TYR A O 1
ATOM 4117 N N . TYR A 1 532 ? -14.520 20.401 0.493 1.00 95.19 532 TYR A N 1
ATOM 4118 C CA . TYR A 1 532 ? -14.683 19.585 1.688 1.00 95.19 532 TYR A CA 1
ATOM 4119 C C . TYR A 1 532 ? -14.684 20.487 2.918 1.00 95.19 532 TYR A C 1
ATOM 4121 O O . TYR A 1 532 ? -13.905 21.435 2.982 1.00 95.19 532 TYR A O 1
ATOM 4129 N N . THR A 1 533 ? -15.486 20.181 3.931 1.00 97.06 533 THR A N 1
ATOM 4130 C CA . THR A 1 533 ? -15.449 20.922 5.199 1.00 97.06 533 THR A CA 1
ATOM 4131 C C . THR A 1 533 ? -14.153 20.612 5.943 1.00 97.06 533 THR A C 1
ATOM 4133 O O . THR A 1 533 ? -13.834 19.446 6.175 1.00 97.06 533 THR A O 1
ATOM 4136 N N . LYS A 1 534 ? -13.394 21.641 6.327 1.00 96.19 534 LYS A N 1
ATOM 4137 C CA . LYS A 1 534 ? -12.086 21.544 6.985 1.00 96.19 534 LYS A CA 1
ATOM 4138 C C . LYS A 1 534 ? -12.241 21.197 8.468 1.00 96.19 534 LYS A C 1
ATOM 4140 O O . LYS A 1 534 ? -12.374 22.081 9.312 1.00 96.19 534 LYS A O 1
ATOM 4145 N N . VAL A 1 535 ? -12.181 19.908 8.807 1.00 97.56 535 VAL A N 1
ATOM 4146 C CA . VAL A 1 535 ? -12.518 19.398 10.156 1.00 97.56 535 VAL A CA 1
ATOM 4147 C C . VAL A 1 535 ? -11.695 20.046 11.273 1.00 97.56 535 VAL A C 1
ATOM 4149 O O . VAL A 1 535 ? -12.227 20.284 12.356 1.00 97.56 535 VAL A O 1
ATOM 4152 N N . GLN A 1 536 ? -10.429 20.404 11.019 1.00 96.00 536 GLN A N 1
ATOM 4153 C CA . GLN A 1 536 ? -9.573 21.032 12.036 1.00 96.00 536 GLN A CA 1
ATOM 4154 C C . GLN A 1 536 ? -10.165 22.335 12.610 1.00 96.00 536 GLN A C 1
ATOM 4156 O O . GLN A 1 536 ? -9.927 22.650 13.776 1.00 96.00 536 GLN A O 1
ATOM 4161 N N . ASN A 1 537 ? -10.944 23.081 11.812 1.00 95.88 537 ASN A N 1
ATOM 4162 C CA . ASN A 1 537 ? -11.548 24.348 12.235 1.00 95.88 537 ASN A CA 1
ATOM 4163 C C . ASN A 1 537 ? -12.720 24.135 13.208 1.00 95.88 537 ASN A C 1
ATOM 4165 O O . ASN A 1 537 ? -13.118 25.069 13.897 1.00 95.88 537 ASN A O 1
ATOM 4169 N N . TYR A 1 538 ? -13.242 22.909 13.305 1.00 97.75 538 TYR A N 1
ATOM 4170 C CA . TYR A 1 538 ? -14.426 22.568 14.095 1.00 97.75 538 TYR A CA 1
ATOM 4171 C C . TYR A 1 538 ? -14.110 21.722 15.332 1.00 97.75 538 TYR A C 1
ATOM 4173 O O . TYR A 1 538 ? -15.028 21.292 16.023 1.00 97.75 538 TYR A O 1
ATOM 4181 N N . LEU A 1 539 ? -12.833 21.479 15.648 1.00 97.00 539 LEU A N 1
ATOM 4182 C CA . LEU A 1 539 ? -12.431 20.584 16.743 1.00 97.00 539 LEU A CA 1
ATOM 4183 C C . LEU A 1 539 ? -12.996 20.988 18.110 1.00 97.00 539 LEU A C 1
ATOM 4185 O O . LEU A 1 539 ? -13.379 20.110 18.881 1.00 97.00 539 LEU A O 1
ATOM 4189 N N . ASP A 1 540 ? -13.062 22.288 18.404 1.00 96.00 540 ASP A N 1
ATOM 4190 C CA . ASP A 1 540 ? -13.613 22.775 19.676 1.00 96.00 540 ASP A CA 1
ATOM 4191 C C . ASP A 1 540 ? -15.127 22.543 19.726 1.00 96.00 540 ASP A C 1
ATOM 4193 O O . ASP A 1 540 ? -15.629 21.956 20.681 1.00 96.00 540 ASP A O 1
ATOM 4197 N N . TRP A 1 541 ? -15.843 22.890 18.648 1.00 97.69 541 TRP A N 1
ATOM 4198 C CA . TRP A 1 541 ? -17.278 22.625 18.529 1.00 97.69 541 TRP A CA 1
ATOM 4199 C C . TRP A 1 541 ? -17.598 21.129 18.628 1.00 97.69 541 TRP A C 1
ATOM 4201 O O . TRP A 1 541 ? -18.544 20.764 19.325 1.00 97.69 541 TRP A O 1
ATOM 4211 N N . ILE A 1 542 ? -16.807 20.261 17.984 1.00 97.88 542 ILE A N 1
ATOM 4212 C CA . ILE A 1 542 ? -16.984 18.802 18.039 1.00 97.88 542 ILE A CA 1
ATOM 4213 C C . ILE A 1 542 ? -16.883 18.319 19.488 1.00 97.88 542 ILE A C 1
ATOM 4215 O O . ILE A 1 542 ? -17.794 17.651 19.977 1.00 97.88 542 ILE A O 1
ATOM 4219 N N . LYS A 1 543 ? -15.799 18.685 20.183 1.00 95.06 543 LYS A N 1
ATOM 4220 C CA . LYS A 1 543 ? -15.548 18.268 21.569 1.00 95.06 543 LYS A CA 1
ATOM 4221 C C . LYS A 1 543 ? -16.629 18.780 22.513 1.00 95.06 543 LYS A C 1
ATOM 4223 O O . LYS A 1 543 ? -17.248 17.983 23.208 1.00 95.06 543 LYS A O 1
ATOM 4228 N N . GLU A 1 544 ? -16.919 20.079 22.481 1.00 96.50 544 GLU A N 1
ATOM 4229 C CA . GLU A 1 544 ? -17.940 20.672 23.346 1.00 96.50 544 GLU A CA 1
ATOM 4230 C C . GLU A 1 544 ? -19.330 20.082 23.100 1.00 96.50 544 GLU A C 1
ATOM 4232 O O . GLU A 1 544 ? -20.102 19.881 24.037 1.00 96.50 544 GLU A O 1
ATOM 4237 N N . THR A 1 545 ? -19.676 19.821 21.839 1.00 96.75 545 THR A N 1
ATOM 4238 C CA . THR A 1 545 ? -20.978 19.253 21.486 1.00 96.75 545 THR A CA 1
ATOM 4239 C C . THR A 1 545 ? -21.095 17.814 21.977 1.00 96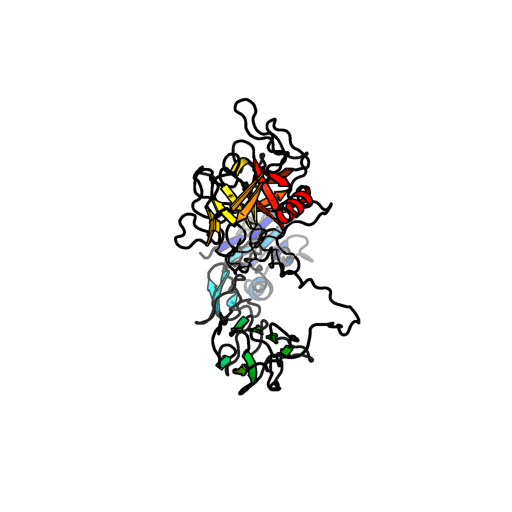.75 545 THR A C 1
ATOM 4241 O O . THR A 1 545 ? -22.133 17.463 22.534 1.00 96.75 545 THR A O 1
ATOM 4244 N N . MET A 1 546 ? -20.039 17.008 21.833 1.00 95.06 546 MET A N 1
ATOM 4245 C CA . MET A 1 546 ? -19.985 15.642 22.364 1.00 95.06 546 MET A CA 1
ATOM 4246 C C . MET A 1 546 ? -19.973 15.583 23.896 1.00 95.06 546 MET A C 1
ATOM 4248 O O . MET A 1 546 ? -20.422 14.600 24.462 1.00 95.06 546 MET A O 1
ATOM 4252 N N . GLU A 1 547 ? -19.434 16.590 24.584 1.00 92.56 547 GLU A N 1
ATOM 4253 C CA . GLU A 1 547 ? -19.433 16.637 26.053 1.00 92.56 547 GLU A CA 1
ATOM 4254 C C . GLU A 1 547 ? -20.790 17.065 26.629 1.00 92.56 547 GLU A C 1
ATOM 4256 O O . GLU A 1 547 ? -21.174 16.627 27.713 1.00 92.56 547 GLU A O 1
ATOM 4261 N N . LYS A 1 548 ? -21.521 17.928 25.911 1.00 93.12 548 LYS A N 1
ATOM 4262 C CA . LYS A 1 548 ? -22.839 18.444 26.321 1.00 93.12 548 LYS A CA 1
ATOM 4263 C C . LYS A 1 548 ? -23.996 17.469 26.056 1.00 93.12 548 LYS A C 1
ATOM 4265 O O . LYS A 1 548 ? -25.107 17.743 26.510 1.00 93.12 548 LYS A O 1
ATOM 4270 N N . ASN A 1 549 ? -23.779 16.395 25.293 1.00 88.62 549 ASN A N 1
ATOM 4271 C CA . ASN A 1 549 ? -24.817 15.477 24.803 1.00 88.62 549 ASN A CA 1
ATOM 4272 C C . ASN A 1 549 ? -24.415 14.022 24.995 1.00 88.62 549 ASN A C 1
ATOM 4274 O O . ASN A 1 549 ? -25.340 13.189 25.143 1.00 88.62 549 ASN A O 1
#

Foldseek 3Di:
DKDKDKDWFPPAQQFDAAFGKDKDKDWDAAQKKKFKQWQWAAADDDDVCPAKWKWKDEQNHTDDTDHHGDHSVRCVPPPRVPRMYDGRIMIMIITGHHRDDPDGTRTIMMMMIMDGDQLVPPPPRLALDDWDDDRNGIFHDDDPQWDQDPVRRATEHAAEEEPEADQKDKDWAPPAQWFHGAQYKYKYKAAYDPQKWKKKAWDDWAAADDDPNDGQKWWWKDAPDDDIDIDHHGDGDHIDTRLHRIIMIMTGHHSDDTIRHTMMIMHMDGDDDDDPDDDDDWDAPPVRDTDDPDDDPPFFQAQDFPDQDQDDADFAKDQDDFSLQQQWKWFDDPVTEIWGAAGQWKIKFFQQSCVVPFVPWTWIWGRFFFLPDPDTQIFIFPGKAQDPPFDDDDPVDGTLSQSRMMMTTTPDGRPDDNRHHGHHADDQDPDDDFKWKWWFQQAHPVRDGHRGIIMHIKTWDDPVLADDPPRDDDPQKIWIHADQDADHGSHGNTFTWDDYRNPADSVRGIHRQWGFTAWDPDTRDRSTTTMTGGRSVCVVVVVVVVVVD

Mean predicted aligned error: 18.55 Å

pLDDT: mean 86.11, std 14.57, range [31.47, 98.44]